Protein AF-A0A397BVA5-F1 (afdb_monomer_lite)

pLDDT: mean 73.22, std 18.36, range [30.42, 95.69]

InterPro domains:
  IPR023298 P-type ATPase, transmembrane domain superfamily [SSF81665] (2-332)

Organism: Aphanomyces astaci (NCBI:txid112090)

Sequence (441 aa):
LTISKDNVTASRTPDSWKLKSVFISSICFGLWLTLSTIVLFALTYQTNAFQGFIGAENLCVNCIKSHCNDFFTTRVQSCSLTRNSSACGELDGSIMKSSNVVELGNSRQADIDSYWEAYADKYRASRTDLFTNLQGNHINKLEVEPAAETGYQQFVYQYTVGQGGQGFGSDKTYSVSLAAGQGNGVAFVGHDYVPLTNGVGFCDYVWGYSNFNSTWSKGFKLIGPGIQKKDGILRGLIYTQVSISGQALIFVTRTAGINTWFFAEKPCNLLLIAFVIAQVAASVIGCFGFTGYPADRVAVFGCGGPYLVLAWLWSILWHFPLDLIKFAVNYILTNHTYTQTAFTSRINAGHPSMAHSKVTSVARSIRASSEWLRVPTLVYAAQSITVMAIVLTEQFVGEFKTSAPLVILGSYLPFAIVPFFFLIRASGPTMFGKPLKSKNA

Secondary structure (DSSP, 8-state):
-----S--PPPSS-S---HHHHHHHHHHHHHHHHHHHHHHHHHHHH--TTTTGGGPPP--HHHHHHHHHHHHHHHHHHHHTTS-HHHH--TTS-EETTS-HHHHHHHHHHHHHHHHHHHHHHHS--HHHHHTT------TTSSS---HHHHHHHHHHHHTTTSSS--SSS-TT--HHHHHHTTSSS----TTEE-SSSS--HHHHHHSEE-S-TTTSGGG-EEPHHHHHHHHHHHHHHHHHHHHHHHHHHHHHH--SSS--TTTSPPPHHHHHHHHHHHHHHHHHHHHBTS--SSSTT--B---HHHHHHHHHHHHHHHHHHHHHHHHHHHHHHTTTHHHHSSS-----S-TT--------HHHHHHHS---SSHHHHHHHHHHHHHHHHHHHHHHTSSS--S-HHHHHHHHHHHHHHHHHHHHHHTSTTSSPPP------

Foldseek 3Di:
DAPDPPPDDDDLAFLDDPPVLVVLLVVLLVVLLVVLLVVVLCCQACHQNCQPQVLQFRLPLVVLLVVLLVLLVVQLVVCVVPHPCLQSDDQLLKHFLPHPLQNNLVSVVVSVVVVQVVVCVPGVDHPVNLQFLQWFLPQVPPPDGDRLLLVLLCLSCLSSQNNGGDNDDPDPPDGLQVCQVVCQQEDDDDDRIRQSFVSHGPSCQASHWASRGNVSHHPRTGDHSNNLSSVLLSVLLSQLLCQLLVLCVCLLVNDDDLPDDSPNDDDDPVSVVVSVVSNVVSLV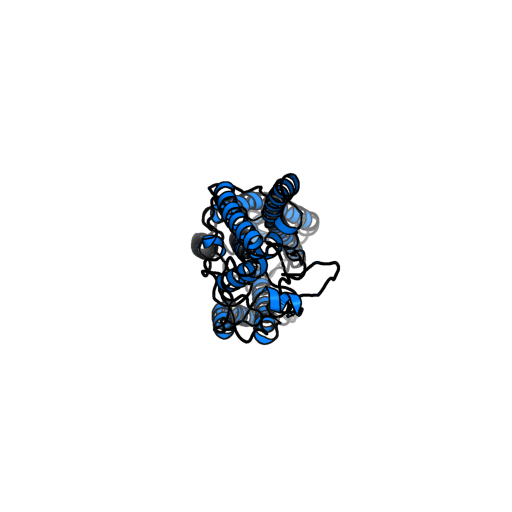CQAANPSQDNFDSNRRGRNHDSSSVVSVVSSVVSNRCSNVSNNVSNCVVCVPVVVPPPPPDPDPDDDPPDDDDPPPDPVVVVVSRRPPPQPVLLVQLVVLVVVLVVLVCCQPPNPGHTPCSVVVCVVSVCSNVVSVVSVVVVPPCSVCPPPPPPPDD

Structure (mmCIF, N/CA/C/O backbone):
data_AF-A0A397BVA5-F1
#
_entry.id   AF-A0A397BVA5-F1
#
loop_
_atom_site.group_PDB
_atom_site.id
_atom_site.type_symbol
_atom_site.label_atom_id
_atom_site.label_alt_id
_atom_site.label_comp_id
_atom_site.label_asym_id
_atom_site.label_entity_id
_atom_site.label_seq_id
_atom_site.pdbx_PDB_ins_code
_atom_site.Cartn_x
_atom_site.Cartn_y
_atom_site.Cartn_z
_atom_site.occupancy
_atom_site.B_iso_or_equiv
_atom_site.auth_seq_id
_atom_site.auth_comp_id
_atom_site.auth_asym_id
_atom_site.auth_atom_id
_atom_site.pdbx_PDB_model_num
ATOM 1 N N . LEU A 1 1 ? 24.974 4.646 -29.686 1.00 38.59 1 LEU A N 1
ATOM 2 C CA . LEU A 1 1 ? 24.042 3.745 -28.978 1.00 38.59 1 LEU A CA 1
ATOM 3 C C . LEU A 1 1 ? 23.493 2.706 -29.953 1.00 38.59 1 LEU A C 1
ATOM 5 O O . LEU A 1 1 ? 22.395 2.849 -30.458 1.00 38.59 1 LEU A O 1
ATOM 9 N N . THR A 1 2 ? 24.284 1.686 -30.272 1.00 30.42 2 THR A N 1
ATOM 10 C CA . THR A 1 2 ? 23.784 0.411 -30.802 1.00 30.42 2 THR A CA 1
ATOM 11 C C . THR A 1 2 ? 24.689 -0.640 -30.186 1.00 30.42 2 THR A C 1
ATOM 13 O O . THR A 1 2 ? 25.892 -0.615 -30.448 1.00 30.42 2 THR A O 1
ATOM 16 N N . ILE A 1 3 ? 24.142 -1.531 -29.358 1.00 36.09 3 ILE A N 1
ATOM 17 C CA . ILE A 1 3 ? 24.786 -2.829 -29.154 1.00 36.09 3 ILE A CA 1
ATOM 18 C C . ILE A 1 3 ? 24.949 -3.420 -30.560 1.00 36.09 3 ILE A C 1
ATOM 20 O O . ILE A 1 3 ? 24.026 -3.328 -31.380 1.00 36.09 3 ILE A O 1
ATOM 24 N N . SER A 1 4 ? 26.171 -3.822 -30.890 1.00 34.19 4 SER A N 1
ATOM 25 C CA . SER A 1 4 ? 26.584 -4.222 -32.231 1.00 34.19 4 SER A CA 1
ATOM 26 C C . SER A 1 4 ? 25.553 -5.154 -32.860 1.00 34.19 4 SER A C 1
ATOM 28 O O . SER A 1 4 ? 25.126 -6.122 -32.241 1.00 34.19 4 SER A O 1
ATOM 30 N N . LYS A 1 5 ? 25.174 -4.905 -34.119 1.00 36.59 5 LYS A N 1
ATOM 31 C CA . LYS A 1 5 ? 24.806 -6.031 -34.984 1.00 36.59 5 LYS A CA 1
ATOM 32 C C . LYS A 1 5 ? 26.003 -6.978 -34.913 1.00 36.59 5 LYS A C 1
ATOM 34 O O . LYS A 1 5 ? 27.100 -6.533 -35.235 1.00 36.59 5 LYS A O 1
ATOM 39 N N . ASP A 1 6 ? 25.784 -8.187 -34.405 1.00 39.44 6 ASP A N 1
ATOM 40 C CA . ASP A 1 6 ? 26.765 -9.172 -33.913 1.00 39.44 6 ASP A CA 1
ATOM 41 C C . ASP A 1 6 ? 27.776 -9.704 -34.956 1.00 39.44 6 ASP A C 1
ATOM 43 O O . ASP A 1 6 ? 28.166 -10.864 -34.931 1.00 39.44 6 ASP A O 1
ATOM 47 N N . ASN A 1 7 ? 28.241 -8.877 -35.892 1.00 39.12 7 ASN A N 1
ATOM 48 C CA . ASN A 1 7 ? 29.353 -9.209 -36.772 1.00 39.12 7 ASN A CA 1
ATOM 49 C C . ASN A 1 7 ? 30.163 -7.959 -37.153 1.00 39.12 7 ASN A C 1
ATOM 51 O O . ASN A 1 7 ? 30.319 -7.626 -38.328 1.00 39.12 7 ASN A O 1
ATOM 55 N N . VAL A 1 8 ? 30.619 -7.207 -36.147 1.00 37.44 8 VAL A N 1
ATOM 56 C CA . VAL A 1 8 ? 31.569 -6.105 -36.344 1.00 37.44 8 VAL A CA 1
ATOM 57 C C . VAL A 1 8 ? 32.751 -6.320 -35.411 1.00 37.44 8 VAL A C 1
ATOM 59 O O . VAL A 1 8 ? 32.586 -6.405 -34.196 1.00 37.44 8 VAL A O 1
ATOM 62 N N . THR A 1 9 ? 33.949 -6.403 -35.985 1.00 35.81 9 THR A N 1
ATOM 63 C CA . THR A 1 9 ? 35.217 -6.376 -35.252 1.00 35.81 9 THR A CA 1
ATOM 64 C C . THR A 1 9 ? 35.294 -5.102 -34.416 1.00 35.81 9 THR A C 1
ATOM 66 O O . THR A 1 9 ? 35.285 -4.000 -34.967 1.00 35.81 9 THR A O 1
ATOM 69 N N . ALA A 1 10 ? 35.345 -5.252 -33.091 1.00 38.53 10 ALA A N 1
ATOM 70 C CA . ALA A 1 10 ? 35.436 -4.132 -32.163 1.00 38.53 10 ALA A CA 1
ATOM 71 C C . ALA A 1 10 ? 36.706 -3.308 -32.437 1.00 38.53 10 ALA A C 1
ATOM 73 O O . ALA A 1 10 ? 37.812 -3.853 -32.498 1.00 38.53 10 ALA A O 1
ATOM 74 N N . SER A 1 11 ? 36.546 -1.994 -32.616 1.00 39.88 11 SER A N 1
ATOM 75 C CA . SER A 1 11 ? 37.681 -1.071 -32.677 1.00 39.88 11 SER A CA 1
ATOM 76 C C . SER A 1 11 ? 38.368 -1.048 -31.315 1.00 39.88 11 SER A C 1
ATOM 78 O O . SER A 1 11 ? 37.704 -0.874 -30.300 1.00 39.88 11 SER A O 1
ATOM 80 N N . ARG A 1 12 ? 39.697 -1.205 -31.284 1.00 42.16 12 ARG A N 1
ATOM 81 C CA . ARG A 1 12 ? 40.493 -1.201 -30.040 1.00 42.16 12 ARG A CA 1
ATOM 82 C C . ARG A 1 12 ? 40.578 0.179 -29.370 1.00 42.16 12 ARG A C 1
ATOM 84 O O . ARG A 1 12 ? 41.110 0.276 -28.266 1.00 42.16 12 ARG A O 1
ATOM 91 N N . THR A 1 13 ? 40.097 1.232 -30.031 1.00 39.03 13 THR A N 1
ATOM 92 C CA . THR A 1 13 ? 40.116 2.616 -29.543 1.00 39.03 13 THR A CA 1
ATOM 93 C C . THR A 1 13 ? 38.800 3.331 -29.872 1.00 39.03 13 THR A C 1
ATOM 95 O O . THR A 1 13 ? 38.302 3.191 -30.991 1.00 39.03 13 THR A O 1
ATOM 98 N N . PRO A 1 14 ? 38.228 4.118 -28.942 1.00 43.47 14 PRO A N 1
ATOM 99 C CA . PRO A 1 14 ? 37.013 4.886 -29.201 1.00 43.47 14 PRO A CA 1
ATOM 100 C C . PRO A 1 14 ? 37.313 6.113 -30.078 1.00 43.47 14 PRO A C 1
ATOM 102 O O . PRO A 1 14 ? 38.165 6.921 -29.720 1.00 43.47 14 PRO A O 1
ATOM 105 N N . ASP A 1 15 ? 36.576 6.310 -31.176 1.00 48.72 15 ASP A N 1
ATOM 106 C CA . ASP A 1 15 ? 36.793 7.473 -32.059 1.00 48.72 15 ASP A CA 1
ATOM 107 C C . ASP A 1 15 ? 36.345 8.810 -31.422 1.00 48.72 15 ASP A C 1
ATOM 109 O O . ASP A 1 15 ? 36.838 9.863 -31.811 1.00 48.72 15 ASP A O 1
ATOM 113 N N . SER A 1 16 ? 35.402 8.821 -30.461 1.00 51.22 16 SER A N 1
ATOM 114 C CA . SER A 1 16 ? 35.093 10.013 -29.635 1.00 51.22 16 SER A CA 1
ATOM 115 C C . SER A 1 16 ? 34.225 9.708 -28.401 1.00 51.22 16 SER A C 1
ATOM 117 O O . SER A 1 16 ? 33.272 8.928 -28.463 1.00 51.22 16 SER A O 1
ATOM 119 N N . TRP A 1 17 ? 34.499 10.379 -27.274 1.00 52.50 17 TRP A N 1
ATOM 120 C CA . TRP A 1 17 ? 33.699 10.292 -26.043 1.00 52.50 17 TRP A CA 1
ATOM 121 C C . TRP A 1 17 ? 32.564 11.328 -26.039 1.00 52.50 17 TRP A C 1
ATOM 123 O O . TRP A 1 17 ? 32.761 12.489 -25.684 1.00 52.50 17 TRP A O 1
ATOM 133 N N . LYS A 1 18 ? 31.338 10.918 -26.385 1.00 59.91 18 LYS A N 1
ATOM 134 C CA . LYS A 1 18 ? 30.145 11.796 -26.382 1.00 59.91 18 LYS A CA 1
ATOM 135 C C . LYS A 1 18 ? 29.446 11.862 -25.018 1.00 59.91 18 LYS A C 1
ATOM 137 O O . LYS A 1 18 ? 28.228 11.729 -24.927 1.00 59.91 18 LYS A O 1
ATOM 142 N N . LEU A 1 19 ? 30.223 12.094 -23.960 1.00 61.88 19 LEU A N 1
ATOM 143 C CA . LEU A 1 19 ? 29.785 12.011 -22.562 1.00 61.88 19 LEU A CA 1
ATOM 144 C C . LEU A 1 19 ? 28.543 12.880 -22.266 1.00 61.88 19 LEU A C 1
ATOM 146 O O . LEU A 1 19 ? 27.572 12.400 -21.688 1.00 61.88 19 LEU A O 1
ATOM 150 N N . LYS A 1 20 ? 28.538 14.134 -22.743 1.00 65.50 20 LYS A N 1
ATOM 151 C CA . LYS A 1 20 ? 27.424 15.082 -22.545 1.00 65.50 20 LYS A CA 1
ATOM 152 C C . LYS A 1 20 ? 26.102 14.570 -23.127 1.00 65.50 20 LYS A C 1
ATOM 154 O O . LYS A 1 20 ? 25.073 14.641 -22.470 1.00 65.50 20 LYS A O 1
ATOM 159 N N . SER A 1 21 ? 26.138 14.010 -24.337 1.00 66.69 21 SER A N 1
ATOM 160 C CA . SER A 1 21 ? 24.949 13.471 -25.011 1.00 66.69 21 SER A CA 1
ATOM 161 C C . SER A 1 21 ? 24.377 12.255 -24.279 1.00 66.69 21 SER A C 1
ATOM 163 O O . SER A 1 21 ? 23.156 12.121 -24.191 1.00 66.69 21 SER A O 1
ATOM 165 N N . VAL A 1 22 ? 25.247 11.406 -23.718 1.00 69.06 22 VAL A N 1
ATOM 166 C CA . VAL A 1 22 ? 24.832 10.239 -22.926 1.00 69.06 22 VAL A CA 1
ATOM 167 C C . VAL A 1 22 ? 24.104 10.687 -21.668 1.00 69.06 22 VAL A C 1
ATOM 169 O O . VAL A 1 22 ? 22.985 10.252 -21.428 1.00 69.06 22 VAL A O 1
ATOM 172 N N . PHE A 1 23 ? 24.721 11.582 -20.892 1.00 73.12 23 PHE A N 1
ATOM 173 C CA . PHE A 1 23 ? 24.154 12.043 -19.629 1.00 73.12 23 PHE A CA 1
ATOM 174 C C . PHE A 1 23 ? 22.822 12.762 -19.826 1.00 73.12 23 PHE A C 1
ATOM 176 O O . PHE A 1 23 ? 21.870 12.454 -19.118 1.00 73.12 23 PHE A O 1
ATOM 183 N N . ILE A 1 24 ? 22.726 13.650 -20.821 1.00 75.94 24 ILE A N 1
ATOM 184 C CA . ILE A 1 24 ? 21.478 14.364 -21.123 1.00 75.94 24 ILE A CA 1
ATOM 185 C C . ILE A 1 24 ? 20.363 13.371 -21.479 1.00 75.94 24 ILE A C 1
ATOM 187 O O . ILE A 1 24 ? 19.284 13.432 -20.900 1.00 75.94 24 ILE A O 1
ATOM 191 N N . SER A 1 25 ? 20.637 12.408 -22.365 1.00 75.31 25 SER A N 1
ATOM 192 C CA . SER A 1 25 ? 19.633 11.412 -22.768 1.00 75.31 25 SER A CA 1
ATOM 193 C C . SER A 1 25 ? 19.200 10.523 -21.599 1.00 75.31 25 SER A C 1
ATOM 195 O O . SER A 1 25 ? 18.006 10.313 -21.396 1.00 75.31 25 SER A O 1
ATOM 197 N N . SER A 1 26 ? 20.152 10.040 -20.794 1.00 77.62 26 SER A N 1
ATOM 198 C CA . SER A 1 26 ? 19.864 9.208 -19.621 1.00 77.62 26 SER A CA 1
ATOM 199 C C . SER A 1 26 ? 19.046 9.950 -18.562 1.00 77.62 26 SER A C 1
ATOM 201 O O . SER A 1 26 ? 18.131 9.361 -17.995 1.00 77.62 26 SER A O 1
ATOM 203 N N . ILE A 1 27 ? 19.329 11.234 -18.318 1.00 79.62 27 ILE A N 1
ATOM 204 C CA . ILE A 1 27 ? 18.553 12.062 -17.384 1.00 79.62 27 ILE A CA 1
ATOM 205 C C . ILE A 1 27 ? 17.123 12.247 -17.903 1.00 79.62 27 ILE A C 1
ATOM 207 O O . ILE A 1 27 ? 16.181 12.030 -17.148 1.00 79.62 27 ILE A O 1
ATOM 211 N N . CYS A 1 28 ? 16.937 12.578 -19.185 1.00 81.62 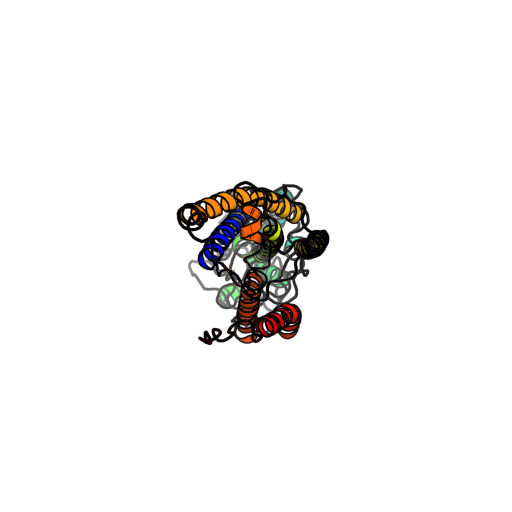28 CYS A N 1
ATOM 212 C CA . CYS A 1 28 ? 15.601 12.743 -19.765 1.00 81.62 28 CYS A CA 1
ATOM 213 C C . CYS A 1 28 ? 14.760 11.459 -19.671 1.00 81.62 28 CYS A C 1
ATOM 215 O O . CYS A 1 28 ? 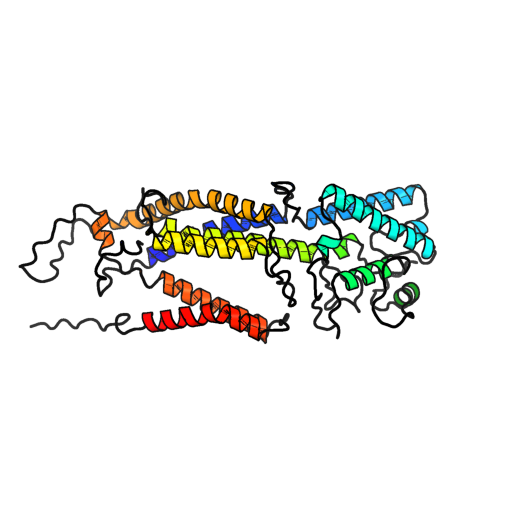13.607 11.514 -19.246 1.00 81.62 28 CYS A O 1
ATOM 217 N N . PHE A 1 29 ? 15.333 10.299 -20.012 1.00 83.00 29 PHE A N 1
ATOM 218 C CA . PHE A 1 29 ? 14.629 9.019 -19.882 1.00 83.00 29 PHE A CA 1
ATOM 219 C C . PHE A 1 29 ? 14.362 8.650 -18.420 1.00 83.00 29 PHE A C 1
ATOM 221 O O . PHE A 1 29 ? 13.266 8.193 -18.101 1.00 83.00 29 PHE A O 1
ATOM 228 N N . GLY A 1 30 ? 15.327 8.883 -17.527 1.00 80.31 30 GLY A N 1
ATOM 229 C CA . GLY A 1 30 ? 15.167 8.626 -16.098 1.00 80.31 30 GLY A CA 1
ATOM 230 C C . GLY A 1 30 ? 14.048 9.464 -15.478 1.00 80.31 30 GLY A C 1
ATOM 231 O O . GLY A 1 30 ? 13.197 8.920 -14.775 1.00 80.31 30 GLY A O 1
ATOM 232 N N . LEU A 1 31 ? 13.993 10.763 -15.791 1.00 83.25 31 LEU A N 1
ATOM 233 C CA . LEU A 1 31 ? 12.940 11.667 -15.318 1.00 83.25 31 LEU A CA 1
ATOM 234 C C . LEU A 1 31 ? 11.559 11.249 -15.836 1.00 83.25 31 LEU A C 1
ATOM 236 O O . LEU A 1 31 ? 10.603 11.237 -15.065 1.00 83.25 31 LEU A O 1
ATOM 240 N N . TRP A 1 32 ? 11.455 10.850 -17.108 1.00 89.62 32 TRP A N 1
ATOM 241 C CA . TRP A 1 32 ? 10.198 10.364 -17.685 1.00 89.62 32 TRP A CA 1
ATOM 242 C C . TRP A 1 32 ? 9.691 9.085 -17.009 1.00 89.62 32 TRP A C 1
ATOM 244 O O . TRP A 1 32 ? 8.524 8.996 -16.632 1.00 89.62 32 TRP A O 1
ATOM 254 N N . LEU A 1 33 ? 10.570 8.098 -16.820 1.00 85.44 33 LEU A N 1
ATOM 255 C CA . LEU A 1 33 ? 10.209 6.850 -16.145 1.00 85.44 33 LEU A CA 1
ATOM 256 C C . LEU A 1 33 ? 9.836 7.090 -14.678 1.00 85.44 33 LEU A C 1
ATOM 258 O O . LEU A 1 33 ? 8.861 6.520 -14.195 1.00 85.44 33 LEU A O 1
ATOM 262 N N . THR A 1 34 ? 10.548 7.991 -13.998 1.00 85.38 34 THR A N 1
ATOM 263 C CA . THR A 1 34 ? 10.219 8.397 -12.624 1.00 85.38 34 THR A CA 1
ATOM 264 C C . THR A 1 34 ? 8.841 9.050 -12.559 1.00 85.38 34 THR A C 1
ATOM 266 O O . THR A 1 34 ? 8.042 8.707 -11.691 1.00 85.38 34 THR A O 1
ATOM 269 N N . LEU A 1 35 ? 8.528 9.942 -13.504 1.00 89.75 35 LEU A N 1
ATOM 270 C CA . LEU A 1 35 ? 7.215 10.575 -13.599 1.00 89.75 35 LEU A CA 1
ATOM 271 C C . LEU A 1 35 ? 6.104 9.534 -13.790 1.00 89.75 35 LEU A C 1
ATOM 273 O O . LEU A 1 35 ? 5.110 9.580 -13.071 1.00 89.75 35 LEU A O 1
ATOM 277 N N . SER A 1 36 ? 6.295 8.563 -14.688 1.00 91.75 36 SER A N 1
ATOM 278 C CA . SER A 1 36 ? 5.359 7.445 -14.884 1.00 91.75 36 SER A CA 1
ATOM 279 C C . SER A 1 36 ? 5.060 6.709 -13.574 1.00 91.75 36 SER A C 1
ATOM 281 O O . SER A 1 36 ? 3.899 6.441 -13.261 1.00 91.75 36 SER A O 1
ATOM 283 N N . THR A 1 37 ? 6.096 6.384 -12.797 1.00 88.94 37 THR A N 1
ATOM 284 C CA . THR A 1 37 ? 5.946 5.675 -11.519 1.00 88.94 37 THR A CA 1
ATOM 285 C C . THR A 1 37 ? 5.264 6.542 -10.457 1.00 88.94 37 THR A C 1
ATOM 287 O O . THR A 1 37 ? 4.400 6.042 -9.741 1.00 88.94 37 THR A O 1
ATOM 290 N N . ILE A 1 38 ? 5.587 7.839 -10.376 1.00 88.69 38 ILE A N 1
ATOM 291 C CA . ILE A 1 38 ? 4.931 8.783 -9.453 1.00 88.69 38 ILE A CA 1
ATOM 292 C C . ILE A 1 38 ? 3.439 8.904 -9.770 1.00 88.69 38 ILE A C 1
ATOM 294 O O . ILE A 1 38 ? 2.618 8.859 -8.856 1.00 88.69 38 ILE A O 1
ATOM 298 N N . VAL A 1 39 ? 3.079 9.030 -11.051 1.00 94.00 39 VAL A N 1
ATOM 299 C CA . VAL A 1 39 ? 1.674 9.122 -11.469 1.00 94.00 39 VAL A CA 1
ATOM 300 C C . VAL A 1 39 ? 0.930 7.833 -11.125 1.00 94.00 39 VAL A C 1
ATOM 302 O O . VAL A 1 39 ? -0.160 7.905 -10.561 1.00 94.00 39 VAL A O 1
ATOM 305 N N . LEU A 1 40 ? 1.521 6.661 -11.391 1.00 91.94 40 LEU A N 1
ATOM 306 C CA . LEU A 1 40 ? 0.914 5.384 -11.008 1.00 91.94 40 LEU A CA 1
ATOM 307 C C . LEU A 1 40 ? 0.685 5.309 -9.496 1.00 91.94 40 LEU A C 1
ATOM 309 O O . LEU A 1 40 ? -0.430 5.029 -9.067 1.00 91.94 40 LEU A O 1
ATOM 313 N N . PHE A 1 41 ? 1.717 5.615 -8.703 1.00 90.44 41 PHE A N 1
ATOM 314 C CA . PHE A 1 41 ? 1.639 5.616 -7.245 1.00 90.44 41 PHE A CA 1
ATOM 315 C C . PHE A 1 41 ? 0.536 6.554 -6.740 1.00 90.44 41 PHE A C 1
ATOM 317 O O . PHE A 1 41 ? -0.301 6.138 -5.941 1.00 90.44 41 PHE A O 1
ATOM 324 N N . ALA A 1 42 ? 0.488 7.793 -7.240 1.00 89.44 42 ALA A N 1
ATOM 325 C CA . ALA A 1 42 ? -0.515 8.777 -6.847 1.00 89.44 42 ALA A CA 1
ATOM 326 C C . ALA A 1 42 ? -1.940 8.294 -7.154 1.00 89.44 42 ALA A C 1
ATOM 328 O O . ALA A 1 42 ? -2.802 8.351 -6.278 1.00 89.44 42 ALA A O 1
ATOM 329 N N . LEU A 1 43 ? -2.174 7.745 -8.352 1.00 92.69 43 LEU A N 1
ATOM 330 C CA . LEU A 1 43 ? -3.474 7.186 -8.724 1.00 92.69 43 LEU A CA 1
ATOM 331 C C . LEU A 1 43 ? -3.857 6.000 -7.832 1.00 92.69 43 LEU A C 1
ATOM 333 O O . LEU A 1 43 ? -4.990 5.940 -7.368 1.00 92.69 43 LEU A O 1
ATOM 337 N N . THR A 1 44 ? -2.929 5.088 -7.540 1.00 90.56 44 THR A N 1
ATOM 338 C CA . THR A 1 44 ? -3.211 3.906 -6.705 1.00 90.56 44 THR A CA 1
ATOM 339 C C . THR A 1 44 ? -3.397 4.220 -5.220 1.00 90.56 44 THR A C 1
ATOM 341 O O . THR A 1 44 ? -4.176 3.546 -4.554 1.00 90.56 44 THR A O 1
ATOM 344 N N . TYR A 1 45 ? -2.677 5.213 -4.686 1.00 88.62 45 TYR A N 1
ATOM 345 C CA . TYR A 1 45 ? -2.616 5.484 -3.247 1.00 88.62 45 TYR A CA 1
ATOM 346 C C . TYR A 1 45 ? -3.617 6.553 -2.797 1.00 88.62 45 TYR A C 1
ATOM 348 O O . TYR A 1 45 ? -4.146 6.479 -1.691 1.00 88.62 45 TYR A O 1
ATOM 356 N N . GLN A 1 46 ? -3.877 7.562 -3.636 1.00 89.25 46 GLN A N 1
ATOM 357 C CA . GLN A 1 46 ? -4.767 8.675 -3.286 1.00 89.25 46 GLN A CA 1
ATOM 358 C C . GLN A 1 46 ? -6.192 8.489 -3.805 1.00 89.25 46 GLN A C 1
ATOM 360 O O . GLN A 1 46 ? -7.100 9.169 -3.331 1.00 89.25 46 GLN A O 1
ATOM 365 N N . THR A 1 47 ? -6.402 7.609 -4.787 1.00 89.19 47 THR A N 1
ATOM 366 C CA . THR A 1 47 ? -7.700 7.469 -5.452 1.00 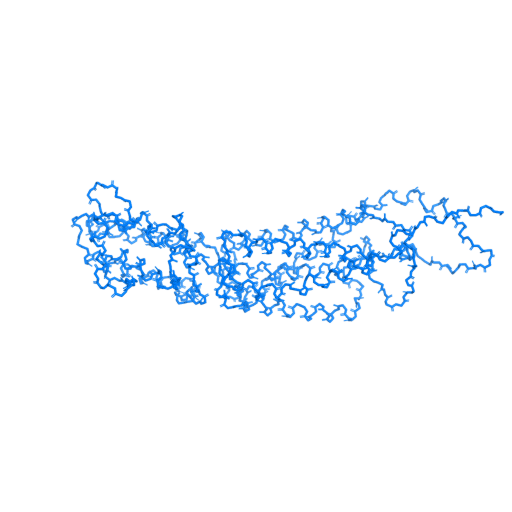89.19 47 THR A CA 1
ATOM 367 C C . THR A 1 47 ? -8.135 6.014 -5.558 1.00 89.19 47 THR A C 1
ATOM 369 O O . THR A 1 47 ? -7.325 5.093 -5.529 1.00 89.19 47 THR A O 1
ATOM 372 N N . ASN A 1 48 ? -9.436 5.813 -5.759 1.00 86.56 48 ASN A N 1
ATOM 373 C CA . ASN A 1 48 ? -10.028 4.497 -6.003 1.00 86.56 48 ASN A CA 1
ATOM 374 C C . ASN A 1 48 ? -10.046 4.137 -7.502 1.00 86.56 48 ASN A C 1
ATOM 376 O O . ASN A 1 48 ? -10.857 3.313 -7.916 1.00 86.56 48 ASN A O 1
ATOM 380 N N . ALA A 1 49 ? -9.200 4.768 -8.330 1.00 83.50 49 ALA A N 1
ATOM 381 C CA . ALA A 1 49 ? -9.297 4.733 -9.795 1.00 83.50 49 ALA A CA 1
ATOM 382 C C . ALA A 1 49 ? -9.274 3.320 -10.401 1.00 83.50 49 ALA A C 1
ATOM 384 O O . ALA A 1 49 ? -9.861 3.092 -11.455 1.00 83.50 49 ALA A O 1
ATOM 385 N N . PHE A 1 50 ? -8.610 2.374 -9.737 1.00 85.50 50 PHE A N 1
ATOM 386 C CA . PHE A 1 50 ? -8.461 1.002 -10.222 1.00 85.50 50 PHE A CA 1
ATOM 387 C C . PHE A 1 50 ? -9.357 -0.008 -9.501 1.00 85.50 50 PHE A C 1
ATOM 389 O O . PHE A 1 50 ? -9.297 -1.197 -9.807 1.00 85.50 50 PHE A O 1
ATOM 396 N N . GLN A 1 51 ? -10.209 0.439 -8.572 1.00 84.00 51 GLN A N 1
ATOM 397 C CA . GLN A 1 51 ? -11.112 -0.453 -7.853 1.00 84.00 51 GLN A CA 1
ATOM 398 C C . GLN A 1 51 ? -12.049 -1.169 -8.839 1.00 84.00 51 GLN A C 1
ATOM 400 O O . GLN A 1 51 ? -12.799 -0.537 -9.578 1.00 84.00 51 GLN A O 1
ATOM 405 N N . GLY A 1 52 ? -12.015 -2.503 -8.834 1.00 81.25 52 GLY A N 1
ATOM 406 C CA . GLY A 1 52 ? -12.868 -3.338 -9.683 1.00 81.25 52 GLY A CA 1
ATOM 407 C C . GLY A 1 52 ? -12.338 -3.591 -11.098 1.00 81.25 52 GLY A C 1
ATOM 408 O O . GLY A 1 52 ? -12.910 -4.430 -11.797 1.00 81.25 52 GLY A O 1
ATOM 409 N N . PHE A 1 53 ? -11.230 -2.967 -11.516 1.00 84.00 53 PHE A N 1
ATOM 410 C CA . PHE A 1 53 ? -10.591 -3.278 -12.798 1.00 84.00 53 PHE A CA 1
ATOM 411 C C . PHE A 1 53 ? -10.040 -4.710 -12.778 1.00 84.00 53 PHE A C 1
ATOM 413 O O . PHE A 1 53 ? -9.079 -4.998 -12.072 1.00 84.00 53 PHE A O 1
ATOM 420 N N . ILE A 1 54 ? -10.677 -5.630 -13.514 1.00 84.69 54 ILE A N 1
ATOM 421 C CA . ILE A 1 54 ? -10.341 -7.070 -13.522 1.00 84.69 54 ILE A CA 1
ATOM 422 C C . ILE A 1 54 ? -10.342 -7.659 -12.090 1.00 84.69 54 ILE A C 1
ATOM 424 O O . ILE A 1 54 ? -9.581 -8.558 -11.758 1.00 84.69 54 ILE A O 1
ATOM 428 N N . GLY A 1 55 ? -11.186 -7.133 -11.195 1.00 83.12 55 GLY A N 1
ATOM 429 C CA . GLY A 1 55 ? -11.207 -7.566 -9.793 1.00 83.12 55 GLY A CA 1
ATOM 430 C C . GLY A 1 55 ? -10.032 -7.061 -8.946 1.00 83.12 55 GLY A C 1
ATOM 431 O O . GLY A 1 55 ? -9.767 -7.629 -7.892 1.00 83.12 55 GLY A O 1
ATOM 432 N N . ALA A 1 56 ? -9.333 -6.003 -9.373 1.00 86.50 56 ALA A N 1
ATOM 433 C CA . ALA A 1 56 ? -8.340 -5.329 -8.544 1.00 86.50 56 ALA A CA 1
ATOM 434 C C . ALA A 1 56 ? -8.975 -4.788 -7.251 1.00 86.50 56 ALA A C 1
ATOM 436 O O . ALA A 1 56 ? -9.995 -4.085 -7.274 1.00 86.50 56 ALA A O 1
ATOM 437 N N . GLU A 1 57 ? -8.355 -5.125 -6.121 1.00 87.62 57 GLU A N 1
ATOM 438 C CA . GLU A 1 57 ? -8.747 -4.631 -4.802 1.00 87.62 57 GLU A CA 1
ATOM 439 C C . GLU A 1 57 ? -8.428 -3.143 -4.645 1.00 87.62 57 GLU A C 1
ATOM 441 O O . GLU A 1 57 ? -7.567 -2.607 -5.331 1.00 87.62 57 GLU A O 1
ATOM 446 N N . ASN A 1 58 ? -9.072 -2.454 -3.710 1.00 90.38 58 ASN A N 1
ATOM 447 C CA . ASN A 1 58 ? -8.746 -1.056 -3.441 1.00 90.38 58 ASN A CA 1
ATOM 448 C C . ASN A 1 58 ? -7.455 -0.937 -2.596 1.00 90.38 58 ASN A C 1
ATOM 450 O O . ASN A 1 58 ? -7.345 -1.598 -1.557 1.00 90.38 58 ASN A O 1
ATOM 454 N N . LEU A 1 59 ? -6.504 -0.102 -3.043 1.00 90.44 59 LEU A N 1
ATOM 455 C CA . LEU A 1 59 ? -5.234 0.206 -2.363 1.00 90.44 59 LEU A CA 1
ATOM 456 C C . LEU A 1 59 ? -5.211 1.584 -1.670 1.00 90.44 59 LEU A C 1
ATOM 458 O O . LEU A 1 59 ? -4.272 1.869 -0.931 1.00 90.44 59 LEU A O 1
ATOM 462 N N . CYS A 1 60 ? -6.236 2.425 -1.847 1.00 91.81 60 CYS A N 1
ATOM 463 C CA . CYS A 1 60 ? -6.331 3.726 -1.186 1.00 91.81 60 CYS A CA 1
ATOM 464 C C . CYS A 1 60 ? -6.690 3.560 0.300 1.00 91.81 60 CYS A C 1
ATOM 466 O O . CYS A 1 60 ? -7.863 3.535 0.687 1.00 91.81 60 CYS A O 1
ATOM 468 N N . VAL A 1 61 ? -5.669 3.492 1.156 1.00 91.38 61 VAL A N 1
ATOM 469 C CA . VAL A 1 61 ? -5.827 3.335 2.613 1.00 91.38 61 VAL A CA 1
ATOM 470 C C . VAL A 1 61 ? -6.660 4.470 3.213 1.00 91.38 61 VAL A C 1
ATOM 472 O O . VAL A 1 61 ? -7.562 4.214 4.007 1.00 91.38 61 VAL A O 1
ATOM 475 N N . ASN A 1 62 ? -6.435 5.715 2.782 1.00 92.06 62 ASN A N 1
ATOM 476 C CA . ASN A 1 62 ? -7.197 6.870 3.268 1.00 92.06 62 ASN A CA 1
ATOM 477 C C . ASN A 1 62 ? -8.685 6.794 2.892 1.00 92.06 62 ASN A C 1
ATOM 479 O O . ASN A 1 62 ? -9.541 7.159 3.694 1.00 92.06 62 ASN A O 1
ATOM 483 N N . CYS A 1 63 ? -9.005 6.281 1.703 1.00 92.81 63 CYS A N 1
ATOM 484 C CA . CYS A 1 63 ? -10.381 6.113 1.245 1.00 92.81 63 CYS A CA 1
ATOM 485 C C . CYS A 1 63 ? -11.110 5.046 2.076 1.00 92.81 63 CYS A C 1
ATOM 487 O O . CYS A 1 63 ? -12.248 5.247 2.500 1.00 92.81 63 CYS A O 1
ATOM 489 N N . ILE A 1 64 ? -10.431 3.927 2.355 1.00 93.25 64 ILE A N 1
ATOM 490 C CA . ILE A 1 64 ? -10.966 2.854 3.200 1.00 93.25 64 ILE A CA 1
ATOM 491 C C . ILE A 1 64 ? -11.131 3.341 4.645 1.00 93.25 64 ILE A C 1
ATOM 493 O O . ILE A 1 64 ? -12.154 3.066 5.273 1.00 93.25 64 ILE A O 1
ATOM 497 N N . LYS A 1 65 ? -10.163 4.113 5.151 1.00 93.81 65 LYS A N 1
ATOM 498 C CA . LYS A 1 65 ? -10.218 4.729 6.477 1.00 93.81 65 LYS A CA 1
ATOM 499 C C . LYS A 1 65 ? -11.396 5.692 6.611 1.00 93.81 65 LYS A C 1
ATOM 501 O O . LYS A 1 65 ? -12.123 5.598 7.591 1.00 93.81 65 LYS A O 1
ATOM 506 N N . SER A 1 66 ? -11.617 6.567 5.626 1.00 94.75 66 SER A N 1
ATOM 507 C CA . SER A 1 66 ? -12.774 7.475 5.614 1.00 94.75 66 SER A CA 1
ATOM 508 C C . SER A 1 66 ? -14.079 6.692 5.680 1.00 94.75 66 SER A C 1
ATOM 510 O O . SER A 1 66 ? -14.903 6.961 6.540 1.00 94.75 66 SER A O 1
ATOM 512 N N . HIS A 1 67 ? -14.222 5.652 4.854 1.00 94.38 67 HIS A N 1
ATOM 513 C CA . HIS A 1 67 ? -15.409 4.798 4.877 1.00 94.38 67 HIS A CA 1
ATOM 514 C C . HIS A 1 67 ? -15.623 4.101 6.228 1.00 94.38 67 HIS A C 1
ATOM 516 O O . HIS A 1 67 ? -16.755 3.947 6.675 1.00 94.38 67 HIS A O 1
ATOM 522 N N . CYS A 1 68 ? -14.539 3.667 6.874 1.00 95.25 68 CYS A N 1
ATOM 523 C CA . CYS A 1 68 ? -14.597 3.109 8.219 1.00 95.25 68 CYS A CA 1
ATOM 524 C C . CYS A 1 68 ? -15.085 4.155 9.229 1.00 95.25 68 CYS A C 1
ATOM 526 O O . CYS A 1 68 ? -16.011 3.883 9.988 1.00 95.25 68 CYS A O 1
ATOM 528 N N . ASN A 1 69 ? -14.509 5.358 9.204 1.00 95.06 69 ASN A N 1
ATOM 529 C CA . ASN A 1 69 ? -14.922 6.443 10.087 1.00 95.06 69 ASN A CA 1
ATOM 530 C C . ASN A 1 69 ? -16.402 6.786 9.881 1.00 95.06 69 ASN A C 1
ATOM 532 O O . ASN A 1 69 ? -17.141 6.822 10.856 1.00 95.06 69 ASN A O 1
ATOM 536 N N . ASP A 1 70 ? -16.857 6.926 8.634 1.00 95.69 70 ASP A N 1
ATOM 537 C CA . ASP A 1 70 ? -18.259 7.215 8.309 1.00 95.69 70 ASP A CA 1
ATOM 538 C C . ASP A 1 70 ? -19.210 6.133 8.850 1.00 95.69 70 ASP A C 1
ATOM 540 O O . ASP A 1 70 ? -20.274 6.448 9.393 1.00 95.69 70 ASP A O 1
ATOM 544 N N . PHE A 1 71 ? -18.817 4.856 8.759 1.00 95.38 71 PHE A N 1
ATOM 545 C CA . PHE A 1 71 ? -19.583 3.730 9.298 1.00 95.38 71 PHE A CA 1
ATOM 546 C C . PHE A 1 71 ? -19.745 3.832 10.822 1.00 95.38 71 PHE A C 1
ATOM 548 O O . PHE A 1 71 ? -20.869 3.828 11.330 1.00 95.38 71 PHE A O 1
ATOM 555 N N . PHE A 1 72 ? -18.638 3.981 11.556 1.00 93.44 72 PHE A N 1
ATOM 556 C CA . PHE A 1 72 ? -18.676 4.079 13.018 1.00 93.44 72 PHE A CA 1
ATOM 557 C C . PHE A 1 72 ? -19.342 5.376 13.493 1.00 93.44 72 PHE A C 1
ATOM 559 O O . PHE A 1 72 ? -20.116 5.351 14.447 1.00 93.44 72 PHE A O 1
ATOM 566 N N . THR A 1 73 ? -19.132 6.498 12.801 1.00 93.25 73 THR A N 1
ATOM 567 C CA . THR A 1 73 ? -19.824 7.762 13.083 1.00 93.25 73 THR A CA 1
ATOM 568 C C . THR A 1 73 ? -21.332 7.621 12.917 1.00 93.25 73 THR A C 1
ATOM 570 O O . THR A 1 73 ? -22.070 8.021 13.814 1.00 93.25 73 THR A O 1
ATOM 573 N N . THR A 1 74 ? -21.806 6.991 11.840 1.00 93.19 74 THR A N 1
ATOM 574 C CA . THR A 1 74 ? -23.245 6.744 11.628 1.00 93.19 74 THR A CA 1
ATOM 575 C C . THR A 1 74 ? -23.830 5.871 12.739 1.00 93.19 74 THR A C 1
ATOM 577 O O . THR A 1 74 ? -24.954 6.096 13.202 1.00 93.19 74 THR A O 1
ATOM 580 N N . ARG A 1 75 ? -23.062 4.881 13.203 1.00 90.62 75 ARG A N 1
ATOM 581 C CA . ARG A 1 75 ? -23.493 3.963 14.256 1.00 90.62 75 ARG A CA 1
ATOM 582 C C . ARG A 1 75 ? -23.613 4.650 15.613 1.00 90.62 75 ARG A C 1
ATOM 584 O O . ARG A 1 75 ? -24.653 4.528 16.260 1.00 90.62 75 ARG A O 1
ATOM 591 N N . VAL A 1 76 ? -22.608 5.443 15.983 1.00 88.31 76 VAL A N 1
ATOM 592 C CA . VAL A 1 76 ? -22.637 6.264 17.200 1.00 88.31 76 VAL A CA 1
ATOM 593 C C . VAL A 1 76 ? -23.759 7.299 17.123 1.00 88.31 76 VAL A C 1
ATOM 595 O O . VAL A 1 76 ? -24.539 7.398 18.061 1.00 88.31 76 VAL A O 1
ATOM 598 N N . GLN A 1 77 ? -23.936 7.996 15.993 1.00 89.50 77 GLN A N 1
ATOM 599 C CA . GLN A 1 77 ? -25.046 8.941 15.797 1.00 89.50 77 GLN A CA 1
ATOM 600 C C . GLN A 1 77 ? -26.415 8.277 15.988 1.00 89.50 77 GLN A C 1
ATOM 602 O O . GLN A 1 77 ? -27.266 8.815 16.691 1.00 89.50 77 GLN A O 1
ATOM 607 N N . SER A 1 78 ? -26.618 7.091 15.411 1.00 89.06 78 SER A N 1
ATOM 608 C CA . SER A 1 78 ? -27.875 6.341 15.543 1.00 89.06 78 SER A CA 1
ATOM 609 C C . SER A 1 78 ? -28.128 5.894 16.985 1.00 89.06 78 SER A C 1
ATOM 611 O O . SER A 1 78 ? -29.260 5.946 17.469 1.00 89.06 78 SER A O 1
ATOM 613 N N . CYS A 1 79 ? -27.074 5.485 17.693 1.00 87.50 79 CYS A N 1
ATOM 614 C CA . CYS A 1 79 ? -27.164 5.148 19.107 1.00 87.50 79 CYS A CA 1
ATOM 615 C C . CYS A 1 79 ? -27.526 6.381 19.948 1.00 87.50 79 CYS A C 1
ATOM 617 O O . CYS A 1 79 ? -28.459 6.311 20.747 1.00 87.50 79 CYS A O 1
ATOM 619 N N . SER A 1 80 ? -26.887 7.528 19.705 1.00 86.12 80 SER A N 1
ATOM 620 C CA . SER A 1 80 ? -27.123 8.775 20.446 1.00 86.12 80 SER A CA 1
ATOM 621 C C . SER A 1 80 ? -28.541 9.338 20.289 1.00 86.12 80 SER A C 1
ATOM 623 O O . SER A 1 80 ? -28.975 10.131 21.118 1.00 86.12 80 SER A O 1
ATOM 625 N N . LEU A 1 81 ? -29.286 8.934 19.253 1.00 87.06 81 LEU A N 1
ATOM 626 C CA . LEU A 1 81 ? -30.702 9.295 19.096 1.00 87.06 81 LEU A CA 1
ATOM 627 C C . LEU A 1 81 ? -31.637 8.500 20.017 1.00 87.06 81 LEU A C 1
ATOM 629 O O . LEU A 1 81 ? -32.753 8.939 20.283 1.00 87.06 81 LEU A O 1
ATOM 633 N N . THR A 1 82 ? -31.217 7.315 20.464 1.00 84.19 82 THR A N 1
ATOM 634 C CA . THR A 1 82 ? -32.081 6.357 21.179 1.00 84.19 82 THR A CA 1
ATOM 635 C C . THR A 1 82 ? -31.595 6.029 22.586 1.00 84.19 82 THR A C 1
ATOM 637 O O . THR A 1 82 ? -32.381 5.565 23.412 1.00 84.19 82 THR A O 1
ATOM 640 N N . ARG A 1 83 ? -30.311 6.254 22.875 1.00 81.75 83 ARG A N 1
ATOM 641 C CA . ARG A 1 83 ? -29.646 5.894 24.127 1.00 81.75 83 ARG A CA 1
ATOM 642 C C . ARG A 1 83 ? -28.747 7.033 24.617 1.00 81.75 83 ARG A C 1
ATOM 644 O O . ARG A 1 83 ? -28.386 7.934 23.868 1.00 81.75 83 ARG A O 1
ATOM 651 N N . ASN A 1 84 ? -28.375 6.967 25.895 1.00 76.75 84 ASN A N 1
ATOM 652 C CA . ASN A 1 84 ? -27.470 7.930 26.528 1.00 76.75 84 ASN A CA 1
ATOM 653 C C . ASN A 1 84 ? -26.009 7.701 26.098 1.00 76.75 84 ASN A C 1
ATOM 655 O O . ASN A 1 84 ? -25.629 6.591 25.720 1.00 76.75 84 ASN A O 1
ATOM 659 N N . SER A 1 85 ? -25.162 8.721 26.258 1.00 69.44 85 SER A N 1
ATOM 660 C CA . SER A 1 85 ? -23.718 8.675 25.959 1.00 69.44 85 SER A CA 1
ATOM 661 C C . SER A 1 85 ? -22.976 7.525 26.658 1.00 69.44 85 SER A C 1
ATOM 663 O O . SER A 1 85 ? -22.056 6.935 26.095 1.00 69.44 85 SER A O 1
ATOM 665 N N . SER A 1 86 ? -23.436 7.121 27.845 1.00 77.38 86 SER A N 1
ATOM 666 C CA . SER A 1 86 ? -22.894 5.991 28.610 1.00 77.38 86 SER A CA 1
ATOM 667 C C . SER A 1 86 ? -23.168 4.608 27.993 1.00 77.38 86 SER A C 1
ATOM 669 O O . SER A 1 86 ? -22.537 3.628 28.380 1.00 77.38 86 SER A O 1
ATOM 671 N N . ALA A 1 87 ? -24.102 4.500 27.046 1.00 79.25 87 ALA A N 1
ATOM 672 C CA . ALA A 1 87 ? -24.424 3.252 26.350 1.00 79.25 87 ALA A CA 1
ATOM 673 C C . ALA A 1 87 ? -23.841 3.192 24.930 1.00 79.25 87 ALA A C 1
ATOM 675 O O . ALA A 1 87 ? -23.660 2.100 24.401 1.00 79.25 87 ALA A O 1
ATOM 676 N N . CYS A 1 88 ? -23.551 4.346 24.323 1.00 77.19 88 CYS A N 1
ATOM 677 C CA . CYS A 1 88 ? -23.024 4.438 22.959 1.00 77.19 88 CYS A CA 1
ATOM 678 C C . CYS A 1 88 ? -21.492 4.483 22.918 1.00 77.19 88 CYS A C 1
ATOM 680 O O . CYS A 1 88 ? -20.885 3.987 21.969 1.00 77.19 88 CYS A O 1
ATOM 682 N N . GLY A 1 89 ? -20.867 5.027 23.970 1.00 78.44 89 GLY A N 1
ATOM 683 C CA . GLY A 1 89 ? -19.427 5.266 24.015 1.00 78.44 89 GLY A CA 1
ATOM 684 C C . GLY A 1 89 ? -18.968 6.307 22.990 1.00 78.44 89 GLY A C 1
ATOM 685 O O . GLY A 1 89 ? -19.745 6.789 22.168 1.00 78.44 89 GLY A O 1
ATOM 686 N N . GLU A 1 90 ? -17.681 6.643 23.040 1.00 82.56 90 GLU A N 1
ATOM 687 C CA . GLU A 1 90 ? -17.097 7.669 22.172 1.00 82.56 90 GLU A CA 1
ATOM 688 C C . GLU A 1 90 ? -16.332 7.062 20.985 1.00 82.56 90 GLU A C 1
ATOM 690 O O . GLU A 1 90 ? -15.845 5.923 21.039 1.00 82.56 90 GLU A O 1
ATOM 695 N N . LEU A 1 91 ? -16.207 7.841 19.902 1.00 82.25 91 LEU A N 1
ATOM 696 C CA . LEU A 1 91 ? -15.513 7.438 18.666 1.00 82.25 91 LEU A CA 1
ATOM 697 C C . LEU A 1 91 ? -14.010 7.195 18.872 1.00 82.25 91 LEU A C 1
ATOM 699 O O . LEU A 1 91 ? -13.410 6.387 18.164 1.00 82.25 91 LEU A O 1
ATOM 703 N N . ASP A 1 92 ? -13.414 7.860 19.860 1.00 79.88 92 ASP A N 1
ATOM 704 C CA . ASP A 1 92 ? -12.003 7.728 20.234 1.00 79.88 92 ASP A CA 1
ATOM 705 C C . ASP A 1 92 ? -11.710 6.454 21.053 1.00 79.88 92 ASP A C 1
ATOM 707 O O . ASP A 1 92 ? -10.560 6.175 21.392 1.00 79.88 92 ASP A O 1
ATOM 711 N N . GLY A 1 93 ? -12.747 5.662 21.353 1.00 81.06 93 GLY A N 1
ATOM 712 C CA . GLY A 1 93 ? -12.666 4.433 22.134 1.00 81.06 93 GLY A CA 1
ATOM 713 C C . GLY A 1 93 ? -12.780 4.635 23.642 1.00 81.06 93 GLY A C 1
ATOM 714 O O . GLY A 1 93 ? -12.915 3.640 24.360 1.00 81.06 93 GLY A O 1
ATOM 715 N N . SER A 1 94 ? -12.806 5.874 24.136 1.00 85.44 94 SER A N 1
ATOM 716 C CA . SER A 1 94 ? -13.047 6.163 25.548 1.00 85.44 94 SER A CA 1
ATOM 717 C C . SER A 1 94 ? -14.488 5.825 25.955 1.00 85.44 94 SER A C 1
ATOM 719 O O . SER A 1 94 ? -15.379 5.634 25.117 1.00 85.44 94 SER A O 1
ATOM 721 N N . ILE A 1 95 ? -14.698 5.645 27.260 1.00 87.88 95 ILE A N 1
ATOM 722 C CA . ILE A 1 95 ? -16.005 5.312 27.841 1.00 87.88 95 ILE A CA 1
ATOM 723 C C . ILE A 1 95 ? -16.255 6.166 29.080 1.00 87.88 95 ILE A C 1
ATOM 725 O O . ILE A 1 95 ? -15.312 6.508 29.789 1.00 87.88 95 ILE A O 1
ATOM 729 N N . MET A 1 96 ? -17.511 6.483 29.391 1.00 85.69 96 MET A N 1
ATOM 730 C CA . MET A 1 96 ? -17.835 7.151 30.657 1.00 85.69 96 MET A CA 1
ATOM 731 C C . MET A 1 96 ? -17.697 6.167 31.828 1.00 85.69 96 MET A C 1
ATOM 733 O O . MET A 1 96 ? -18.029 4.990 31.687 1.00 85.69 96 MET A O 1
ATOM 737 N N . LYS A 1 97 ? -17.295 6.635 33.013 1.00 82.56 97 LYS A N 1
ATOM 738 C CA . LYS A 1 97 ? -17.191 5.819 34.240 1.00 82.56 97 LYS A CA 1
ATOM 739 C C . LYS A 1 97 ? -18.518 5.179 34.658 1.00 82.56 97 LYS A C 1
ATOM 741 O O . LYS A 1 97 ? -18.512 4.112 35.259 1.00 82.56 97 LYS A O 1
ATOM 746 N N . SER A 1 98 ? -19.639 5.827 34.345 1.00 83.94 98 SER A N 1
ATOM 747 C CA . SER A 1 98 ? -20.999 5.348 34.626 1.00 83.94 98 SER A CA 1
ATOM 748 C C . SER A 1 98 ? -21.550 4.384 33.565 1.00 83.94 98 SER A C 1
ATOM 750 O O . SER A 1 98 ? -22.701 3.960 33.666 1.00 83.94 98 SER A O 1
ATOM 752 N N . SER A 1 99 ? -20.764 4.051 32.536 1.00 85.25 99 SER A N 1
ATOM 753 C CA . SER A 1 99 ? -21.186 3.171 31.441 1.00 85.25 99 SER A CA 1
ATOM 754 C C . SER A 1 99 ? -21.361 1.730 31.902 1.00 85.25 99 SER A C 1
ATOM 756 O O . SER A 1 99 ? -20.546 1.199 32.659 1.00 85.25 99 SER A O 1
ATOM 758 N N . ASN A 1 100 ? -22.378 1.054 31.367 1.00 88.06 100 ASN A N 1
ATOM 759 C CA . ASN A 1 100 ? -22.483 -0.395 31.476 1.00 88.06 100 ASN A CA 1
ATOM 760 C C . ASN A 1 100 ? -21.446 -1.041 30.544 1.00 88.06 100 ASN A C 1
ATOM 762 O O . ASN A 1 100 ? -21.688 -1.214 29.351 1.00 88.06 100 ASN A O 1
ATOM 766 N N . VAL A 1 101 ? -20.278 -1.378 31.096 1.00 86.44 101 VAL A N 1
ATOM 767 C CA . VAL A 1 101 ? -19.125 -1.890 30.336 1.00 86.44 101 VAL A CA 1
ATOM 768 C C . VAL A 1 101 ? -19.420 -3.170 29.554 1.00 86.44 101 VAL A C 1
ATOM 770 O O . VAL A 1 101 ? -18.861 -3.359 28.477 1.00 86.44 101 VAL A O 1
ATOM 773 N N . VAL A 1 102 ? -20.310 -4.029 30.060 1.00 88.38 102 VAL A N 1
ATOM 774 C CA . VAL A 1 102 ? -20.666 -5.297 29.405 1.00 88.38 102 VAL A CA 1
ATOM 775 C C . VAL A 1 102 ? -21.545 -5.031 28.188 1.00 88.38 102 VAL A C 1
ATOM 777 O O . VAL A 1 102 ? -21.267 -5.516 27.095 1.00 88.38 102 VAL A O 1
ATOM 780 N N . GLU A 1 103 ? -22.589 -4.221 28.357 1.00 88.19 103 GLU A N 1
ATOM 781 C CA . GLU A 1 103 ? -23.502 -3.877 27.266 1.00 88.19 103 GLU A CA 1
ATOM 782 C C . GLU A 1 103 ? -22.795 -3.072 26.169 1.00 88.19 103 GLU A C 1
ATOM 784 O O . GLU A 1 103 ? -22.925 -3.389 24.986 1.00 88.19 103 GLU A O 1
ATOM 789 N N . LEU A 1 104 ? -21.985 -2.087 26.561 1.00 89.12 104 LEU A N 1
ATOM 790 C CA . LEU A 1 104 ? -21.196 -1.280 25.636 1.00 89.12 104 LEU A CA 1
ATOM 791 C C . LEU A 1 104 ? -20.149 -2.124 24.894 1.00 89.12 104 LEU A C 1
ATOM 793 O O . LEU A 1 104 ? -19.983 -1.974 23.684 1.00 89.12 104 LEU A O 1
ATOM 797 N N . GLY A 1 105 ? -19.464 -3.030 25.598 1.00 90.00 105 GLY A N 1
ATOM 798 C CA . GLY A 1 105 ? -18.495 -3.947 25.001 1.00 90.00 105 GLY A CA 1
ATOM 799 C C . GLY A 1 105 ? -19.125 -4.873 23.960 1.00 90.00 105 GLY A C 1
ATOM 800 O O . GLY A 1 105 ? -18.600 -4.993 22.853 1.00 90.00 105 GLY A O 1
ATOM 801 N N . ASN A 1 106 ? -20.292 -5.447 24.273 1.00 91.12 106 ASN A N 1
ATOM 802 C CA . ASN A 1 106 ? -21.063 -6.272 23.339 1.00 91.12 106 ASN A CA 1
ATOM 803 C C . ASN A 1 106 ? -21.552 -5.470 22.125 1.00 91.12 106 ASN A C 1
ATOM 805 O O . ASN A 1 106 ? -21.475 -5.960 21.000 1.00 91.12 106 ASN A O 1
ATOM 809 N N . SER A 1 107 ? -22.008 -4.228 22.330 1.00 90.06 107 SER A N 1
ATOM 810 C CA . SER A 1 107 ? -22.405 -3.343 21.227 1.00 90.06 107 SER A CA 1
ATOM 811 C C . SER A 1 107 ? -21.228 -3.048 20.298 1.00 90.06 107 SER A C 1
ATOM 813 O O . SER A 1 107 ? -21.354 -3.194 19.087 1.00 90.06 107 SER A O 1
ATOM 815 N N . ARG A 1 108 ? -20.057 -2.702 20.851 1.00 91.12 108 ARG A N 1
ATOM 816 C CA . ARG A 1 108 ? -18.841 -2.450 20.061 1.00 91.12 108 ARG A CA 1
ATOM 817 C C . ARG A 1 108 ? -18.391 -3.683 19.287 1.00 91.12 108 ARG A C 1
ATOM 819 O O . ARG A 1 108 ? -17.973 -3.548 18.142 1.00 91.12 108 ARG A O 1
ATOM 826 N N . GLN A 1 109 ? -18.484 -4.871 19.884 1.00 93.00 109 GLN A N 1
ATOM 827 C CA . GLN A 1 109 ? -18.177 -6.119 19.189 1.00 93.00 109 GLN A CA 1
ATOM 828 C C . GLN A 1 109 ? -19.131 -6.343 18.005 1.00 93.00 109 GLN A C 1
ATOM 830 O O . GLN A 1 109 ? -18.668 -6.599 16.897 1.00 93.00 109 GLN A O 1
ATOM 835 N N . ALA A 1 110 ? -20.439 -6.151 18.205 1.00 92.56 110 ALA A N 1
ATOM 836 C CA . ALA A 1 110 ? -21.426 -6.256 17.130 1.00 92.56 110 ALA A CA 1
ATOM 837 C C . ALA A 1 110 ? -21.191 -5.228 16.007 1.00 92.56 110 ALA A C 1
ATOM 839 O O . ALA A 1 110 ? -21.354 -5.547 14.829 1.00 92.56 110 ALA A O 1
ATOM 840 N N . ASP A 1 111 ? -20.774 -4.007 16.351 1.00 92.56 111 ASP A N 1
ATOM 841 C CA . ASP A 1 111 ? -20.445 -2.964 15.377 1.00 92.56 111 ASP A CA 1
ATOM 842 C C . ASP A 1 111 ? -19.176 -3.302 14.577 1.00 92.56 111 ASP A C 1
ATOM 844 O O . ASP A 1 111 ? -19.132 -3.067 13.369 1.00 92.56 111 ASP A O 1
ATOM 848 N N . ILE A 1 112 ? -18.164 -3.899 15.219 1.00 94.12 112 ILE A N 1
ATOM 849 C CA . ILE A 1 112 ? -16.959 -4.410 14.547 1.00 94.12 112 ILE A CA 1
ATOM 850 C C . ILE A 1 112 ? -17.323 -5.526 13.564 1.00 94.12 112 ILE A C 1
ATOM 852 O O . ILE A 1 112 ? -16.860 -5.507 12.424 1.00 94.12 112 ILE A O 1
ATOM 856 N N . ASP A 1 113 ? -18.152 -6.481 13.980 1.00 94.06 113 ASP A N 1
ATOM 857 C CA . ASP A 1 113 ? -18.567 -7.594 13.123 1.00 94.06 113 ASP A CA 1
ATOM 858 C C . ASP A 1 113 ? -19.393 -7.087 11.927 1.00 94.06 113 ASP A C 1
ATOM 860 O O . ASP A 1 113 ? -19.088 -7.416 10.780 1.00 94.06 113 ASP A O 1
ATOM 864 N N . SER A 1 114 ? -20.326 -6.159 12.171 1.00 94.81 114 SER A N 1
ATOM 865 C CA . SER A 1 114 ? -21.112 -5.491 11.121 1.00 94.81 114 SER A CA 1
ATOM 866 C C . SER A 1 114 ? -20.235 -4.681 10.157 1.00 94.81 114 SER A C 1
ATOM 868 O O . SER A 1 114 ? -20.492 -4.636 8.953 1.00 94.81 114 SER A O 1
ATOM 870 N N . TYR A 1 115 ? -19.176 -4.033 10.659 1.00 94.88 115 TYR A N 1
ATOM 871 C CA . TYR A 1 115 ? -18.212 -3.335 9.810 1.00 94.88 115 TYR A CA 1
ATOM 872 C C . TYR A 1 115 ? -17.488 -4.307 8.878 1.00 94.88 115 TYR A C 1
ATOM 874 O O . TYR A 1 115 ? -17.291 -3.994 7.704 1.00 94.88 115 TYR A O 1
ATOM 882 N N . TRP A 1 116 ? -17.085 -5.479 9.375 1.00 94.69 116 TRP A N 1
ATOM 883 C CA . TRP A 1 116 ? -16.398 -6.473 8.554 1.00 94.69 116 TRP A CA 1
ATOM 884 C C . TRP A 1 116 ? -17.300 -7.072 7.474 1.00 94.69 116 TRP A C 1
ATOM 886 O O . TRP A 1 116 ? -16.814 -7.310 6.368 1.00 94.69 116 TRP A O 1
ATOM 896 N N . GLU A 1 117 ? -18.595 -7.239 7.742 1.00 94.38 117 GLU A N 1
ATOM 897 C CA . GLU A 1 117 ? -19.589 -7.599 6.722 1.00 94.38 117 GLU A CA 1
ATOM 898 C C . GLU A 1 117 ? -19.704 -6.501 5.653 1.00 94.38 117 GLU A C 1
ATOM 900 O O . GLU A 1 117 ? -19.503 -6.760 4.465 1.00 94.38 117 GLU A O 1
ATOM 905 N N . ALA A 1 118 ? -19.890 -5.242 6.067 1.00 93.62 118 ALA A N 1
ATOM 906 C CA . ALA A 1 118 ? -19.951 -4.104 5.147 1.00 93.62 118 ALA A CA 1
ATOM 907 C C . ALA A 1 118 ? -18.648 -3.916 4.340 1.00 93.62 118 ALA A C 1
ATOM 909 O O . ALA A 1 118 ? -18.663 -3.487 3.180 1.00 93.62 118 ALA A O 1
ATOM 910 N N . TYR A 1 119 ? -17.499 -4.232 4.944 1.00 93.06 119 TYR A N 1
ATOM 911 C CA . TYR A 1 119 ? -16.198 -4.240 4.285 1.00 93.06 119 TYR A CA 1
ATOM 912 C C . TYR A 1 119 ? -16.121 -5.338 3.220 1.00 93.06 119 TYR A C 1
ATOM 914 O O . TYR A 1 119 ? -15.712 -5.056 2.088 1.00 93.06 119 TYR A O 1
ATOM 922 N N . ALA A 1 120 ? -16.532 -6.561 3.565 1.00 92.50 120 ALA A N 1
ATOM 923 C CA . ALA A 1 120 ? -16.525 -7.700 2.658 1.00 92.50 120 ALA A CA 1
ATOM 924 C C . ALA A 1 120 ? -17.416 -7.451 1.438 1.00 92.50 120 ALA A C 1
ATOM 926 O O . ALA A 1 120 ? -16.973 -7.672 0.309 1.00 92.50 120 ALA A O 1
ATOM 927 N N . ASP A 1 121 ? -18.602 -6.880 1.640 1.00 91.56 121 ASP A N 1
ATOM 928 C CA . ASP A 1 121 ? -19.528 -6.549 0.557 1.00 91.56 121 ASP A CA 1
ATOM 929 C C . ASP A 1 121 ? -18.967 -5.471 -0.381 1.00 91.56 121 ASP A C 1
ATOM 931 O O . ASP A 1 121 ? -19.016 -5.601 -1.609 1.00 91.56 121 ASP A O 1
ATOM 935 N N . LYS A 1 122 ? -18.384 -4.402 0.177 1.00 90.00 122 LYS A N 1
ATOM 936 C CA . LYS A 1 122 ? -17.898 -3.262 -0.616 1.00 90.00 122 LYS A CA 1
ATOM 937 C C . LYS A 1 122 ? -16.595 -3.546 -1.357 1.00 90.00 122 LYS A C 1
ATOM 939 O O . LYS A 1 122 ? -16.419 -3.093 -2.492 1.00 90.00 122 LYS A O 1
ATOM 944 N N . TYR A 1 123 ? -15.659 -4.238 -0.711 1.00 87.81 123 TYR A N 1
ATOM 945 C CA . TYR A 1 123 ? -14.312 -4.457 -1.243 1.00 87.81 123 TYR A CA 1
ATOM 946 C C . TYR A 1 123 ? -14.089 -5.871 -1.781 1.00 87.81 123 TYR A C 1
ATOM 948 O O . TYR A 1 123 ? -13.026 -6.117 -2.349 1.00 87.81 123 TYR A O 1
ATOM 956 N N . ARG A 1 124 ? -15.080 -6.768 -1.661 1.00 83.69 124 ARG A N 1
ATOM 957 C CA . ARG A 1 124 ? -14.995 -8.183 -2.066 1.00 83.69 124 ARG A CA 1
ATOM 958 C C . ARG A 1 124 ? -13.764 -8.882 -1.482 1.00 83.69 124 ARG A C 1
ATOM 960 O O . ARG A 1 124 ? -13.115 -9.671 -2.163 1.00 83.69 124 ARG A O 1
ATOM 967 N N . ALA A 1 125 ? -13.425 -8.543 -0.241 1.00 83.31 125 ALA A N 1
ATOM 968 C CA . ALA A 1 125 ? -12.241 -9.027 0.459 1.00 83.31 125 ALA A CA 1
ATOM 969 C C . ALA A 1 125 ? -12.612 -9.419 1.889 1.00 83.31 125 ALA A C 1
ATOM 971 O O . ALA A 1 125 ? -13.324 -8.681 2.570 1.00 83.31 125 ALA A O 1
ATOM 972 N N . SER A 1 126 ? -12.118 -10.565 2.357 1.00 85.69 126 SER A N 1
ATOM 973 C CA . SER A 1 126 ? -12.363 -11.005 3.729 1.00 85.69 126 SER A CA 1
ATOM 974 C C . SER A 1 126 ? -11.431 -10.289 4.705 1.00 85.69 126 SER A C 1
ATOM 976 O O . SER A 1 126 ? -10.291 -9.952 4.371 1.00 85.69 126 SER A O 1
ATOM 978 N N . ARG A 1 127 ? -11.867 -10.147 5.964 1.00 87.50 127 ARG A N 1
ATOM 979 C CA . ARG A 1 127 ? -10.981 -9.764 7.073 1.00 87.50 127 ARG A CA 1
ATOM 980 C C . ARG A 1 127 ? -9.744 -10.658 7.102 1.00 87.50 127 ARG A C 1
ATOM 982 O O . ARG A 1 127 ? -8.637 -10.153 7.231 1.00 87.50 127 ARG A O 1
ATOM 989 N N . THR A 1 128 ? -9.917 -11.972 6.947 1.00 83.25 128 THR A N 1
ATOM 990 C CA . THR A 1 128 ? -8.809 -12.942 6.995 1.00 83.25 128 THR A CA 1
ATOM 991 C C . THR A 1 128 ? -7.718 -12.618 5.985 1.00 83.25 128 THR A C 1
ATOM 993 O O . THR A 1 128 ? -6.541 -12.735 6.311 1.00 83.25 128 THR A O 1
ATOM 996 N N . ASP A 1 129 ? -8.086 -12.135 4.798 1.00 82.75 129 ASP A N 1
ATOM 997 C CA . ASP A 1 129 ? -7.140 -11.822 3.726 1.00 82.75 129 ASP A CA 1
ATOM 998 C C . ASP A 1 129 ? -6.209 -10.668 4.112 1.00 82.75 129 ASP A C 1
ATOM 1000 O O . ASP A 1 129 ? -5.036 -10.676 3.730 1.00 82.75 129 ASP A O 1
ATOM 1004 N N . LEU A 1 130 ? -6.684 -9.725 4.935 1.00 82.31 130 LEU A N 1
ATOM 1005 C CA . LEU A 1 130 ? -5.852 -8.650 5.477 1.00 82.31 130 LEU A CA 1
ATOM 1006 C C . LEU A 1 130 ? -4.763 -9.190 6.404 1.00 82.31 130 LEU A C 1
ATOM 1008 O O . LEU A 1 130 ? -3.640 -8.703 6.348 1.00 82.31 130 LEU A O 1
ATOM 1012 N N . PHE A 1 131 ? -5.074 -10.213 7.200 1.00 80.44 131 PHE A N 1
ATOM 1013 C CA . PHE A 1 131 ? -4.152 -10.804 8.173 1.00 80.44 131 PHE A CA 1
ATOM 1014 C C . PHE A 1 131 ? -3.275 -11.922 7.592 1.00 80.44 131 PHE A C 1
ATOM 1016 O O . PHE A 1 131 ? -2.248 -12.269 8.179 1.00 80.44 131 PHE A O 1
ATOM 1023 N N . THR A 1 132 ? -3.623 -12.472 6.421 1.00 76.62 132 THR A N 1
ATOM 1024 C CA . THR A 1 132 ? -2.790 -13.488 5.757 1.00 76.62 132 THR A CA 1
ATOM 1025 C C . THR A 1 132 ? -1.382 -12.968 5.480 1.00 76.62 132 THR A C 1
ATOM 1027 O O . THR A 1 132 ? -1.194 -11.883 4.914 1.00 76.62 132 THR A O 1
ATOM 1030 N N . ASN A 1 133 ? -0.383 -13.790 5.810 1.00 70.44 133 ASN A N 1
ATOM 1031 C CA . ASN A 1 133 ? 1.039 -13.506 5.598 1.00 70.44 133 ASN A CA 1
ATOM 1032 C C . ASN A 1 133 ? 1.553 -12.256 6.342 1.00 70.44 133 ASN A C 1
ATOM 1034 O O . ASN A 1 133 ? 2.615 -11.739 6.004 1.00 70.44 133 ASN A O 1
ATOM 1038 N N . LEU A 1 134 ? 0.816 -11.765 7.349 1.00 73.06 134 LEU A N 1
ATOM 1039 C CA . LEU A 1 134 ? 1.298 -10.752 8.285 1.00 73.06 134 LEU A CA 1
ATOM 1040 C C . LEU A 1 134 ? 1.890 -11.445 9.521 1.00 73.06 134 LEU A C 1
ATOM 1042 O O . LEU A 1 134 ? 1.180 -11.755 10.480 1.00 73.06 134 LEU A O 1
ATOM 1046 N N . GLN A 1 135 ? 3.196 -11.701 9.500 1.00 60.31 135 GLN A N 1
ATOM 1047 C CA . GLN A 1 135 ? 3.939 -12.134 10.686 1.00 60.31 135 GLN A CA 1
ATOM 1048 C C . GLN A 1 135 ? 4.797 -10.990 11.220 1.00 60.31 135 GLN A C 1
ATOM 1050 O O . GLN A 1 135 ? 5.302 -10.191 10.438 1.00 60.31 135 GLN A O 1
ATOM 1055 N N . GLY A 1 136 ? 4.932 -10.923 12.548 1.00 59.12 136 GLY A N 1
ATOM 1056 C CA . GLY A 1 136 ? 5.812 -9.974 13.223 1.00 59.12 136 GLY A CA 1
ATOM 1057 C C . GLY A 1 136 ? 5.411 -8.515 13.008 1.00 59.12 136 GLY A C 1
ATOM 1058 O O . GLY A 1 136 ? 5.887 -7.838 12.095 1.00 59.12 136 GLY A O 1
ATOM 1059 N N . ASN A 1 137 ? 4.610 -7.962 13.921 1.00 55.47 137 ASN A N 1
ATOM 1060 C CA . ASN A 1 137 ? 4.675 -6.520 14.142 1.00 55.47 137 ASN A CA 1
ATOM 1061 C C . ASN A 1 137 ? 6.042 -6.272 14.794 1.00 55.47 137 ASN A C 1
ATOM 1063 O O . ASN A 1 137 ? 6.123 -6.318 16.015 1.00 55.47 137 ASN A O 1
ATOM 1067 N N . HIS A 1 138 ? 7.116 -6.120 14.004 1.00 50.62 138 HIS A N 1
ATOM 1068 C CA . HIS A 1 138 ? 8.499 -5.929 14.473 1.00 50.62 138 HIS A CA 1
ATOM 1069 C C . HIS A 1 138 ? 8.625 -4.647 15.301 1.00 50.62 138 HIS A C 1
ATOM 1071 O O . HIS A 1 138 ? 9.035 -3.570 14.858 1.00 50.62 138 HIS A O 1
ATOM 1077 N N . ILE A 1 139 ? 8.187 -4.754 16.544 1.00 54.41 139 ILE A N 1
ATOM 1078 C CA . ILE A 1 139 ? 8.310 -3.763 17.581 1.00 54.41 139 ILE A CA 1
ATOM 1079 C C . ILE A 1 139 ? 9.545 -4.216 18.346 1.00 54.41 139 ILE A C 1
ATOM 1081 O O . ILE A 1 139 ? 9.429 -4.933 19.330 1.00 54.41 139 ILE A O 1
ATOM 1085 N N . ASN A 1 140 ? 10.724 -3.803 17.863 1.00 47.91 140 ASN A N 1
ATOM 1086 C CA . ASN A 1 140 ? 12.080 -4.182 18.316 1.00 47.91 140 ASN A CA 1
ATOM 1087 C C . ASN A 1 140 ? 12.402 -3.837 19.801 1.00 47.91 140 ASN A C 1
ATOM 1089 O O . ASN A 1 140 ? 13.509 -3.397 20.099 1.00 47.91 140 ASN A O 1
ATOM 1093 N N . LYS A 1 141 ? 11.424 -3.830 20.709 1.00 52.25 141 LYS A N 1
ATOM 1094 C CA . LYS A 1 141 ? 11.538 -3.622 22.165 1.00 52.25 141 LYS A CA 1
ATOM 1095 C C . LYS A 1 141 ? 10.498 -4.411 22.970 1.00 52.25 141 LYS A C 1
ATOM 1097 O O . LYS A 1 141 ? 10.664 -4.489 24.179 1.00 52.25 141 LYS A O 1
ATOM 1102 N N . LEU A 1 142 ? 9.448 -4.963 22.352 1.00 56.88 142 LEU A N 1
ATOM 1103 C CA . LEU A 1 142 ? 8.733 -6.063 22.993 1.00 56.88 142 LEU A CA 1
ATOM 1104 C C . LEU A 1 142 ? 9.682 -7.263 22.927 1.00 56.88 142 LEU A C 1
ATOM 1106 O O . LEU A 1 142 ? 10.214 -7.562 21.863 1.00 56.88 142 LEU A O 1
ATOM 1110 N N . GLU A 1 143 ? 9.918 -7.936 24.050 1.00 58.34 143 GLU A N 1
ATOM 1111 C CA . GLU A 1 143 ? 10.742 -9.158 24.113 1.00 58.34 143 GLU A CA 1
ATOM 1112 C C . GLU A 1 143 ? 10.107 -10.338 23.337 1.00 58.34 143 GLU A C 1
ATOM 1114 O O . GLU A 1 143 ? 10.634 -11.447 23.335 1.00 58.34 143 GLU A O 1
ATOM 1119 N N . VAL A 1 144 ? 8.969 -10.094 22.672 1.00 63.62 144 VAL A N 1
ATOM 1120 C CA . VAL A 1 144 ? 8.170 -11.035 21.888 1.00 63.62 144 VAL A CA 1
ATOM 1121 C C . VAL A 1 144 ? 7.650 -10.339 20.622 1.00 63.62 144 VAL A C 1
ATOM 1123 O O . VAL A 1 144 ? 7.254 -9.175 20.669 1.00 63.62 144 VAL A O 1
ATOM 1126 N N . GLU A 1 145 ? 7.593 -11.062 19.500 1.00 68.00 145 GLU A N 1
ATOM 1127 C CA . GLU A 1 145 ? 7.026 -10.592 18.226 1.00 68.00 145 GLU A CA 1
ATOM 1128 C C . GLU A 1 145 ? 5.651 -11.244 17.975 1.00 68.00 145 GLU A C 1
ATOM 1130 O O . GLU A 1 145 ? 5.567 -12.287 17.321 1.00 68.00 145 GLU A O 1
ATOM 1135 N N . PRO A 1 146 ? 4.546 -10.687 18.514 1.00 72.62 146 PRO A N 1
ATOM 1136 C CA . PRO A 1 146 ? 3.222 -11.248 18.282 1.00 72.62 146 PRO A CA 1
ATOM 1137 C C . PRO A 1 146 ? 2.810 -11.101 16.809 1.00 72.62 146 PRO A C 1
ATOM 1139 O O . PRO A 1 146 ? 3.148 -10.123 16.132 1.00 72.62 146 PRO A O 1
ATOM 1142 N N . ALA A 1 147 ? 2.032 -12.068 16.317 1.00 77.88 147 ALA A N 1
ATOM 1143 C CA . ALA A 1 147 ? 1.417 -11.986 14.997 1.00 77.88 147 ALA A CA 1
ATOM 1144 C C . ALA A 1 147 ? 0.451 -10.789 14.915 1.00 77.88 147 ALA A C 1
ATOM 1146 O O . ALA A 1 147 ? -0.131 -10.377 15.923 1.00 77.88 147 ALA A O 1
ATOM 1147 N N . ALA A 1 148 ? 0.235 -10.252 13.711 1.00 79.25 148 ALA A N 1
ATOM 1148 C CA . ALA A 1 148 ? -0.661 -9.109 13.517 1.00 79.25 148 ALA A CA 1
ATOM 1149 C C . ALA A 1 148 ? -2.100 -9.411 13.977 1.00 79.25 148 ALA A C 1
ATOM 1151 O O . ALA A 1 148 ? -2.744 -8.553 14.577 1.00 79.25 148 ALA A O 1
ATOM 1152 N N . GLU A 1 149 ? -2.569 -10.648 13.773 1.00 83.69 149 GLU A N 1
ATOM 1153 C CA . GLU A 1 149 ? -3.861 -11.123 14.288 1.00 83.69 149 GLU A CA 1
ATOM 1154 C C . GLU A 1 149 ? -3.903 -11.046 15.816 1.00 83.69 149 GLU A C 1
ATOM 1156 O O . GLU A 1 149 ? -4.848 -10.526 16.391 1.00 83.69 149 GLU A O 1
ATOM 1161 N N . THR A 1 150 ? -2.848 -11.488 16.494 1.00 83.81 150 THR A N 1
ATOM 1162 C CA . THR A 1 150 ? -2.759 -11.439 17.953 1.00 83.81 150 THR A CA 1
ATOM 1163 C C . THR A 1 150 ? -2.776 -10.005 18.484 1.00 83.81 150 THR A C 1
ATOM 1165 O O . THR A 1 150 ? -3.458 -9.715 19.465 1.00 83.81 150 THR A O 1
ATOM 1168 N N . GLY A 1 151 ? -2.077 -9.087 17.809 1.00 84.25 151 GLY A N 1
ATOM 1169 C CA . GLY A 1 151 ? -2.145 -7.659 18.121 1.00 84.25 151 GLY A CA 1
ATOM 1170 C C . GLY A 1 151 ? -3.550 -7.080 17.923 1.00 84.25 151 GLY A C 1
ATOM 1171 O O . GLY A 1 151 ? -3.997 -6.276 18.741 1.00 84.25 151 GLY A O 1
ATOM 1172 N N . TYR A 1 152 ? -4.257 -7.509 16.874 1.00 88.44 152 TYR A N 1
ATOM 1173 C CA . TYR A 1 152 ? -5.645 -7.120 16.620 1.00 88.44 152 TYR A CA 1
ATOM 1174 C C . TYR A 1 152 ? -6.588 -7.666 17.694 1.00 88.44 152 TYR A C 1
ATOM 1176 O O . TYR A 1 152 ? -7.390 -6.909 18.230 1.00 88.44 152 TYR A O 1
ATOM 1184 N N . GLN A 1 153 ? -6.450 -8.936 18.078 1.00 89.62 153 GLN A N 1
ATOM 1185 C CA . GLN A 1 153 ? -7.239 -9.550 19.148 1.00 89.62 153 GLN A CA 1
ATOM 1186 C C . GLN A 1 153 ? -7.041 -8.823 20.486 1.00 89.62 153 GLN A C 1
ATOM 1188 O O . GLN A 1 153 ? -8.028 -8.548 21.167 1.00 89.62 153 GLN A O 1
ATOM 1193 N N . GLN A 1 154 ? -5.804 -8.428 20.817 1.00 87.69 154 GLN A N 1
ATOM 1194 C CA . GLN A 1 154 ? -5.502 -7.612 21.999 1.00 87.69 154 GLN A CA 1
ATOM 1195 C C . GLN A 1 154 ? -6.154 -6.224 21.917 1.00 87.69 154 GLN A C 1
ATOM 1197 O O . GLN A 1 154 ? -6.710 -5.741 22.905 1.00 87.69 154 GLN A O 1
ATOM 1202 N N . PHE A 1 155 ? -6.097 -5.571 20.752 1.00 90.06 155 PHE A N 1
ATOM 1203 C CA . PHE A 1 155 ? -6.749 -4.278 20.548 1.00 90.06 155 PHE A CA 1
ATOM 1204 C C . PHE A 1 155 ? -8.269 -4.382 20.709 1.00 90.06 155 PHE A C 1
ATOM 1206 O O . PHE A 1 155 ? -8.848 -3.595 21.452 1.00 90.06 155 PHE A O 1
ATOM 1213 N N . VAL A 1 156 ? -8.910 -5.366 20.069 1.00 92.19 156 VAL A N 1
ATOM 1214 C CA . VAL A 1 156 ? -10.356 -5.605 20.191 1.00 92.19 156 VAL A CA 1
ATOM 1215 C C . VAL A 1 156 ? -10.722 -5.906 21.642 1.00 92.19 156 VAL A C 1
ATOM 1217 O O . VAL A 1 156 ? -11.688 -5.337 22.145 1.00 92.19 156 VAL A O 1
ATOM 1220 N N . TYR A 1 157 ? -9.915 -6.703 22.347 1.00 90.94 157 TYR A N 1
ATOM 1221 C CA . TYR A 1 157 ? -10.099 -6.981 23.772 1.00 90.94 157 TYR A CA 1
ATOM 1222 C C . TYR A 1 157 ? -10.088 -5.710 24.618 1.00 90.94 157 TYR A C 1
ATOM 1224 O O . TYR A 1 157 ? -10.991 -5.486 25.420 1.00 90.94 157 TYR A O 1
ATOM 1232 N N . GLN A 1 158 ? -9.128 -4.817 24.388 1.00 89.94 158 GLN A N 1
ATOM 1233 C CA . GLN A 1 158 ? -9.051 -3.540 25.094 1.00 89.94 158 GLN A CA 1
ATOM 1234 C C . GLN A 1 158 ? -10.188 -2.574 24.692 1.00 89.94 158 GLN A C 1
ATOM 1236 O O . GLN A 1 158 ? -10.801 -1.944 25.552 1.00 89.94 158 GLN A O 1
ATOM 1241 N N . TYR A 1 159 ? -10.531 -2.494 23.405 1.00 91.12 159 TYR A N 1
ATOM 1242 C CA . TYR A 1 159 ? -11.564 -1.599 22.867 1.00 91.12 159 TYR A CA 1
ATOM 1243 C C . TYR A 1 159 ? -12.995 -1.995 23.281 1.00 91.12 159 TYR A C 1
ATOM 1245 O O . TYR A 1 159 ? -13.851 -1.128 23.478 1.00 91.12 159 TYR A O 1
ATOM 1253 N N . THR A 1 160 ? -13.251 -3.296 23.454 1.00 91.19 160 THR A N 1
ATOM 1254 C CA . THR A 1 160 ? -14.551 -3.871 23.859 1.00 91.19 160 THR A CA 1
ATOM 1255 C C . THR A 1 160 ? -14.638 -4.176 25.359 1.00 91.19 160 THR A C 1
ATOM 1257 O O . THR A 1 160 ? -15.575 -4.838 25.797 1.00 91.19 160 THR A O 1
ATOM 1260 N N . VAL A 1 161 ? -13.679 -3.713 26.172 1.00 89.12 161 VAL A N 1
ATOM 1261 C CA . VAL A 1 161 ? -13.634 -3.964 27.630 1.00 89.12 161 VAL A CA 1
ATOM 1262 C C . VAL A 1 161 ? -13.712 -5.462 27.974 1.00 89.12 161 VAL A C 1
ATOM 1264 O O . VAL A 1 161 ? -14.382 -5.885 28.916 1.00 89.12 161 VAL A O 1
ATOM 1267 N N . GLY A 1 162 ? -13.032 -6.286 27.181 1.00 87.69 162 GLY A N 1
ATOM 1268 C CA . GLY A 1 162 ? -12.915 -7.727 27.378 1.00 87.69 162 GLY A CA 1
ATOM 1269 C C . GLY A 1 162 ? -14.123 -8.565 26.955 1.00 87.69 162 GLY A C 1
ATOM 1270 O O . GLY A 1 162 ? -14.132 -9.759 27.239 1.00 87.69 162 GLY A O 1
ATOM 1271 N N . GLN A 1 163 ? -15.131 -7.975 26.299 1.00 90.00 163 GLN A N 1
ATOM 1272 C CA . GLN A 1 163 ? -16.281 -8.725 25.768 1.00 90.00 163 GLN A CA 1
ATOM 1273 C C . GLN A 1 163 ? -15.988 -9.391 24.417 1.00 90.00 163 GLN A C 1
ATOM 1275 O O . GLN A 1 163 ? -16.527 -10.452 24.112 1.00 90.00 163 GLN A O 1
ATOM 1280 N N . GLY A 1 164 ? -15.129 -8.773 23.610 1.00 86.88 164 GLY A N 1
ATOM 1281 C CA . GLY A 1 164 ? -14.642 -9.298 22.342 1.00 86.88 164 GLY A CA 1
ATOM 1282 C C . GLY A 1 164 ? -13.130 -9.475 22.362 1.00 86.88 164 GLY A C 1
ATOM 1283 O O . GLY A 1 164 ? -12.449 -9.024 23.277 1.00 86.88 164 GLY A O 1
ATOM 1284 N N . GLY A 1 165 ? -12.582 -10.109 21.333 1.00 86.88 165 GLY A N 1
ATOM 1285 C CA . GLY A 1 165 ? -11.138 -10.303 21.217 1.00 86.88 165 GLY A CA 1
ATOM 1286 C C . GLY A 1 165 ? -10.541 -11.245 22.269 1.00 86.88 165 GLY A C 1
ATOM 1287 O O . GLY A 1 165 ? -11.248 -11.943 22.997 1.00 86.88 165 GLY A O 1
ATOM 1288 N N . GLN A 1 166 ? -9.211 -11.274 22.344 1.00 86.62 166 GLN A N 1
ATOM 1289 C CA . GLN A 1 166 ? -8.474 -12.049 23.342 1.00 86.62 166 GLN A CA 1
ATOM 1290 C C . GLN A 1 166 ? -7.264 -11.264 23.838 1.00 86.62 166 GLN A C 1
ATOM 1292 O O . GLN A 1 166 ? -6.483 -10.743 23.041 1.00 86.62 166 GLN A O 1
ATOM 1297 N N . GLY A 1 167 ? -7.108 -11.210 25.161 1.00 78.50 167 GLY A N 1
ATOM 1298 C CA . GLY A 1 167 ? -5.908 -10.674 25.789 1.00 78.50 167 GLY A CA 1
ATOM 1299 C C . GLY A 1 167 ? -4.684 -11.540 25.475 1.00 78.50 167 GLY A C 1
ATOM 1300 O O . GLY A 1 167 ? -4.770 -12.768 25.490 1.00 78.50 167 GLY A O 1
ATOM 1301 N N . PHE A 1 168 ? -3.540 -10.922 25.199 1.00 74.38 168 PHE A N 1
ATOM 1302 C CA . PHE A 1 168 ? -2.279 -11.631 25.002 1.00 74.38 168 PHE A CA 1
ATOM 1303 C C . PHE A 1 168 ? -1.536 -11.849 26.320 1.00 74.38 168 PHE A C 1
ATOM 1305 O O . PHE A 1 168 ? -1.389 -10.929 27.124 1.00 74.38 168 PHE A O 1
ATOM 1312 N N . GLY A 1 169 ? -0.984 -13.053 26.483 1.00 65.94 169 GLY A N 1
ATOM 1313 C CA . GLY A 1 169 ? -0.255 -13.483 27.677 1.00 65.94 169 GLY A CA 1
ATOM 1314 C C . GLY A 1 169 ? -1.016 -14.559 28.455 1.00 65.94 169 GLY A C 1
ATOM 1315 O O . GLY A 1 169 ? -2.239 -14.642 28.404 1.00 65.94 169 GLY A O 1
ATOM 1316 N N . SER A 1 170 ? -0.283 -15.422 29.160 1.00 46.75 170 SER A N 1
ATOM 1317 C CA . SER A 1 170 ? -0.820 -16.570 29.912 1.00 46.75 170 SER A CA 1
ATOM 1318 C C . SER A 1 170 ? -1.587 -16.197 31.186 1.00 46.75 170 SER A C 1
ATOM 1320 O O . SER A 1 170 ? -2.205 -17.061 31.807 1.00 46.75 170 SER A O 1
ATOM 1322 N N . ASP A 1 171 ? -1.569 -14.925 31.573 1.00 47.12 171 ASP A N 1
ATOM 1323 C CA . ASP A 1 171 ? -2.183 -14.438 32.798 1.00 47.12 171 ASP A CA 1
ATOM 1324 C C . ASP A 1 171 ? -3.601 -13.930 32.525 1.00 47.12 171 ASP A C 1
ATOM 1326 O O . ASP A 1 171 ? -3.835 -12.812 32.069 1.00 47.12 171 ASP A O 1
ATOM 1330 N N . LYS A 1 172 ? -4.585 -14.761 32.881 1.00 51.25 172 LYS A N 1
ATOM 1331 C CA . LYS A 1 172 ? -6.027 -14.447 32.903 1.00 51.25 172 LYS A CA 1
ATOM 1332 C C . LYS A 1 172 ? -6.404 -13.316 33.890 1.00 51.25 172 LYS A C 1
ATOM 1334 O O . LYS A 1 172 ? -7.568 -13.182 34.253 1.00 51.25 172 LYS A O 1
ATOM 1339 N N . THR A 1 173 ? -5.436 -12.530 34.362 1.00 57.44 173 THR A N 1
ATOM 1340 C CA . THR A 1 173 ? -5.575 -11.446 35.346 1.00 57.44 173 THR A CA 1
ATOM 1341 C C . THR A 1 173 ? -5.588 -10.049 34.717 1.00 57.44 173 THR A C 1
ATOM 1343 O O . THR A 1 173 ? -5.866 -9.081 35.427 1.00 57.44 173 THR A O 1
ATOM 1346 N N . TYR A 1 174 ? -5.349 -9.904 33.404 1.00 67.31 174 TYR A N 1
ATOM 1347 C CA . TYR A 1 174 ? -5.479 -8.606 32.730 1.00 67.31 174 TYR A CA 1
ATOM 1348 C C . TYR A 1 174 ? -6.957 -8.203 32.573 1.00 67.31 174 TYR A C 1
ATOM 1350 O O . TYR A 1 174 ? -7.642 -8.556 31.608 1.00 67.31 174 TYR A O 1
ATOM 1358 N N . SER A 1 175 ? -7.446 -7.440 33.553 1.00 77.19 175 SER A N 1
ATOM 1359 C CA . SER A 1 175 ? -8.730 -6.742 33.488 1.00 77.19 175 SER A CA 1
ATOM 1360 C C . SER A 1 175 ? -8.549 -5.381 32.818 1.00 77.19 175 SER A C 1
ATOM 1362 O O . SER A 1 175 ? -7.844 -4.511 33.337 1.00 77.19 175 SER A O 1
ATOM 1364 N N . VAL A 1 176 ? -9.210 -5.187 31.674 1.00 82.94 176 VAL A N 1
ATOM 1365 C CA . VAL A 1 176 ? -9.138 -3.948 30.883 1.00 82.94 176 VAL A CA 1
ATOM 1366 C C . VAL A 1 176 ? -9.577 -2.737 31.705 1.00 82.94 176 VAL A C 1
ATOM 1368 O O . VAL A 1 176 ? -8.923 -1.698 31.673 1.00 82.94 176 VAL A O 1
ATOM 1371 N N . SER A 1 177 ? -10.657 -2.872 32.476 1.00 78.88 177 SER A N 1
ATOM 1372 C CA . SER A 1 177 ? -11.202 -1.782 33.289 1.00 78.88 177 SER A CA 1
ATOM 1373 C C . SER A 1 177 ? -10.258 -1.375 34.422 1.00 78.88 177 SER A C 1
ATOM 1375 O O . SER A 1 177 ? -10.095 -0.183 34.681 1.00 78.88 177 SER A O 1
ATOM 1377 N N . LEU A 1 178 ? -9.584 -2.343 35.053 1.00 82.19 178 LEU A N 1
ATOM 1378 C CA . LEU A 1 178 ? -8.586 -2.071 36.088 1.00 82.19 178 LEU A CA 1
ATOM 1379 C C . LEU A 1 178 ? -7.341 -1.403 35.493 1.00 82.19 178 LEU A C 1
ATOM 1381 O O . LEU A 1 178 ? -6.888 -0.385 36.010 1.00 82.19 178 LEU A O 1
ATOM 1385 N N . ALA A 1 179 ? -6.822 -1.936 34.383 1.00 81.88 179 ALA A N 1
ATOM 1386 C CA . ALA A 1 179 ? -5.640 -1.396 33.719 1.00 81.88 179 ALA A CA 1
ATOM 1387 C C . ALA A 1 179 ? -5.868 0.032 33.198 1.00 81.88 179 ALA A C 1
ATOM 1389 O O . ALA A 1 179 ? -5.017 0.900 33.394 1.00 81.88 179 ALA A O 1
ATOM 1390 N N . ALA A 1 180 ? -7.032 0.294 32.597 1.00 81.44 180 ALA A N 1
ATOM 1391 C CA . ALA A 1 180 ? -7.406 1.622 32.121 1.00 81.44 180 ALA A CA 1
ATOM 1392 C C . ALA A 1 180 ? -7.629 2.609 33.279 1.00 81.44 180 ALA A C 1
ATOM 1394 O O . ALA A 1 180 ? -7.180 3.752 33.215 1.00 81.44 180 ALA A O 1
ATOM 1395 N N . GLY A 1 181 ? -8.251 2.158 34.376 1.00 78.69 181 GLY A N 1
ATOM 1396 C CA . GLY A 1 181 ? -8.430 2.963 35.588 1.00 78.69 181 GLY A CA 1
ATOM 1397 C C . GLY A 1 181 ? -7.115 3.326 36.288 1.00 78.69 181 GLY A C 1
ATOM 1398 O O . GLY A 1 181 ? -7.011 4.399 36.874 1.00 78.69 181 GLY A O 1
ATOM 1399 N N . GLN A 1 182 ? -6.100 2.463 36.193 1.00 82.12 182 GLN A N 1
ATOM 1400 C CA . GLN A 1 182 ? -4.754 2.697 36.730 1.00 82.12 182 GLN A CA 1
ATOM 1401 C C . GLN A 1 182 ? -3.835 3.471 35.768 1.00 82.12 182 GLN A C 1
ATOM 1403 O O . GLN A 1 182 ? -2.705 3.786 36.136 1.00 82.12 182 GLN A O 1
ATOM 1408 N N . GLY A 1 183 ? -4.284 3.766 34.542 1.00 76.75 183 GLY A N 1
ATOM 1409 C CA . GLY A 1 183 ? -3.457 4.424 33.526 1.00 76.75 183 GLY A CA 1
ATOM 1410 C C . GLY A 1 183 ? -2.307 3.550 33.011 1.00 76.75 183 GLY A C 1
ATOM 1411 O O . GLY A 1 183 ? -1.287 4.066 32.555 1.00 76.75 183 GLY A O 1
ATOM 1412 N N . ASN A 1 184 ? -2.429 2.221 33.094 1.00 82.31 184 ASN A N 1
ATOM 1413 C CA . ASN A 1 184 ? -1.375 1.319 32.644 1.00 82.31 184 ASN A CA 1
ATOM 1414 C C . ASN A 1 184 ? -1.333 1.270 31.110 1.00 82.31 184 ASN A C 1
ATOM 1416 O O . ASN A 1 184 ? -2.101 0.559 30.459 1.00 82.31 184 ASN A O 1
ATOM 1420 N N . GLY A 1 185 ? -0.432 2.067 30.540 1.00 77.75 185 GLY A N 1
ATOM 1421 C CA . GLY A 1 185 ? -0.221 2.151 29.101 1.00 77.75 185 GLY A CA 1
ATOM 1422 C C . GLY A 1 185 ? -1.201 3.063 28.351 1.00 77.75 185 GLY A C 1
ATOM 1423 O O . GLY A 1 185 ? -1.113 3.196 27.126 1.00 77.75 185 GLY A O 1
ATOM 1424 N N . VAL A 1 186 ? -2.103 3.723 29.082 1.00 84.44 186 VAL A N 1
ATOM 1425 C CA . VAL A 1 186 ? -3.061 4.705 28.562 1.00 84.44 186 VAL A CA 1
ATOM 1426 C C . VAL A 1 186 ? -2.961 6.023 29.332 1.00 84.44 186 VAL A C 1
ATOM 1428 O O . VAL A 1 186 ? -2.828 6.030 30.554 1.00 84.44 186 VAL A O 1
ATOM 1431 N N . ALA A 1 187 ? -3.005 7.150 28.625 1.00 80.38 187 ALA A N 1
ATOM 1432 C CA . ALA A 1 187 ? -2.943 8.481 29.210 1.00 80.38 187 ALA A CA 1
ATOM 1433 C C . ALA A 1 187 ? -4.290 8.841 29.847 1.00 80.38 187 ALA A C 1
ATOM 1435 O O . ALA A 1 187 ? -5.322 8.848 29.179 1.00 80.38 187 ALA A O 1
ATOM 1436 N N . PHE A 1 188 ? -4.278 9.157 31.143 1.00 76.38 188 PHE A N 1
ATOM 1437 C CA . PHE A 1 188 ? -5.486 9.523 31.873 1.00 76.38 188 PHE A CA 1
ATOM 1438 C C . PHE A 1 188 ? -5.927 10.950 31.519 1.00 76.38 188 PHE A C 1
ATOM 1440 O O . PHE A 1 188 ? -5.200 11.905 31.782 1.00 76.38 188 PHE A O 1
ATOM 1447 N N . VAL A 1 189 ? -7.115 11.095 30.927 1.00 69.06 189 VAL A N 1
ATOM 1448 C CA . VAL A 1 189 ? -7.639 12.391 30.452 1.00 69.06 189 VAL A CA 1
ATOM 1449 C C . VAL A 1 189 ? -8.396 13.155 31.553 1.00 69.06 189 VAL A C 1
ATOM 1451 O O . VAL A 1 189 ? -8.387 14.381 31.568 1.00 69.06 189 VAL A O 1
ATOM 1454 N N . GLY A 1 190 ? -9.017 12.455 32.513 1.00 69.19 190 GLY A N 1
ATOM 1455 C CA . GLY A 1 190 ? -9.958 13.067 33.465 1.00 69.19 190 GLY A CA 1
ATOM 1456 C C . GLY A 1 190 ? -11.341 13.328 32.842 1.00 69.19 190 GLY A C 1
ATOM 1457 O O . GLY A 1 190 ? -11.596 12.897 31.725 1.00 69.19 190 GLY A O 1
ATOM 1458 N N . HIS A 1 191 ? -12.247 14.005 33.562 1.00 71.94 191 HIS A N 1
ATOM 1459 C CA . HIS A 1 191 ? -13.620 14.352 33.116 1.00 71.94 191 HIS A CA 1
ATOM 1460 C C . HIS A 1 191 ? -14.641 13.197 33.046 1.00 71.94 191 HIS A C 1
ATOM 1462 O O . HIS A 1 191 ? -15.391 13.091 32.088 1.00 71.94 191 HIS A O 1
ATOM 1468 N N . ASP A 1 192 ? -14.688 12.326 34.059 1.00 79.69 192 ASP A N 1
ATOM 1469 C CA . ASP A 1 192 ? -15.616 11.176 34.123 1.00 79.69 192 ASP A CA 1
ATOM 1470 C C . ASP A 1 192 ? -15.504 10.145 32.991 1.00 79.69 192 ASP A C 1
ATOM 1472 O O . ASP A 1 192 ? -16.320 9.227 32.914 1.00 79.69 192 ASP A O 1
ATOM 1476 N N . TYR A 1 193 ? -14.434 10.206 32.198 1.00 82.31 193 TYR A N 1
ATOM 1477 C CA . TYR A 1 193 ? -14.072 9.176 31.231 1.00 82.31 193 TYR A CA 1
ATOM 1478 C C . TYR A 1 193 ? -13.000 8.228 31.776 1.00 82.31 193 TYR A C 1
ATOM 1480 O O . TYR A 1 193 ? -12.179 8.580 32.629 1.00 82.31 193 TYR A O 1
ATOM 1488 N N . VAL A 1 194 ? -13.020 7.004 31.258 1.00 84.00 194 VAL A N 1
ATOM 1489 C CA . VAL A 1 194 ? -11.962 6.006 31.375 1.00 84.00 194 VAL A CA 1
ATOM 1490 C C . VAL A 1 194 ? -11.388 5.799 29.969 1.00 84.00 194 VAL A C 1
ATOM 1492 O O . VAL A 1 194 ? -12.112 5.337 29.079 1.00 84.00 194 VAL A O 1
ATOM 1495 N N . PRO A 1 195 ? -10.116 6.158 29.728 1.00 86.19 195 PRO A N 1
ATOM 1496 C CA . PRO A 1 195 ? -9.494 5.983 28.425 1.00 86.19 195 PRO A CA 1
ATOM 1497 C C . PRO A 1 195 ? -9.138 4.511 28.240 1.00 86.19 195 PRO A C 1
ATOM 1499 O O . PRO A 1 195 ? -8.186 4.010 28.833 1.00 86.19 195 PRO A O 1
ATOM 1502 N N . LEU A 1 196 ? -9.914 3.795 27.427 1.00 87.31 196 LEU A N 1
ATOM 1503 C CA . LEU A 1 196 ? -9.582 2.412 27.085 1.00 87.31 196 LEU A CA 1
ATOM 1504 C C . LEU A 1 196 ? -8.393 2.344 26.137 1.00 87.31 196 LEU A C 1
ATOM 1506 O O . LEU A 1 196 ? -7.641 1.387 26.191 1.00 87.31 196 LEU A O 1
ATOM 1510 N N . THR A 1 197 ? -8.204 3.346 25.289 1.00 87.56 197 THR A N 1
ATOM 1511 C CA . THR A 1 197 ? -7.056 3.500 24.390 1.00 87.56 197 THR A CA 1
ATOM 1512 C C . THR A 1 197 ? -6.527 4.933 24.524 1.00 87.56 197 THR A C 1
ATOM 1514 O O . THR A 1 197 ? -7.205 5.784 25.104 1.00 87.56 197 THR A O 1
ATOM 1517 N N . ASN A 1 198 ? -5.337 5.251 23.995 1.00 87.06 198 ASN A N 1
ATOM 1518 C CA . ASN A 1 198 ? -4.859 6.649 23.939 1.00 87.06 198 ASN A CA 1
ATOM 1519 C C . ASN A 1 198 ? -5.587 7.476 22.855 1.00 87.06 198 ASN A C 1
ATOM 1521 O O . ASN A 1 198 ? -4.940 8.029 21.965 1.00 87.06 198 ASN A O 1
ATOM 1525 N N . GLY A 1 199 ? -6.922 7.517 22.892 1.00 85.94 199 GLY A N 1
ATOM 1526 C CA . GLY A 1 199 ? -7.752 8.219 21.907 1.00 85.94 199 GLY A CA 1
ATOM 1527 C C . GLY A 1 199 ? -7.709 7.585 20.515 1.00 85.94 199 GLY A C 1
ATOM 1528 O O . GLY A 1 199 ? -7.764 8.285 19.507 1.00 85.94 199 GLY A O 1
ATOM 1529 N N . VAL A 1 200 ? -7.533 6.263 20.453 1.00 88.75 200 VAL A N 1
ATOM 1530 C CA . VAL A 1 200 ? -7.460 5.505 19.200 1.00 88.75 200 VAL A CA 1
ATOM 1531 C C . VAL A 1 200 ? -8.747 4.709 19.028 1.00 88.75 200 VAL A C 1
ATOM 1533 O O . VAL A 1 200 ? -8.979 3.736 19.754 1.00 88.75 200 VAL A O 1
ATOM 1536 N N . GLY A 1 201 ? -9.538 5.090 18.026 1.00 90.88 201 GLY A N 1
ATOM 1537 C CA . GLY A 1 201 ? -10.699 4.330 17.577 1.00 90.88 201 GLY A CA 1
ATOM 1538 C C . GLY A 1 201 ? -10.324 3.113 16.722 1.00 90.88 201 GLY A C 1
ATOM 1539 O O . GLY A 1 201 ? -9.183 2.946 16.282 1.00 90.88 201 GLY A O 1
ATOM 1540 N N . PHE A 1 202 ? -11.311 2.263 16.435 1.00 92.75 202 PHE A N 1
ATOM 1541 C CA . PHE A 1 202 ? -11.126 1.046 15.636 1.00 92.75 202 PHE A CA 1
ATOM 1542 C C . PHE A 1 202 ? -10.510 1.320 14.252 1.00 92.75 202 PHE A C 1
ATOM 1544 O O . PHE A 1 202 ? -9.544 0.673 13.843 1.00 92.75 202 PHE A O 1
ATOM 1551 N N . CYS A 1 203 ? -11.018 2.325 13.542 1.00 93.62 203 CYS A N 1
ATOM 1552 C CA . CYS A 1 203 ? -10.564 2.660 12.194 1.00 93.62 203 CYS A CA 1
ATOM 1553 C C . CYS A 1 203 ? -9.131 3.206 12.152 1.00 93.62 203 CYS A C 1
ATOM 1555 O O . CYS A 1 203 ? -8.382 2.896 11.222 1.00 93.62 203 CYS A O 1
ATOM 1557 N N . ASP A 1 204 ? -8.732 3.986 13.162 1.00 92.00 204 ASP A N 1
ATOM 1558 C CA . ASP A 1 204 ? -7.363 4.490 13.303 1.00 92.00 204 ASP A CA 1
ATOM 1559 C C . ASP A 1 204 ? -6.368 3.371 13.597 1.00 92.00 204 ASP A C 1
ATOM 1561 O O . ASP A 1 204 ? -5.235 3.412 13.112 1.00 92.00 204 ASP A O 1
ATOM 1565 N N . TYR A 1 205 ? -6.799 2.357 14.350 1.00 91.38 205 TYR A N 1
ATOM 1566 C CA . TYR A 1 205 ? -5.997 1.170 14.595 1.00 91.38 205 TYR A CA 1
ATOM 1567 C C . TYR A 1 205 ? -5.785 0.347 13.319 1.00 91.38 205 TYR A C 1
ATOM 1569 O O . TYR A 1 205 ? -4.646 0.027 12.991 1.00 91.38 205 TYR A O 1
ATOM 1577 N N . VAL A 1 206 ? -6.851 0.014 12.581 1.00 91.56 206 VAL A N 1
ATOM 1578 C CA . VAL A 1 206 ? -6.764 -0.897 11.421 1.00 91.56 206 VAL A CA 1
ATOM 1579 C C . VAL A 1 206 ? -6.086 -0.241 10.213 1.00 91.56 206 VAL A C 1
ATOM 1581 O O . VAL A 1 206 ? -5.231 -0.858 9.570 1.00 91.56 206 VAL A O 1
ATOM 1584 N N . TRP A 1 207 ? -6.460 1.002 9.897 1.00 92.50 207 TRP A N 1
ATOM 1585 C CA . TRP A 1 207 ? -6.083 1.696 8.656 1.00 92.50 207 TRP A CA 1
ATOM 1586 C C . TRP A 1 207 ? -5.097 2.846 8.875 1.00 92.50 207 TRP A C 1
ATOM 1588 O O . TRP A 1 207 ? -4.941 3.708 8.010 1.00 92.50 207 TRP A O 1
ATOM 1598 N N . GLY A 1 208 ? -4.445 2.901 10.034 1.00 88.19 208 GLY A N 1
ATOM 1599 C CA . GLY A 1 208 ? -3.563 3.999 10.395 1.00 88.19 208 GLY A CA 1
ATOM 1600 C C . GLY A 1 208 ? -2.332 3.570 11.174 1.00 88.19 208 GLY A C 1
ATOM 1601 O O . GLY A 1 208 ? -2.030 2.389 11.351 1.00 88.19 208 GLY A O 1
ATOM 1602 N N . TYR A 1 209 ? -1.604 4.585 11.628 1.00 86.12 209 TYR A N 1
ATOM 1603 C CA . TYR A 1 209 ? -0.587 4.427 12.652 1.00 86.12 209 TYR A CA 1
ATOM 1604 C C . TYR A 1 209 ? -1.197 4.842 13.980 1.00 86.12 209 TYR A C 1
ATOM 1606 O O . TYR A 1 209 ? -1.731 5.947 14.079 1.00 86.12 209 TYR A O 1
ATOM 1614 N N . SER A 1 210 ? -1.112 3.983 14.988 1.00 84.38 210 SER A N 1
ATOM 1615 C CA . SER A 1 210 ? -1.785 4.217 16.260 1.00 84.38 210 SER A CA 1
ATOM 1616 C C . SER A 1 210 ? -0.902 3.918 17.466 1.00 84.38 210 SER A C 1
ATOM 1618 O O . SER A 1 210 ? 0.016 3.105 17.416 1.00 84.38 210 SER A O 1
ATOM 1620 N N . ASN A 1 211 ? -1.197 4.586 18.576 1.00 86.69 211 ASN A N 1
ATOM 1621 C CA . ASN A 1 211 ? -0.669 4.268 19.898 1.00 86.69 211 ASN A CA 1
ATOM 1622 C C . ASN A 1 211 ? -1.837 3.844 20.785 1.00 86.69 211 ASN A C 1
ATOM 1624 O O . ASN A 1 211 ? -2.204 4.560 21.707 1.00 86.69 211 ASN A O 1
ATOM 1628 N N . PHE A 1 212 ? -2.493 2.722 20.496 1.00 85.69 212 PHE A N 1
ATOM 1629 C CA . PHE A 1 212 ? -3.656 2.353 21.310 1.00 85.69 212 PHE A CA 1
ATOM 1630 C C . PHE A 1 212 ? -3.264 2.089 22.776 1.00 85.69 212 PHE A C 1
ATOM 1632 O O . PHE A 1 212 ? -4.033 2.408 23.677 1.00 85.69 212 PHE A O 1
ATOM 1639 N N . ASN A 1 213 ? -2.049 1.577 23.007 1.00 84.81 213 ASN A N 1
ATOM 1640 C CA . ASN A 1 213 ? -1.476 1.330 24.322 1.00 84.81 213 ASN A CA 1
ATOM 1641 C C . ASN A 1 213 ? 0.064 1.447 24.252 1.00 84.81 213 ASN A C 1
ATOM 1643 O O . ASN A 1 213 ? 0.696 0.859 23.369 1.00 84.81 213 ASN A O 1
ATOM 1647 N N . SER A 1 214 ? 0.687 2.198 25.163 1.00 80.62 214 SER A N 1
ATOM 1648 C CA . SER A 1 214 ? 2.138 2.441 25.157 1.00 80.62 214 SER A CA 1
ATOM 1649 C C . SER A 1 214 ? 2.962 1.241 25.628 1.00 80.62 214 SER A C 1
ATOM 1651 O O . SER A 1 214 ? 4.136 1.142 25.286 1.00 80.62 214 SER A O 1
ATOM 1653 N N . THR A 1 215 ? 2.353 0.288 26.341 1.00 76.94 215 THR A N 1
ATOM 1654 C CA . THR A 1 215 ? 2.995 -1.004 26.653 1.00 76.94 215 THR A CA 1
ATOM 1655 C C . THR A 1 215 ? 3.102 -1.902 25.417 1.00 76.94 215 THR A C 1
ATOM 1657 O O . THR A 1 215 ? 4.039 -2.684 25.294 1.00 76.94 215 THR A O 1
ATOM 1660 N N . TRP A 1 216 ? 2.185 -1.729 24.459 1.00 71.50 216 TRP A N 1
ATOM 1661 C CA . TRP A 1 216 ? 2.082 -2.524 23.231 1.00 71.50 216 TRP A CA 1
ATOM 1662 C C . TRP A 1 216 ? 2.648 -1.834 21.990 1.00 71.50 216 TRP A C 1
ATOM 1664 O O . TRP A 1 216 ? 2.731 -2.449 20.928 1.00 71.50 216 TRP A O 1
ATOM 1674 N N . SER A 1 217 ? 3.024 -0.558 22.087 1.00 68.56 217 SER A N 1
ATOM 1675 C CA . SER A 1 217 ? 3.547 0.215 20.962 1.00 68.56 217 SER A CA 1
ATOM 1676 C C . SER A 1 217 ? 4.895 0.858 21.304 1.00 68.56 217 SER A C 1
ATOM 1678 O O . SER A 1 217 ? 5.042 1.607 22.265 1.00 68.56 217 SER A O 1
ATOM 1680 N N . LYS A 1 218 ? 5.922 0.588 20.488 1.00 64.75 218 LYS A N 1
ATOM 1681 C CA . LYS A 1 218 ? 7.242 1.230 20.621 1.00 64.75 218 LYS A CA 1
ATOM 1682 C C . LYS A 1 218 ? 7.222 2.601 19.961 1.00 64.75 218 LYS A C 1
ATOM 1684 O O . LYS A 1 218 ? 6.748 2.741 18.836 1.00 64.75 218 LYS A O 1
ATOM 1689 N N . GLY A 1 219 ? 7.772 3.603 20.649 1.00 66.06 219 GLY A N 1
ATOM 1690 C CA . GLY A 1 219 ? 7.852 4.971 20.128 1.00 66.06 219 GLY A CA 1
ATOM 1691 C C . GLY A 1 219 ? 6.481 5.581 19.835 1.00 66.06 219 GLY A C 1
ATOM 1692 O O . GLY A 1 219 ? 6.385 6.453 18.976 1.00 66.06 219 GLY A O 1
ATOM 1693 N N . PHE A 1 220 ? 5.431 5.085 20.505 1.00 70.94 220 PHE A N 1
ATOM 1694 C CA . PHE A 1 220 ? 4.049 5.531 20.330 1.00 70.94 220 PHE A CA 1
ATOM 1695 C C . PHE A 1 220 ? 3.545 5.399 18.880 1.00 70.94 220 PHE A C 1
ATOM 1697 O O . PHE A 1 220 ? 2.764 6.226 18.410 1.00 70.94 220 PHE A O 1
ATOM 1704 N N . LYS A 1 221 ? 4.016 4.383 18.136 1.00 73.44 221 LYS A N 1
ATOM 1705 C CA . LYS A 1 221 ? 3.626 4.179 16.734 1.00 73.44 221 LYS A CA 1
ATOM 1706 C C . LYS A 1 221 ? 3.597 2.698 16.338 1.00 73.44 221 LYS A C 1
ATOM 1708 O O . LYS A 1 221 ? 4.610 2.119 15.947 1.00 73.44 221 LYS A O 1
ATOM 1713 N N . LEU A 1 222 ? 2.412 2.099 16.401 1.00 79.38 222 LEU A N 1
ATOM 1714 C CA . LEU A 1 222 ? 2.082 0.797 15.824 1.00 79.38 222 LEU A CA 1
ATOM 1715 C C . LEU A 1 222 ? 1.513 0.980 14.413 1.00 79.38 222 LEU A C 1
ATOM 1717 O O . LEU A 1 222 ? 0.768 1.926 14.171 1.00 79.38 222 LEU A O 1
ATOM 1721 N N . ILE A 1 223 ? 1.856 0.084 13.490 1.00 81.19 223 ILE A N 1
ATOM 1722 C CA . ILE A 1 223 ? 1.249 0.032 12.156 1.00 81.19 223 ILE A CA 1
ATOM 1723 C C . ILE A 1 223 ? 0.007 -0.865 12.192 1.00 81.19 223 ILE A C 1
ATOM 1725 O O . ILE A 1 223 ? 0.065 -1.974 12.719 1.00 81.19 223 ILE A O 1
ATOM 1729 N N . GLY A 1 224 ? -1.112 -0.382 11.656 1.00 85.38 224 GLY A N 1
ATOM 1730 C CA . GLY A 1 224 ? -2.325 -1.179 11.526 1.00 85.38 224 GLY A CA 1
ATOM 1731 C C . GLY A 1 224 ? -2.173 -2.333 10.525 1.00 85.38 224 GLY A C 1
ATOM 1732 O O . GLY A 1 224 ? -1.473 -2.185 9.518 1.00 85.38 224 GLY A O 1
ATOM 1733 N N . PRO A 1 225 ? -2.854 -3.472 10.737 1.00 86.00 225 PRO A N 1
ATOM 1734 C CA . PRO A 1 225 ? -2.778 -4.618 9.827 1.00 86.00 225 PRO A CA 1
ATOM 1735 C C . PRO A 1 225 ? -3.272 -4.281 8.409 1.00 86.00 225 PRO A C 1
ATOM 1737 O O . PRO A 1 225 ? -2.697 -4.734 7.419 1.00 86.00 225 PRO A O 1
ATOM 1740 N N . GLY A 1 226 ? -4.300 -3.432 8.291 1.00 88.19 226 GLY A N 1
ATOM 1741 C CA . GLY A 1 226 ? -4.864 -3.030 7.004 1.00 88.19 226 GLY A CA 1
ATOM 1742 C C . GLY A 1 226 ? -3.881 -2.209 6.169 1.00 88.19 226 GLY A C 1
ATOM 1743 O O . GLY A 1 226 ? -3.637 -2.535 5.008 1.00 88.19 226 GLY A O 1
ATOM 1744 N N . ILE A 1 227 ? -3.265 -1.182 6.764 1.00 86.31 227 ILE A N 1
ATOM 1745 C CA . ILE A 1 227 ? -2.246 -0.370 6.078 1.00 86.31 227 ILE A CA 1
ATOM 1746 C C . ILE A 1 227 ? -1.004 -1.204 5.732 1.00 86.31 227 ILE A C 1
ATOM 1748 O O . ILE A 1 227 ? -0.515 -1.115 4.610 1.00 86.31 227 ILE A O 1
ATOM 1752 N N . GLN A 1 228 ? -0.548 -2.082 6.633 1.00 83.81 228 GLN A N 1
ATOM 1753 C CA . GLN A 1 228 ? 0.619 -2.936 6.392 1.00 83.81 228 GLN A CA 1
ATOM 1754 C C . GLN A 1 228 ? 0.436 -3.828 5.157 1.00 83.81 228 GLN A C 1
ATOM 1756 O O . GLN A 1 228 ? 1.331 -3.907 4.312 1.00 83.81 228 GLN A O 1
ATOM 1761 N N . LYS A 1 229 ? -0.732 -4.468 5.021 1.00 84.88 229 LYS A N 1
ATOM 1762 C CA . LYS A 1 229 ? -1.051 -5.303 3.859 1.00 84.88 229 LYS A CA 1
ATOM 1763 C C . LYS A 1 229 ? -1.099 -4.482 2.569 1.00 84.88 229 LYS A C 1
ATOM 1765 O O . LYS A 1 229 ? -0.453 -4.849 1.588 1.00 84.88 229 LYS A O 1
ATOM 1770 N N . LYS A 1 230 ? -1.839 -3.367 2.563 1.00 87.81 230 LYS A N 1
ATOM 1771 C CA . LYS A 1 230 ? -2.051 -2.541 1.360 1.00 87.81 230 LYS A CA 1
ATOM 1772 C C . LYS A 1 230 ? -0.762 -1.872 0.880 1.00 87.81 230 LYS A C 1
ATOM 1774 O O . LYS A 1 230 ? -0.464 -1.929 -0.312 1.00 87.81 230 LYS A O 1
ATOM 1779 N N . ASP A 1 231 ? 0.048 -1.340 1.793 1.00 85.25 231 ASP A N 1
ATOM 1780 C CA . ASP A 1 231 ? 1.365 -0.776 1.470 1.00 85.25 231 ASP A CA 1
ATOM 1781 C C . ASP A 1 231 ? 2.306 -1.844 0.901 1.00 85.25 231 ASP A C 1
ATOM 1783 O O . ASP A 1 231 ? 3.079 -1.590 -0.025 1.00 85.25 231 ASP A O 1
ATOM 1787 N N . GLY A 1 232 ? 2.227 -3.062 1.435 1.00 82.19 232 GLY A N 1
ATOM 1788 C CA . GLY A 1 232 ? 2.974 -4.212 0.954 1.00 82.19 232 GLY A CA 1
ATOM 1789 C C . GLY A 1 232 ? 2.660 -4.587 -0.499 1.00 82.19 232 GLY A C 1
ATOM 1790 O O . GLY A 1 232 ? 3.568 -4.789 -1.307 1.00 82.19 232 GLY A O 1
ATOM 1791 N N . ILE A 1 233 ? 1.375 -4.631 -0.847 1.00 86.69 233 ILE A N 1
ATOM 1792 C CA . ILE A 1 233 ? 0.886 -4.937 -2.202 1.00 86.69 233 ILE A CA 1
ATOM 1793 C C . ILE A 1 233 ? 1.242 -3.803 -3.170 1.00 86.69 233 ILE A C 1
ATOM 1795 O O . ILE A 1 233 ? 1.700 -4.053 -4.289 1.00 86.69 233 ILE A O 1
ATOM 1799 N N . LEU A 1 234 ? 1.134 -2.549 -2.717 1.00 88.19 234 LEU A N 1
ATOM 1800 C CA . LEU A 1 234 ? 1.551 -1.372 -3.477 1.00 88.19 234 LEU A CA 1
ATOM 1801 C C . LEU A 1 234 ? 3.047 -1.406 -3.819 1.00 88.19 234 LEU A C 1
ATOM 1803 O O . LEU A 1 234 ? 3.424 -1.133 -4.958 1.00 88.19 234 LEU A O 1
ATOM 1807 N N . ARG A 1 235 ? 3.912 -1.805 -2.879 1.00 85.50 235 ARG A N 1
ATOM 1808 C CA . ARG A 1 235 ? 5.348 -2.002 -3.154 1.00 85.50 235 ARG A CA 1
ATOM 1809 C C . ARG A 1 235 ? 5.578 -3.059 -4.235 1.00 85.50 235 ARG A C 1
ATOM 1811 O O . ARG A 1 235 ? 6.395 -2.830 -5.126 1.00 85.50 235 ARG A O 1
ATOM 1818 N N . GLY A 1 236 ? 4.845 -4.174 -4.194 1.00 85.50 236 GLY A N 1
ATOM 1819 C CA . GLY A 1 236 ? 4.889 -5.212 -5.231 1.00 85.50 236 GLY A CA 1
ATOM 1820 C C . GLY A 1 236 ? 4.477 -4.693 -6.614 1.00 85.50 236 GLY A C 1
ATOM 1821 O O . GLY A 1 236 ? 5.125 -5.003 -7.619 1.00 85.50 236 GLY A O 1
ATOM 1822 N N . LEU A 1 237 ? 3.451 -3.837 -6.675 1.00 90.50 237 LEU A N 1
ATOM 1823 C CA . LEU A 1 237 ? 2.994 -3.206 -7.915 1.00 90.50 237 LEU A CA 1
ATOM 1824 C C . LEU A 1 237 ? 4.065 -2.272 -8.496 1.00 90.50 237 LEU A C 1
ATOM 1826 O O . LEU A 1 237 ? 4.408 -2.381 -9.675 1.00 90.50 237 LEU A O 1
ATOM 1830 N N . ILE A 1 238 ? 4.629 -1.391 -7.665 1.00 89.88 238 ILE A N 1
ATOM 1831 C CA . ILE A 1 238 ? 5.687 -0.464 -8.087 1.00 89.88 238 ILE A CA 1
ATOM 1832 C C . ILE A 1 238 ? 6.935 -1.230 -8.537 1.00 89.88 238 ILE A C 1
ATOM 1834 O O . ILE A 1 238 ? 7.484 -0.920 -9.592 1.00 89.88 238 ILE A O 1
ATOM 1838 N N . TYR A 1 239 ? 7.344 -2.274 -7.809 1.00 88.88 239 TYR A N 1
ATOM 1839 C CA . TYR A 1 239 ? 8.434 -3.162 -8.227 1.00 88.88 239 TYR A CA 1
ATOM 1840 C C . TYR A 1 239 ? 8.194 -3.732 -9.630 1.00 88.88 239 TYR A C 1
ATOM 1842 O O . TYR A 1 239 ? 9.065 -3.647 -10.499 1.00 88.88 239 TYR A O 1
ATOM 1850 N N . THR A 1 240 ? 6.997 -4.272 -9.865 1.00 90.50 240 THR A N 1
ATOM 1851 C CA . THR A 1 240 ? 6.632 -4.902 -11.138 1.00 90.50 240 THR A CA 1
ATOM 1852 C C . THR A 1 240 ? 6.690 -3.890 -12.282 1.00 90.50 240 THR A C 1
ATOM 1854 O O . THR A 1 240 ? 7.333 -4.140 -13.301 1.00 90.50 240 THR A O 1
ATOM 1857 N N . GLN A 1 241 ? 6.099 -2.706 -12.097 1.00 93.31 241 GLN A N 1
ATOM 1858 C CA . GLN A 1 241 ? 6.102 -1.650 -13.110 1.00 93.31 241 GLN A CA 1
ATOM 1859 C C . GLN A 1 241 ? 7.512 -1.118 -13.406 1.00 93.31 241 GLN A C 1
ATOM 1861 O O . GLN A 1 241 ? 7.873 -0.939 -14.574 1.00 93.31 241 GLN A O 1
ATOM 1866 N N . VAL A 1 242 ? 8.328 -0.875 -12.378 1.00 89.88 242 VAL A N 1
ATOM 1867 C CA . VAL A 1 242 ? 9.709 -0.398 -12.550 1.00 89.88 242 VAL A CA 1
ATOM 1868 C C . VAL A 1 242 ? 10.559 -1.457 -13.258 1.00 89.88 242 VAL A C 1
ATOM 1870 O O . VAL A 1 242 ? 11.355 -1.116 -14.132 1.00 89.88 242 VAL A O 1
ATOM 1873 N N . SER A 1 243 ? 10.352 -2.742 -12.956 1.00 90.06 243 SER A N 1
ATOM 1874 C CA . SER A 1 243 ? 11.054 -3.848 -13.619 1.00 90.06 243 SER A CA 1
ATOM 1875 C C . SER A 1 243 ? 10.711 -3.956 -15.112 1.00 90.06 243 SER A C 1
ATOM 1877 O O . SER A 1 243 ? 11.617 -4.052 -15.946 1.00 90.06 243 SER A O 1
ATOM 1879 N N . ILE A 1 244 ? 9.422 -3.871 -15.471 1.00 90.19 244 ILE A N 1
ATOM 1880 C CA . ILE A 1 244 ? 8.966 -3.916 -16.872 1.00 90.19 244 ILE A CA 1
ATOM 1881 C C . ILE A 1 244 ? 9.494 -2.704 -17.642 1.00 90.19 244 ILE A C 1
ATOM 1883 O O . ILE A 1 244 ? 10.166 -2.849 -18.666 1.00 90.19 244 ILE A O 1
ATOM 1887 N N . SER A 1 245 ? 9.229 -1.495 -17.142 1.00 88.00 245 SER A N 1
ATOM 1888 C CA . SER A 1 245 ? 9.589 -0.254 -17.835 1.00 88.00 245 SER A CA 1
ATOM 1889 C C . SER A 1 245 ? 11.105 -0.031 -17.926 1.00 88.00 245 SER A C 1
ATOM 1891 O O . SER A 1 245 ? 11.606 0.378 -18.977 1.00 88.00 245 SER A O 1
ATOM 1893 N N . GLY A 1 246 ? 11.852 -0.365 -16.868 1.00 84.75 246 GLY A N 1
ATOM 1894 C CA . GLY A 1 246 ? 13.306 -0.232 -16.819 1.00 84.75 246 GLY A CA 1
ATOM 1895 C C . GLY A 1 246 ? 14.026 -1.163 -17.794 1.00 84.75 246 GLY A C 1
ATOM 1896 O O . GLY A 1 246 ? 14.949 -0.731 -18.484 1.00 84.75 246 GLY A O 1
ATOM 1897 N N . GLN A 1 247 ? 13.584 -2.418 -17.922 1.00 85.12 247 GLN A N 1
ATOM 1898 C CA . GLN A 1 247 ? 14.161 -3.336 -18.911 1.00 85.12 247 GLN A CA 1
ATOM 1899 C C . GLN A 1 247 ? 13.697 -3.021 -20.338 1.00 85.12 247 GLN A C 1
ATOM 1901 O O . GLN A 1 247 ? 14.491 -3.124 -21.275 1.00 85.12 247 GLN A O 1
ATOM 1906 N N . ALA A 1 248 ? 12.446 -2.584 -20.522 1.00 87.88 248 ALA A N 1
ATOM 1907 C CA . ALA A 1 248 ? 11.929 -2.204 -21.836 1.00 87.88 248 ALA A CA 1
ATOM 1908 C C . ALA A 1 248 ? 12.693 -1.012 -22.444 1.00 87.88 248 ALA A C 1
ATOM 1910 O O . ALA A 1 248 ? 12.827 -0.923 -23.666 1.00 87.88 248 ALA A O 1
ATOM 1911 N N . LEU A 1 249 ? 13.271 -0.130 -21.615 1.00 85.31 249 LEU A N 1
ATOM 1912 C CA . LEU A 1 249 ? 14.100 1.000 -22.060 1.00 85.31 249 LEU A CA 1
ATOM 1913 C C . LEU A 1 249 ? 15.265 0.578 -22.981 1.00 85.31 249 LEU A C 1
ATOM 1915 O O . LEU A 1 249 ? 15.718 1.367 -23.818 1.00 85.31 249 LEU A O 1
ATOM 1919 N N . ILE A 1 250 ? 15.734 -0.671 -22.885 1.00 81.31 250 ILE A N 1
ATOM 1920 C CA . ILE A 1 250 ? 16.777 -1.217 -23.763 1.00 81.31 250 ILE A CA 1
ATOM 1921 C C . ILE A 1 250 ? 16.351 -1.150 -25.241 1.00 81.31 250 ILE A C 1
ATOM 1923 O O . ILE A 1 250 ? 17.179 -0.855 -26.103 1.00 81.31 250 ILE A O 1
ATOM 1927 N N . PHE A 1 251 ? 15.069 -1.351 -25.562 1.00 82.62 251 PHE A N 1
ATOM 1928 C CA . PHE A 1 251 ? 14.587 -1.302 -26.947 1.00 82.62 251 PHE A CA 1
ATOM 1929 C C . PHE A 1 251 ? 14.622 0.115 -27.532 1.00 82.62 251 PHE A C 1
ATOM 1931 O O . PHE A 1 251 ? 15.066 0.301 -28.669 1.00 82.62 251 PHE A O 1
ATOM 1938 N N . VAL A 1 252 ? 14.254 1.121 -26.735 1.00 79.75 252 VAL A N 1
ATOM 1939 C CA . VAL A 1 252 ? 14.326 2.539 -27.129 1.00 79.75 252 VAL A CA 1
ATOM 1940 C C . VAL A 1 252 ? 15.779 2.964 -27.306 1.00 79.75 252 VAL A C 1
ATOM 1942 O O . VAL A 1 252 ? 16.151 3.496 -28.351 1.00 79.75 252 VAL A O 1
ATOM 1945 N N . THR A 1 253 ? 16.631 2.668 -26.323 1.00 76.81 253 THR A N 1
ATOM 1946 C CA . THR A 1 253 ? 18.039 3.099 -26.324 1.00 76.81 253 THR A CA 1
ATOM 1947 C C . THR A 1 253 ? 18.897 2.381 -27.367 1.00 76.81 253 THR A C 1
ATOM 1949 O O . THR A 1 253 ? 19.931 2.912 -27.766 1.00 76.81 253 THR A O 1
ATOM 1952 N N . ARG A 1 254 ? 18.479 1.206 -27.859 1.00 74.00 254 ARG A N 1
ATOM 1953 C CA . ARG A 1 254 ? 19.156 0.495 -28.956 1.00 74.00 254 ARG A CA 1
ATOM 1954 C C . ARG A 1 254 ? 18.972 1.177 -30.311 1.00 74.00 254 ARG A C 1
ATOM 1956 O O . ARG A 1 254 ? 19.852 1.065 -31.160 1.00 74.00 254 ARG A O 1
ATOM 1963 N N . THR A 1 255 ? 17.832 1.826 -30.542 1.00 68.19 255 THR A N 1
ATOM 1964 C CA . THR A 1 255 ? 17.536 2.468 -31.830 1.00 68.19 255 THR A CA 1
ATOM 1965 C C . THR A 1 255 ? 18.093 3.890 -31.840 1.00 68.19 255 THR A C 1
ATOM 1967 O O . THR A 1 255 ? 17.683 4.748 -31.066 1.00 68.19 255 THR A O 1
ATOM 1970 N N . ALA A 1 256 ? 19.073 4.147 -32.708 1.00 58.56 256 ALA A N 1
ATOM 1971 C CA . ALA A 1 256 ? 19.687 5.465 -32.845 1.00 58.56 256 ALA A CA 1
ATOM 1972 C C . ALA A 1 256 ? 19.091 6.215 -34.044 1.00 58.56 256 ALA A C 1
ATOM 1974 O O . ALA A 1 256 ? 19.026 5.666 -35.146 1.00 58.56 256 ALA A O 1
ATOM 1975 N N . GLY A 1 257 ? 18.702 7.476 -33.845 1.00 57.84 257 GLY A N 1
ATOM 1976 C CA . GLY A 1 257 ? 18.204 8.341 -34.916 1.00 57.84 257 GLY A CA 1
ATOM 1977 C C . GLY A 1 257 ? 17.111 9.310 -34.470 1.00 57.84 257 GLY A C 1
ATOM 1978 O O . GLY A 1 257 ? 16.618 9.245 -33.346 1.00 57.84 257 GLY A O 1
ATOM 1979 N N . ILE A 1 258 ? 16.762 10.223 -35.377 1.00 61.22 258 ILE A N 1
ATOM 1980 C CA . ILE A 1 258 ? 15.715 11.244 -35.190 1.00 61.22 258 ILE A CA 1
ATOM 1981 C C . ILE A 1 258 ? 14.345 10.720 -35.673 1.00 61.22 258 ILE A C 1
ATOM 1983 O O . ILE A 1 258 ? 13.325 11.226 -35.237 1.00 61.22 258 ILE A O 1
ATOM 1987 N N . ASN A 1 259 ? 14.314 9.666 -36.507 1.00 66.06 259 ASN A N 1
ATOM 1988 C CA . ASN A 1 259 ? 13.087 9.156 -37.149 1.00 66.06 259 ASN A CA 1
ATOM 1989 C C . ASN A 1 259 ? 12.887 7.631 -37.006 1.00 66.06 259 ASN A C 1
ATOM 1991 O O . ASN A 1 259 ? 12.038 7.048 -37.678 1.00 66.06 259 ASN A O 1
ATOM 1995 N N . THR A 1 260 ? 13.694 6.945 -36.194 1.00 74.69 260 THR A N 1
ATOM 1996 C CA . THR A 1 260 ? 13.618 5.485 -36.031 1.00 74.69 260 THR A CA 1
ATOM 1997 C C . THR A 1 260 ? 12.869 5.130 -34.754 1.00 74.69 260 THR A C 1
ATOM 1999 O O . THR A 1 260 ? 13.388 5.311 -33.656 1.00 74.69 260 THR A O 1
ATOM 2002 N N . TRP A 1 261 ? 11.644 4.625 -34.887 1.00 79.19 261 TRP A N 1
ATOM 2003 C CA . TRP A 1 261 ? 10.869 4.105 -33.756 1.00 79.19 261 TRP A CA 1
ATOM 2004 C C . TRP A 1 261 ? 11.499 2.822 -33.195 1.00 79.19 261 TRP A C 1
ATOM 2006 O O . TRP A 1 261 ? 12.174 2.091 -33.926 1.00 79.19 261 TRP A O 1
ATOM 2016 N N . PHE A 1 262 ? 11.267 2.518 -31.916 1.00 73.06 262 PHE A N 1
ATOM 2017 C CA . PHE A 1 262 ? 11.851 1.365 -31.222 1.00 73.06 262 PHE A CA 1
ATOM 2018 C C . PHE A 1 262 ? 11.505 0.026 -31.900 1.00 73.06 262 PHE A C 1
ATOM 2020 O O . PHE A 1 262 ? 12.306 -0.907 -31.869 1.00 73.06 262 PHE A O 1
ATOM 2027 N N . PHE A 1 263 ? 10.345 -0.054 -32.563 1.00 77.00 263 PHE A N 1
ATOM 2028 C CA . PHE A 1 263 ? 9.868 -1.231 -33.299 1.00 77.00 263 PHE A CA 1
ATOM 2029 C C . PHE A 1 263 ? 10.315 -1.285 -34.770 1.00 77.00 263 PHE A C 1
ATOM 2031 O O . PHE A 1 263 ? 10.118 -2.305 -35.427 1.00 77.00 263 PHE A O 1
ATOM 2038 N N . ALA A 1 264 ? 10.928 -0.224 -35.308 1.00 74.69 264 ALA A N 1
ATOM 2039 C CA . ALA A 1 264 ? 11.307 -0.164 -36.723 1.00 74.69 264 ALA A CA 1
ATOM 2040 C C . ALA A 1 264 ? 12.507 -1.065 -37.066 1.00 74.69 264 ALA A C 1
ATOM 2042 O O . ALA A 1 264 ? 12.654 -1.512 -38.202 1.00 74.69 264 ALA A O 1
ATOM 2043 N N . GLU A 1 265 ? 13.371 -1.358 -36.092 1.00 69.12 265 GLU A N 1
ATOM 2044 C CA . GLU A 1 265 ? 14.494 -2.275 -36.272 1.00 69.12 265 GLU A CA 1
ATOM 2045 C C . GLU A 1 265 ? 14.329 -3.507 -35.381 1.00 69.12 265 GLU A C 1
ATOM 2047 O O . GLU A 1 265 ? 14.285 -3.395 -34.154 1.00 69.12 265 GLU A O 1
ATOM 2052 N N . LYS A 1 266 ? 14.349 -4.704 -35.984 1.00 76.50 266 LYS A N 1
ATOM 2053 C CA . LYS A 1 266 ? 14.290 -5.970 -35.241 1.00 76.50 266 LYS A CA 1
ATOM 2054 C C . LYS A 1 266 ? 15.486 -6.096 -34.271 1.00 76.50 266 LYS A C 1
ATOM 2056 O O . LYS A 1 266 ? 16.637 -5.971 -34.718 1.00 76.50 266 LYS A O 1
ATOM 2061 N N . PRO A 1 267 ? 15.258 -6.310 -32.961 1.00 75.50 267 PRO A N 1
ATOM 2062 C CA . PRO A 1 267 ? 16.321 -6.621 -32.005 1.00 75.50 267 PRO A CA 1
ATOM 2063 C C . PRO A 1 267 ? 16.896 -8.026 -32.226 1.00 75.50 267 PRO A C 1
ATOM 2065 O O . PRO A 1 267 ? 16.255 -8.886 -32.828 1.00 75.50 267 PRO A O 1
ATOM 2068 N N . CYS A 1 268 ? 18.127 -8.259 -31.758 1.00 77.25 268 CYS A N 1
ATOM 2069 C CA . CYS A 1 268 ? 18.738 -9.590 -31.803 1.00 77.25 268 CYS A CA 1
ATOM 2070 C C . CYS A 1 268 ? 17.862 -10.589 -31.030 1.00 77.25 268 CYS A C 1
ATOM 2072 O O . CYS A 1 268 ? 17.344 -10.259 -29.960 1.00 77.25 268 CYS A O 1
ATOM 2074 N N . ASN A 1 269 ? 17.715 -11.810 -31.558 1.00 80.69 269 ASN A N 1
ATOM 2075 C CA . ASN A 1 269 ? 16.890 -12.850 -30.936 1.00 80.69 269 ASN A CA 1
ATOM 2076 C C . ASN A 1 269 ? 17.352 -13.154 -29.497 1.00 80.69 269 ASN A C 1
ATOM 2078 O O . ASN A 1 269 ? 16.514 -13.402 -28.638 1.00 80.69 269 ASN A O 1
ATOM 2082 N N . LEU A 1 270 ? 18.659 -13.060 -29.214 1.00 79.94 270 LEU A N 1
ATOM 2083 C CA . LEU A 1 270 ? 19.208 -13.259 -27.869 1.00 79.94 270 LEU A CA 1
ATOM 2084 C C . LEU A 1 270 ? 18.666 -12.229 -26.864 1.00 79.94 270 LEU A C 1
ATOM 2086 O O . LEU A 1 270 ? 18.288 -12.589 -25.754 1.00 79.94 270 LEU A O 1
ATOM 2090 N N . LEU A 1 271 ? 18.583 -10.958 -27.270 1.00 79.00 271 LEU A N 1
ATOM 2091 C CA . LEU A 1 271 ? 18.075 -9.875 -26.424 1.00 79.00 271 LEU A CA 1
ATOM 2092 C C . LEU A 1 271 ? 16.575 -10.040 -26.159 1.00 79.00 271 LEU A C 1
ATOM 2094 O O . LEU A 1 271 ? 16.129 -9.826 -25.036 1.00 79.00 271 LEU A O 1
ATOM 2098 N N . LEU A 1 272 ? 15.809 -10.467 -27.169 1.00 82.62 272 LEU A N 1
ATOM 2099 C CA . LEU A 1 272 ? 14.385 -10.771 -27.007 1.00 82.62 272 LEU A CA 1
ATOM 2100 C C . LEU A 1 272 ? 14.155 -11.922 -26.026 1.00 82.62 272 LEU A C 1
ATOM 2102 O O . LEU A 1 272 ? 13.332 -11.791 -25.127 1.00 82.62 272 LEU A O 1
ATOM 2106 N N . ILE A 1 273 ? 14.896 -13.024 -26.169 1.00 83.62 273 ILE A N 1
ATOM 2107 C CA . ILE A 1 273 ? 14.777 -14.181 -25.272 1.00 83.62 273 ILE A CA 1
ATOM 2108 C C . ILE A 1 273 ? 15.157 -13.786 -23.841 1.00 83.62 273 ILE A C 1
ATOM 2110 O O . ILE A 1 273 ? 14.422 -14.101 -22.908 1.00 83.62 273 ILE A O 1
ATOM 2114 N N . ALA A 1 274 ? 16.256 -13.046 -23.665 1.00 84.81 274 ALA A N 1
ATOM 2115 C CA . ALA A 1 274 ? 16.680 -12.561 -22.354 1.00 84.81 274 ALA A CA 1
ATOM 2116 C C . ALA A 1 274 ? 15.619 -11.661 -21.699 1.00 84.81 274 ALA A C 1
ATOM 2118 O O . ALA A 1 274 ? 15.318 -11.835 -20.519 1.00 84.81 274 ALA A O 1
ATOM 2119 N N . PHE A 1 275 ? 15.014 -10.749 -22.467 1.00 87.06 275 PHE A N 1
ATOM 2120 C CA . PHE A 1 275 ? 13.916 -9.909 -21.991 1.00 87.06 275 PHE A CA 1
ATOM 2121 C C . PHE A 1 275 ? 12.715 -10.756 -21.562 1.00 87.06 275 PHE A C 1
ATOM 2123 O O . PHE A 1 275 ? 12.229 -10.590 -20.451 1.00 87.06 275 PHE A O 1
ATOM 2130 N N . VAL A 1 276 ? 12.269 -11.709 -22.386 1.00 91.50 276 VAL A N 1
ATOM 2131 C CA . VAL A 1 276 ? 11.122 -12.568 -22.047 1.00 91.50 276 VAL A CA 1
ATOM 2132 C C . VAL A 1 276 ? 11.376 -13.355 -20.760 1.00 91.50 276 VAL A C 1
ATOM 2134 O O . VAL A 1 276 ? 10.529 -13.338 -19.873 1.00 91.50 276 VAL A O 1
ATOM 2137 N N . ILE A 1 277 ? 12.546 -13.983 -20.606 1.00 88.44 277 ILE A N 1
ATOM 2138 C CA . ILE A 1 277 ? 12.887 -14.739 -19.388 1.00 88.44 277 ILE A CA 1
ATOM 2139 C C . ILE A 1 277 ? 12.879 -13.823 -18.158 1.00 88.44 277 ILE A C 1
ATOM 2141 O O . ILE A 1 277 ? 12.267 -14.151 -17.141 1.00 88.44 277 ILE A O 1
ATOM 2145 N N . ALA A 1 278 ? 13.524 -12.659 -18.255 1.00 88.06 278 ALA A N 1
ATOM 2146 C CA . ALA A 1 278 ? 13.598 -11.710 -17.152 1.00 88.06 278 ALA A CA 1
ATOM 2147 C C . ALA A 1 278 ? 12.216 -11.152 -16.772 1.00 88.06 278 ALA A C 1
ATOM 2149 O O . ALA A 1 278 ? 11.916 -11.014 -15.587 1.00 88.06 278 ALA A O 1
ATOM 2150 N N . GLN A 1 279 ? 11.353 -10.886 -17.755 1.00 91.88 279 GLN A N 1
ATOM 2151 C CA . GLN A 1 279 ? 9.998 -10.388 -17.527 1.00 91.88 279 GLN A CA 1
ATOM 2152 C C . GLN A 1 279 ? 9.042 -11.457 -16.999 1.00 91.88 279 GLN A C 1
ATOM 2154 O O . GLN A 1 279 ? 8.175 -11.136 -16.187 1.00 91.88 279 GLN A O 1
ATOM 2159 N N . VAL A 1 280 ? 9.211 -12.724 -17.387 1.00 91.88 280 VAL A N 1
ATOM 2160 C CA . VAL A 1 280 ? 8.483 -13.844 -16.776 1.00 91.88 280 VAL A CA 1
ATOM 2161 C C . VAL A 1 280 ? 8.869 -13.965 -15.304 1.00 91.88 280 VAL A C 1
ATOM 2163 O O . VAL A 1 280 ? 7.986 -13.981 -14.451 1.00 91.88 280 VAL A O 1
ATOM 2166 N N . ALA A 1 281 ? 10.167 -13.955 -14.983 1.00 88.25 281 ALA A N 1
ATOM 2167 C CA . ALA A 1 281 ? 10.630 -13.994 -13.596 1.00 88.25 281 ALA A CA 1
ATOM 2168 C C . ALA A 1 281 ? 10.108 -12.796 -12.783 1.00 88.25 281 ALA A C 1
ATOM 2170 O O . ALA A 1 281 ? 9.558 -12.980 -11.700 1.00 88.25 281 ALA A O 1
ATOM 2171 N N . ALA A 1 282 ? 10.203 -11.579 -13.327 1.00 87.19 282 ALA A N 1
ATOM 2172 C CA . ALA A 1 282 ? 9.686 -10.374 -12.682 1.00 87.19 282 ALA A CA 1
ATOM 2173 C C . ALA A 1 282 ? 8.163 -10.415 -12.487 1.00 87.19 282 ALA A C 1
ATOM 2175 O O . ALA A 1 282 ? 7.682 -9.997 -11.440 1.00 87.19 282 ALA A O 1
ATOM 2176 N N . SER A 1 283 ? 7.408 -10.946 -13.453 1.00 90.94 283 SER A N 1
ATOM 2177 C CA . SER A 1 283 ? 5.950 -11.085 -13.352 1.00 90.94 283 SER A CA 1
ATOM 2178 C C . SER A 1 283 ? 5.551 -12.126 -12.306 1.00 90.94 283 SER A C 1
ATOM 2180 O O . SER A 1 283 ? 4.599 -11.903 -11.566 1.00 90.94 283 SER A O 1
ATOM 2182 N N . VAL A 1 284 ? 6.292 -13.234 -12.191 1.00 88.62 284 VAL A N 1
ATOM 2183 C CA . VAL A 1 284 ? 6.073 -14.251 -11.148 1.00 88.62 284 VAL A CA 1
ATOM 2184 C C . VAL A 1 284 ? 6.365 -13.668 -9.764 1.00 88.62 284 VAL A C 1
ATOM 2186 O O . VAL A 1 284 ? 5.517 -13.754 -8.877 1.00 88.62 284 VAL A O 1
ATOM 2189 N N . ILE A 1 285 ? 7.518 -13.011 -9.593 1.00 85.88 285 ILE A N 1
ATOM 2190 C CA . ILE A 1 285 ? 7.888 -12.350 -8.332 1.00 85.88 285 ILE A CA 1
ATOM 2191 C C . ILE A 1 285 ? 6.884 -11.244 -7.995 1.00 85.88 285 ILE A C 1
ATOM 2193 O O . ILE A 1 285 ? 6.444 -11.137 -6.858 1.00 85.88 285 ILE A O 1
ATOM 2197 N N . GLY A 1 286 ? 6.479 -10.444 -8.978 1.00 85.75 286 GLY A N 1
ATOM 2198 C CA . GLY A 1 286 ? 5.509 -9.370 -8.808 1.00 85.75 286 GLY A CA 1
ATOM 2199 C C . GLY A 1 286 ? 4.110 -9.864 -8.452 1.00 85.75 286 GLY A C 1
ATOM 2200 O O . GLY A 1 286 ? 3.445 -9.258 -7.617 1.00 85.75 286 GLY A O 1
ATOM 2201 N N . CYS A 1 287 ? 3.658 -10.969 -9.047 1.00 87.81 287 CYS A N 1
ATOM 2202 C CA . CYS A 1 287 ? 2.316 -11.511 -8.837 1.00 87.81 287 CYS A CA 1
ATOM 2203 C C . CYS A 1 287 ? 2.174 -12.241 -7.501 1.00 87.81 287 CYS A C 1
ATOM 2205 O O . CYS A 1 287 ? 1.178 -12.038 -6.810 1.00 87.81 287 CYS A O 1
ATOM 2207 N N . PHE A 1 288 ? 3.146 -13.084 -7.144 1.00 83.62 288 PHE A N 1
ATOM 2208 C CA . PHE A 1 288 ? 3.074 -13.938 -5.953 1.00 83.62 288 PHE A CA 1
ATOM 2209 C C . PHE A 1 288 ? 3.835 -13.360 -4.752 1.00 83.62 288 PHE A C 1
ATOM 2211 O O . PHE A 1 288 ? 3.457 -13.596 -3.603 1.00 83.62 288 PHE A O 1
ATOM 2218 N N . GLY A 1 289 ? 4.870 -12.553 -4.997 1.00 78.62 289 GLY A N 1
ATOM 2219 C CA . GLY A 1 289 ? 5.760 -12.045 -3.956 1.00 78.62 289 GLY A CA 1
ATOM 2220 C C . GLY A 1 289 ? 6.500 -13.165 -3.227 1.00 78.62 289 GLY A C 1
ATOM 2221 O O . GLY A 1 289 ? 6.531 -14.314 -3.663 1.00 78.62 289 GLY A O 1
ATOM 2222 N N . PHE A 1 290 ? 7.073 -12.828 -2.075 1.00 73.25 290 PHE A N 1
ATOM 2223 C CA . PHE A 1 290 ? 7.717 -13.797 -1.182 1.00 73.25 290 PHE A CA 1
ATOM 2224 C C . PHE A 1 290 ? 6.830 -14.131 0.018 1.00 73.25 290 PHE A C 1
ATOM 2226 O O . PHE A 1 290 ? 7.338 -14.310 1.121 1.00 73.25 290 PHE A O 1
ATOM 2233 N N . THR A 1 291 ? 5.503 -14.140 -0.190 1.00 64.12 291 THR A N 1
ATOM 2234 C CA . THR A 1 291 ? 4.489 -14.492 0.825 1.00 64.12 291 THR A CA 1
ATOM 2235 C C . THR A 1 291 ? 4.747 -13.859 2.199 1.00 64.12 291 THR A C 1
ATOM 2237 O O . THR A 1 291 ? 4.534 -14.499 3.220 1.00 64.12 291 THR A O 1
ATOM 2240 N N . GLY A 1 292 ? 5.232 -12.612 2.220 1.00 57.09 292 GLY A N 1
ATOM 2241 C CA . GLY A 1 292 ? 5.599 -11.913 3.450 1.00 57.09 292 GLY A CA 1
ATOM 2242 C C . GLY A 1 292 ? 6.747 -12.571 4.222 1.00 57.09 292 GLY A C 1
ATOM 2243 O O . GLY A 1 292 ? 6.550 -12.946 5.373 1.00 57.09 292 GLY A O 1
ATOM 2244 N N . TYR A 1 293 ? 7.928 -12.718 3.596 1.00 51.28 293 TYR A N 1
ATOM 2245 C CA . TYR A 1 293 ? 9.154 -13.193 4.263 1.00 51.28 293 TYR A CA 1
ATOM 2246 C C . TYR A 1 293 ? 9.270 -12.569 5.672 1.00 51.28 293 TYR A C 1
ATOM 2248 O O . TYR A 1 293 ? 9.082 -11.354 5.776 1.00 51.28 293 TYR A O 1
ATOM 2256 N N . PRO A 1 294 ? 9.539 -13.361 6.732 1.00 45.88 294 PRO A N 1
ATOM 2257 C CA . PRO A 1 294 ? 9.223 -13.026 8.130 1.00 45.88 294 PRO A CA 1
ATOM 2258 C C . PRO A 1 294 ? 10.195 -12.021 8.773 1.00 45.88 294 PRO A C 1
ATOM 2260 O O . PRO A 1 294 ? 10.594 -12.165 9.924 1.00 45.88 294 PRO A O 1
ATOM 2263 N N . ALA A 1 295 ? 10.624 -11.016 8.019 1.00 44.41 295 ALA A N 1
ATOM 2264 C CA . ALA A 1 295 ? 11.453 -9.943 8.520 1.00 44.41 295 ALA A CA 1
ATOM 2265 C C . ALA A 1 295 ? 11.015 -8.611 7.901 1.00 44.41 295 ALA A C 1
ATOM 2267 O O . ALA A 1 295 ? 11.266 -8.321 6.732 1.00 44.41 295 ALA A O 1
ATOM 2268 N N . ASP A 1 296 ? 10.404 -7.799 8.752 1.00 47.09 296 ASP A N 1
ATOM 2269 C CA . ASP A 1 296 ? 10.224 -6.359 8.649 1.00 47.09 296 ASP A CA 1
ATOM 2270 C C . ASP A 1 296 ? 9.130 -5.817 7.723 1.00 47.09 296 ASP A C 1
ATOM 2272 O O . ASP A 1 296 ? 8.641 -6.442 6.784 1.00 47.09 296 ASP A O 1
ATOM 2276 N N . ARG A 1 297 ? 8.777 -4.551 7.997 1.00 45.94 297 ARG A N 1
ATOM 2277 C CA . ARG A 1 297 ? 7.855 -3.642 7.274 1.00 45.94 297 ARG A CA 1
ATOM 2278 C C . ARG A 1 297 ? 8.076 -3.544 5.746 1.00 45.94 297 ARG A C 1
ATOM 2280 O O . ARG A 1 297 ? 7.431 -2.735 5.082 1.00 45.94 297 ARG A O 1
ATOM 2287 N N . VAL A 1 298 ? 9.012 -4.318 5.197 1.00 52.00 298 VAL A N 1
ATOM 2288 C CA . VAL A 1 298 ? 9.440 -4.397 3.794 1.00 52.00 298 VAL A CA 1
ATOM 2289 C C . VAL A 1 298 ? 9.056 -5.749 3.167 1.00 52.00 298 VAL A C 1
ATOM 2291 O O . VAL A 1 298 ? 9.538 -6.094 2.091 1.00 52.00 298 VAL A O 1
ATOM 2294 N N . ALA A 1 299 ? 8.171 -6.515 3.809 1.00 57.28 299 ALA A N 1
ATOM 2295 C CA . ALA A 1 299 ? 7.566 -7.709 3.234 1.00 57.28 299 ALA A CA 1
ATOM 2296 C C . ALA A 1 299 ? 7.062 -7.437 1.801 1.00 57.28 299 ALA A C 1
ATOM 2298 O O . ALA A 1 299 ? 6.189 -6.598 1.564 1.00 57.28 299 ALA A O 1
ATOM 2299 N N . VAL A 1 300 ? 7.651 -8.135 0.826 1.00 64.00 300 VAL A N 1
ATOM 2300 C CA . VAL A 1 300 ? 7.247 -8.057 -0.582 1.00 64.00 300 VAL A CA 1
ATOM 2301 C C . VAL A 1 300 ? 6.022 -8.942 -0.758 1.00 64.00 300 VAL A C 1
ATOM 2303 O O . VAL A 1 300 ? 6.133 -10.166 -0.893 1.00 64.00 300 VAL A O 1
ATOM 2306 N N . PHE A 1 301 ? 4.847 -8.319 -0.737 1.00 75.50 301 PHE A N 1
ATOM 2307 C CA . PHE A 1 301 ? 3.606 -8.986 -1.105 1.00 75.50 301 PHE A CA 1
ATOM 2308 C C . PHE A 1 301 ? 3.450 -8.966 -2.619 1.00 75.50 301 PHE A C 1
ATOM 2310 O O . PHE A 1 301 ? 3.802 -7.991 -3.287 1.00 75.50 301 PHE A O 1
ATOM 2317 N N . GLY A 1 302 ? 2.919 -10.059 -3.159 1.00 81.00 302 GLY A N 1
ATOM 2318 C CA . GLY A 1 302 ? 2.498 -10.082 -4.547 1.00 81.00 302 GLY A CA 1
ATOM 2319 C C . GLY A 1 302 ? 1.409 -9.039 -4.772 1.00 81.00 302 GLY A C 1
ATOM 2320 O O . GLY A 1 302 ? 0.475 -8.941 -3.978 1.00 81.00 302 GLY A O 1
ATOM 2321 N N . CYS A 1 303 ? 1.519 -8.266 -5.850 1.00 85.44 303 CYS A N 1
ATOM 2322 C CA . CYS A 1 303 ? 0.481 -7.315 -6.237 1.00 85.44 303 CYS A CA 1
ATOM 2323 C C . CYS A 1 303 ? -0.811 -8.010 -6.703 1.00 85.44 303 CYS A C 1
ATOM 2325 O O . CYS A 1 303 ? -1.862 -7.382 -6.767 1.00 85.44 303 CYS A O 1
ATOM 2327 N N . GLY A 1 304 ? -0.751 -9.313 -6.995 1.00 87.56 304 GLY A N 1
ATOM 2328 C CA . GLY A 1 304 ? -1.862 -10.092 -7.529 1.00 87.56 304 GLY A CA 1
ATOM 2329 C C . GLY A 1 304 ? -2.004 -9.972 -9.049 1.00 87.56 304 GLY A C 1
ATOM 2330 O O . GLY A 1 304 ? -1.445 -9.087 -9.698 1.00 87.56 304 GLY A O 1
ATOM 2331 N N . GLY A 1 305 ? -2.775 -10.890 -9.634 1.00 89.81 305 GLY A N 1
ATOM 2332 C CA . GLY A 1 305 ? -2.982 -10.970 -11.085 1.00 89.81 305 GLY A CA 1
ATOM 2333 C C . GLY A 1 305 ? -3.570 -9.700 -11.725 1.00 89.81 305 GLY A C 1
ATOM 2334 O O . GLY A 1 305 ? -3.029 -9.244 -12.734 1.00 89.81 305 GLY A O 1
ATOM 2335 N N . PRO A 1 306 ? -4.627 -9.079 -11.160 1.00 91.75 306 PRO A N 1
ATOM 2336 C CA . PRO A 1 306 ? -5.229 -7.876 -11.743 1.00 91.75 306 PRO A CA 1
ATOM 2337 C C . PRO A 1 306 ? -4.250 -6.698 -11.824 1.00 91.75 306 PRO A C 1
ATOM 2339 O O . PRO A 1 306 ? -4.142 -6.033 -12.857 1.00 91.75 306 PRO A O 1
ATOM 2342 N N . TYR A 1 307 ? -3.473 -6.482 -10.761 1.00 92.50 307 TYR A N 1
ATOM 2343 C CA . TYR A 1 307 ? -2.460 -5.431 -10.710 1.00 92.50 307 TYR A CA 1
ATOM 2344 C C . TYR A 1 307 ? -1.238 -5.729 -11.581 1.00 92.50 307 TYR A C 1
ATOM 2346 O O . TYR A 1 307 ? -0.670 -4.797 -12.146 1.00 92.50 307 TYR A O 1
ATOM 2354 N N . LEU A 1 308 ? -0.871 -7.001 -11.775 1.00 93.62 308 LEU A N 1
ATOM 2355 C CA . LEU A 1 308 ? 0.148 -7.387 -12.754 1.00 93.62 308 LEU A CA 1
ATOM 2356 C C . LEU A 1 308 ? -0.258 -6.963 -14.174 1.00 93.62 308 LEU A C 1
ATOM 2358 O O . LEU A 1 308 ? 0.538 -6.355 -14.892 1.00 93.62 308 LEU A O 1
ATOM 2362 N N . VAL A 1 309 ? -1.497 -7.258 -14.582 1.00 94.50 309 VAL A N 1
ATOM 2363 C CA . VAL A 1 309 ? -2.013 -6.857 -15.903 1.00 94.50 309 VAL A CA 1
ATOM 2364 C C . VAL A 1 309 ? -2.011 -5.337 -16.034 1.00 94.50 309 VAL A C 1
ATOM 2366 O O . VAL A 1 309 ? -1.564 -4.798 -17.047 1.00 94.50 309 VAL A O 1
ATOM 2369 N N . LEU A 1 310 ? -2.444 -4.637 -14.987 1.00 94.19 310 LEU A N 1
ATOM 2370 C CA . LEU A 1 310 ? -2.414 -3.182 -14.944 1.00 94.19 310 LEU A CA 1
ATOM 2371 C C . LEU A 1 310 ? -0.991 -2.623 -15.086 1.00 94.19 310 LEU A C 1
ATOM 2373 O O . LEU A 1 310 ? -0.783 -1.696 -15.865 1.00 94.19 310 LEU A O 1
ATOM 2377 N N . ALA A 1 311 ? -0.001 -3.208 -14.405 1.00 93.88 311 ALA A N 1
ATOM 2378 C CA . ALA A 1 311 ? 1.401 -2.809 -14.512 1.00 93.88 311 ALA A CA 1
ATOM 2379 C C . ALA A 1 311 ? 1.939 -2.961 -15.943 1.00 93.88 311 ALA A C 1
ATOM 2381 O O . ALA A 1 311 ? 2.664 -2.086 -16.423 1.00 93.88 311 ALA A O 1
ATOM 2382 N N . TRP A 1 312 ? 1.559 -4.033 -16.645 1.00 95.50 312 TRP A N 1
ATOM 2383 C CA . TRP A 1 312 ? 1.900 -4.241 -18.054 1.00 95.50 312 TRP A CA 1
ATOM 2384 C C . TRP A 1 312 ? 1.266 -3.191 -18.964 1.00 95.50 312 TRP A C 1
ATOM 2386 O O . TRP A 1 312 ? 1.978 -2.544 -19.734 1.00 95.50 312 TRP A O 1
ATOM 2396 N N . LEU A 1 313 ? -0.049 -2.982 -18.852 1.00 95.31 313 LEU A N 1
ATOM 2397 C CA . LEU A 1 313 ? -0.772 -1.994 -19.660 1.00 95.31 313 LEU A CA 1
ATOM 2398 C C . LEU A 1 313 ? -0.226 -0.581 -19.433 1.00 95.31 313 LEU A C 1
ATOM 2400 O O . LEU A 1 313 ? 0.040 0.145 -20.392 1.00 95.31 313 LEU A O 1
ATOM 2404 N N . TRP A 1 314 ? 0.011 -0.223 -18.170 1.00 95.25 314 TRP A N 1
ATOM 2405 C CA . TRP A 1 314 ? 0.617 1.047 -17.791 1.00 95.25 314 TRP A CA 1
ATOM 2406 C C . TRP A 1 314 ? 2.015 1.206 -18.391 1.00 95.25 314 TRP A C 1
ATOM 2408 O O . TRP A 1 314 ? 2.319 2.231 -19.002 1.00 95.25 314 TRP A O 1
ATOM 2418 N N . SER A 1 315 ? 2.857 0.175 -18.274 1.00 93.62 315 SER A N 1
ATOM 2419 C CA . SER A 1 315 ? 4.223 0.210 -18.802 1.00 93.62 315 SER A CA 1
ATOM 2420 C C . SER A 1 315 ? 4.247 0.361 -20.319 1.00 93.62 315 SER A C 1
ATOM 2422 O O . SER A 1 315 ? 5.057 1.129 -20.825 1.00 93.62 315 SER A O 1
ATOM 2424 N N . ILE A 1 316 ? 3.351 -0.315 -21.045 1.00 93.38 316 ILE A N 1
ATOM 2425 C CA . ILE A 1 316 ? 3.236 -0.196 -22.505 1.00 93.38 316 ILE A CA 1
ATOM 2426 C C . ILE A 1 316 ? 2.801 1.219 -22.898 1.00 93.38 316 ILE A C 1
ATOM 2428 O O . ILE A 1 316 ? 3.422 1.830 -23.768 1.00 93.38 316 ILE A O 1
ATOM 2432 N N . LEU A 1 317 ? 1.775 1.765 -22.239 1.00 94.69 317 LEU A N 1
ATOM 2433 C CA . LEU A 1 317 ? 1.255 3.103 -22.527 1.00 94.69 317 LEU A CA 1
ATOM 2434 C C . LEU A 1 317 ? 2.338 4.176 -22.353 1.00 94.69 317 LEU A C 1
ATOM 2436 O O . LEU A 1 317 ? 2.550 4.995 -23.246 1.00 94.69 317 LEU A O 1
ATOM 2440 N N . TRP A 1 318 ? 3.069 4.136 -21.238 1.00 93.38 318 TRP A N 1
ATOM 2441 C CA . TRP A 1 318 ? 4.140 5.093 -20.943 1.00 93.38 318 TRP A CA 1
ATOM 2442 C C . TRP A 1 318 ? 5.432 4.848 -21.731 1.00 93.38 318 TRP A C 1
ATOM 2444 O O . TRP A 1 318 ? 6.328 5.700 -21.723 1.00 93.38 318 TRP A O 1
ATOM 2454 N N . HIS A 1 319 ? 5.532 3.723 -22.446 1.00 90.50 319 HIS A N 1
ATOM 2455 C CA . HIS A 1 319 ? 6.677 3.415 -23.294 1.00 90.50 319 HIS A CA 1
ATOM 2456 C C . HIS A 1 319 ? 6.658 4.192 -24.614 1.00 90.50 319 HIS A C 1
ATOM 2458 O O . HIS A 1 319 ? 7.706 4.644 -25.065 1.00 90.50 319 HIS A O 1
ATOM 2464 N N . PHE A 1 320 ? 5.488 4.398 -25.229 1.00 90.38 320 PHE A N 1
ATOM 2465 C CA . PHE A 1 320 ? 5.397 5.063 -26.536 1.00 90.38 320 PHE A CA 1
ATOM 2466 C C . PHE A 1 320 ? 5.995 6.483 -26.559 1.00 90.38 320 PHE A C 1
ATOM 2468 O O . PHE A 1 320 ? 6.766 6.781 -27.476 1.00 90.38 320 PHE A O 1
ATOM 2475 N N . PRO A 1 321 ? 5.739 7.361 -25.568 1.00 92.31 321 PRO A N 1
ATOM 2476 C CA . PRO A 1 321 ? 6.311 8.708 -25.576 1.00 92.31 321 PRO A CA 1
ATOM 2477 C C . PRO A 1 321 ? 7.839 8.759 -25.412 1.00 92.31 321 PRO A C 1
ATOM 2479 O O . PRO A 1 321 ? 8.443 9.774 -25.759 1.00 92.31 321 PRO A O 1
ATOM 2482 N N . LEU A 1 322 ? 8.495 7.687 -24.943 1.00 86.88 322 LEU A N 1
ATOM 2483 C CA . LEU A 1 322 ? 9.961 7.653 -24.828 1.00 86.88 322 LEU A CA 1
ATOM 2484 C C . LEU A 1 322 ? 10.654 7.843 -26.181 1.00 86.88 322 LEU A C 1
ATOM 2486 O O . LEU A 1 322 ? 11.720 8.457 -26.239 1.00 86.88 322 LEU A O 1
ATOM 2490 N N . ASP A 1 323 ? 10.050 7.366 -27.271 1.00 86.44 323 ASP A N 1
ATOM 2491 C CA . ASP A 1 323 ? 10.581 7.584 -28.617 1.00 86.44 323 ASP A CA 1
ATOM 2492 C C . ASP A 1 323 ? 10.488 9.051 -29.044 1.00 86.44 323 ASP A C 1
ATOM 2494 O O . ASP A 1 323 ? 11.427 9.575 -29.642 1.00 86.44 323 ASP A O 1
ATOM 2498 N N . LEU A 1 324 ? 9.410 9.747 -28.676 1.00 89.38 324 LEU A N 1
ATOM 2499 C CA . LEU A 1 324 ? 9.271 11.181 -28.941 1.00 89.38 324 LEU A CA 1
ATOM 2500 C C . LEU A 1 324 ? 10.328 11.984 -28.172 1.00 89.38 324 LEU A C 1
ATOM 2502 O O . LEU A 1 324 ? 10.978 12.864 -28.739 1.00 89.38 324 LEU A O 1
ATOM 2506 N N . ILE A 1 325 ? 10.566 11.630 -26.905 1.00 86.75 325 ILE A N 1
ATOM 2507 C CA . ILE A 1 325 ? 11.626 12.231 -26.081 1.00 86.75 325 ILE A CA 1
ATOM 2508 C C . ILE A 1 325 ? 12.997 11.958 -26.700 1.00 86.75 325 ILE A C 1
ATOM 2510 O O . ILE A 1 325 ? 13.817 12.868 -26.816 1.00 86.75 325 ILE A O 1
ATOM 2514 N N . LYS A 1 326 ? 13.244 10.725 -27.154 1.00 83.25 326 LYS A N 1
ATOM 2515 C CA . LYS A 1 326 ? 14.474 10.353 -27.861 1.00 83.25 326 LYS A CA 1
ATOM 2516 C C . LYS A 1 326 ? 14.695 11.235 -29.091 1.00 83.25 326 LYS A C 1
ATOM 2518 O O . LYS A 1 326 ? 15.808 11.727 -29.281 1.00 83.25 326 LYS A O 1
ATOM 2523 N N . PHE A 1 327 ? 13.670 11.449 -29.916 1.00 85.81 327 PHE A N 1
ATOM 2524 C CA . PHE A 1 327 ? 13.770 12.298 -31.107 1.00 85.81 327 PHE A CA 1
ATOM 2525 C C . PHE A 1 327 ? 14.077 13.751 -30.743 1.00 85.81 327 PHE A C 1
ATOM 2527 O O . PHE A 1 327 ? 14.995 14.336 -31.321 1.00 85.81 327 PHE A O 1
ATOM 2534 N N . ALA A 1 328 ? 13.390 14.300 -29.738 1.00 85.88 328 ALA A N 1
ATOM 2535 C CA . ALA A 1 328 ? 13.613 15.660 -29.257 1.00 85.88 328 ALA A CA 1
ATOM 2536 C C . ALA A 1 328 ? 15.039 15.861 -28.717 1.00 85.88 328 ALA A C 1
ATOM 2538 O O . ALA A 1 328 ? 15.738 16.794 -29.115 1.00 85.88 328 ALA A O 1
ATOM 2539 N N . VAL A 1 329 ? 15.511 14.951 -27.861 1.00 82.25 329 VAL A N 1
ATOM 2540 C CA . VAL A 1 329 ? 16.863 15.008 -27.292 1.00 82.25 329 VAL A CA 1
ATOM 2541 C C . VAL A 1 329 ? 17.919 14.874 -28.389 1.00 82.25 329 VAL A C 1
ATOM 2543 O O . VAL A 1 329 ? 18.865 15.660 -28.434 1.00 82.25 329 VAL A O 1
ATOM 2546 N N . ASN A 1 330 ? 17.748 13.928 -29.316 1.00 77.31 330 ASN A N 1
ATOM 2547 C CA . ASN A 1 330 ? 18.679 13.757 -30.427 1.00 77.31 330 ASN A CA 1
ATOM 2548 C C . ASN A 1 330 ? 18.726 14.999 -31.318 1.00 77.31 330 ASN A C 1
ATOM 2550 O O . ASN A 1 330 ? 19.824 15.420 -31.676 1.00 77.31 330 ASN A O 1
ATOM 2554 N N . TYR A 1 331 ? 17.580 15.606 -31.630 1.00 80.50 331 TYR A N 1
ATOM 2555 C CA . TYR A 1 331 ? 17.497 16.839 -32.414 1.00 80.50 331 TYR A CA 1
ATOM 2556 C C . TYR A 1 331 ? 18.280 17.987 -31.757 1.00 80.50 331 TYR A C 1
ATOM 2558 O O . TYR A 1 331 ? 19.164 18.570 -32.385 1.00 80.50 331 TYR A O 1
ATOM 2566 N N . ILE A 1 332 ? 18.054 18.237 -30.462 1.00 81.38 332 ILE A N 1
ATOM 2567 C CA . ILE A 1 332 ? 18.768 19.279 -29.702 1.00 81.38 332 ILE A CA 1
ATOM 2568 C C . ILE A 1 332 ? 20.281 19.019 -29.700 1.00 81.38 332 ILE A C 1
ATOM 2570 O O . ILE A 1 332 ? 21.078 19.928 -29.930 1.00 81.38 332 ILE A O 1
ATOM 2574 N N . LEU A 1 333 ? 20.692 17.768 -29.481 1.00 72.19 333 LEU A N 1
ATOM 2575 C CA . LEU A 1 333 ? 22.106 17.400 -29.400 1.00 72.19 333 LEU A CA 1
ATOM 2576 C C . LEU A 1 333 ? 22.820 17.420 -30.760 1.00 72.19 333 LEU A C 1
ATOM 2578 O O . LEU A 1 333 ? 24.036 17.608 -30.803 1.00 72.19 333 LEU A O 1
ATOM 2582 N N . THR A 1 334 ? 22.102 17.228 -31.872 1.00 67.19 334 THR A N 1
ATOM 2583 C CA . THR A 1 334 ? 22.703 17.227 -33.218 1.00 67.19 334 THR A CA 1
ATOM 2584 C C . THR A 1 334 ? 22.642 18.562 -33.954 1.00 67.19 334 THR A C 1
ATOM 2586 O O . THR A 1 334 ? 23.450 18.745 -34.868 1.00 67.19 334 THR A O 1
ATOM 2589 N N . ASN A 1 335 ? 21.810 19.518 -33.523 1.00 58.75 335 ASN A N 1
ATOM 2590 C CA . ASN A 1 335 ? 21.651 20.827 -34.175 1.00 58.75 335 ASN A CA 1
ATOM 2591 C C . ASN A 1 335 ? 22.962 21.613 -34.388 1.00 58.75 335 ASN A C 1
ATOM 2593 O O . ASN A 1 335 ? 23.078 22.346 -35.364 1.00 58.75 335 ASN A O 1
ATOM 2597 N N . HIS A 1 336 ? 23.983 21.426 -33.543 1.00 47.16 336 HIS A N 1
ATOM 2598 C CA . HIS A 1 336 ? 25.277 22.121 -33.673 1.00 47.16 336 HIS A CA 1
ATOM 2599 C C . HIS A 1 336 ? 26.435 21.247 -34.182 1.00 47.16 336 HIS A C 1
ATOM 2601 O O . HIS A 1 336 ? 27.544 21.740 -34.366 1.00 47.16 336 HIS A O 1
ATOM 2607 N N . THR A 1 337 ? 26.223 19.945 -34.402 1.00 48.53 337 THR A N 1
ATOM 2608 C CA . THR A 1 337 ? 27.324 19.032 -34.777 1.00 48.53 337 THR A CA 1
ATOM 2609 C C . THR A 1 337 ? 27.571 19.020 -36.292 1.00 48.53 337 THR A C 1
ATOM 2611 O O . THR A 1 337 ? 28.711 18.871 -36.740 1.00 48.53 337 THR A O 1
ATOM 2614 N N . TYR A 1 338 ? 26.522 19.221 -37.097 1.00 41.34 338 TYR A N 1
ATOM 2615 C CA . TYR A 1 338 ? 26.598 19.140 -38.561 1.00 41.34 338 TYR A CA 1
ATOM 2616 C C . TYR A 1 338 ? 27.087 20.419 -39.250 1.00 41.34 338 TYR A C 1
ATOM 2618 O O . TYR A 1 338 ? 27.528 20.350 -40.394 1.00 41.34 338 TYR A O 1
ATOM 2626 N N . THR A 1 339 ? 27.081 21.563 -38.567 1.00 39.34 339 THR A N 1
ATOM 2627 C CA . THR A 1 339 ? 27.553 22.841 -39.123 1.00 39.34 339 THR A CA 1
ATOM 2628 C C . THR A 1 339 ? 29.078 22.974 -39.161 1.00 39.34 339 THR A C 1
ATOM 2630 O O . THR A 1 339 ? 29.569 23.862 -39.845 1.00 39.34 339 THR A O 1
ATOM 2633 N N . GLN A 1 340 ? 29.841 22.108 -38.476 1.00 41.34 340 GLN A N 1
ATOM 2634 C CA . GLN A 1 340 ? 31.301 22.283 -38.335 1.00 41.34 340 GLN A CA 1
ATOM 2635 C C . GLN A 1 340 ? 32.170 21.060 -38.689 1.00 41.34 340 GLN A C 1
ATOM 2637 O O . GLN A 1 340 ? 33.377 21.217 -38.820 1.00 41.34 340 GLN A O 1
ATOM 2642 N N . THR A 1 341 ? 31.622 19.847 -38.862 1.00 44.19 341 THR A N 1
ATOM 2643 C CA . THR A 1 341 ? 32.469 18.633 -39.014 1.00 44.19 341 THR A CA 1
ATOM 2644 C C . THR A 1 341 ? 32.285 17.834 -40.303 1.00 44.19 341 THR A C 1
ATOM 2646 O O . THR A 1 341 ? 33.141 17.017 -40.624 1.00 44.19 341 THR A O 1
ATOM 2649 N N . ALA A 1 342 ? 31.229 18.067 -41.089 1.00 39.75 342 ALA A N 1
ATOM 2650 C CA . ALA A 1 342 ? 30.994 17.286 -42.309 1.00 39.75 342 ALA A CA 1
ATOM 2651 C C . ALA A 1 342 ? 31.706 17.835 -43.563 1.00 39.75 342 ALA A C 1
ATOM 2653 O O . ALA A 1 342 ? 31.862 17.097 -44.532 1.00 39.75 342 ALA A O 1
ATOM 2654 N N . PHE A 1 343 ? 32.158 19.096 -43.552 1.00 38.75 343 PHE A N 1
ATOM 2655 C CA . PHE A 1 343 ? 32.744 19.737 -44.739 1.00 38.75 343 PHE A CA 1
ATOM 2656 C C . PHE A 1 343 ? 34.244 20.053 -44.650 1.00 38.75 343 PHE A C 1
ATOM 2658 O O . PHE A 1 343 ? 34.844 20.337 -45.682 1.00 38.75 343 PHE A O 1
ATOM 2665 N N . THR A 1 344 ? 34.885 19.958 -43.479 1.00 41.16 344 THR 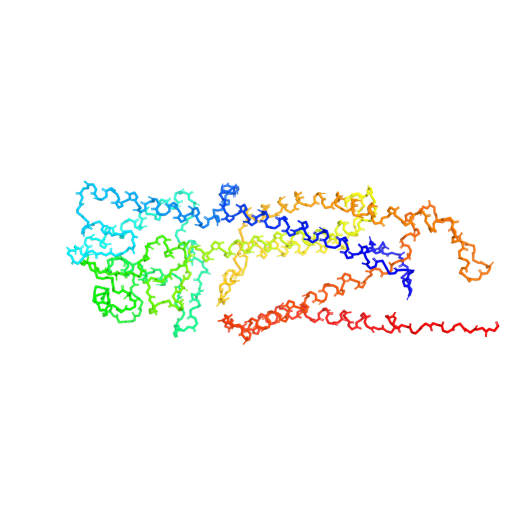A N 1
ATOM 2666 C CA . THR A 1 344 ? 36.270 20.452 -43.298 1.00 41.16 344 THR A CA 1
ATOM 2667 C C . THR A 1 344 ? 37.288 19.430 -42.792 1.00 41.16 344 THR A C 1
ATOM 2669 O O . THR A 1 344 ? 38.457 19.777 -42.663 1.00 41.16 344 THR A O 1
ATOM 2672 N N . SER A 1 345 ? 36.936 18.158 -42.578 1.00 40.38 345 SER A N 1
ATOM 2673 C CA . SER A 1 345 ? 37.916 17.154 -42.134 1.00 40.38 345 SER A CA 1
ATOM 2674 C C . SER A 1 345 ? 37.929 15.892 -43.008 1.00 40.38 345 SER A C 1
ATOM 2676 O O . SER A 1 345 ? 37.548 14.796 -42.607 1.00 40.38 345 SER A O 1
ATOM 2678 N N . ARG A 1 346 ? 38.487 16.013 -44.223 1.00 39.84 346 ARG A N 1
ATOM 2679 C CA . ARG A 1 346 ? 39.188 14.871 -44.838 1.00 39.84 346 ARG A CA 1
ATOM 2680 C C . ARG A 1 346 ? 40.505 14.676 -44.085 1.00 39.84 346 ARG A C 1
ATOM 2682 O O . ARG A 1 346 ? 41.551 15.126 -44.541 1.00 39.84 346 ARG A O 1
ATOM 2689 N N . ILE A 1 347 ? 40.459 14.080 -42.897 1.00 38.06 347 ILE A N 1
ATOM 2690 C CA . ILE A 1 347 ? 41.687 13.742 -42.174 1.00 38.06 347 ILE A CA 1
ATOM 2691 C C . ILE A 1 347 ? 42.201 12.425 -42.745 1.00 38.06 347 ILE A C 1
ATOM 2693 O O . ILE A 1 347 ? 41.610 11.366 -42.547 1.00 38.06 347 ILE A O 1
ATOM 2697 N N . ASN A 1 348 ? 43.309 12.533 -43.475 1.00 38.69 348 ASN A N 1
ATOM 2698 C CA . ASN A 1 348 ? 44.175 11.426 -43.845 1.00 38.69 348 ASN A CA 1
ATOM 2699 C C . ASN A 1 348 ? 44.682 10.746 -42.565 1.00 38.69 348 ASN A C 1
ATOM 2701 O O . ASN A 1 348 ? 45.648 11.199 -41.956 1.00 38.69 348 ASN A O 1
ATOM 2705 N N . ALA A 1 349 ? 44.039 9.657 -42.154 1.00 39.78 349 ALA A N 1
ATOM 2706 C CA . ALA A 1 349 ? 44.613 8.730 -41.193 1.00 39.78 349 ALA A CA 1
ATOM 2707 C C . ALA A 1 349 ? 45.384 7.653 -41.972 1.00 39.78 349 ALA A C 1
ATOM 2709 O O . ALA A 1 349 ? 44.783 6.709 -42.461 1.00 39.78 349 ALA A O 1
ATOM 2710 N N . GLY A 1 350 ? 46.698 7.849 -42.120 1.00 36.16 350 GLY A N 1
ATOM 2711 C CA . GLY A 1 350 ? 47.717 6.809 -42.337 1.00 36.16 350 GLY A CA 1
ATOM 2712 C C . GLY A 1 350 ? 47.522 5.761 -43.452 1.00 36.16 350 GLY A C 1
ATOM 2713 O O . GLY A 1 350 ? 46.729 4.838 -43.328 1.00 36.16 350 GLY A O 1
ATOM 2714 N N . HIS A 1 351 ? 48.442 5.809 -44.424 1.00 35.50 351 HIS A N 1
ATOM 2715 C CA . HIS A 1 351 ? 48.774 4.829 -45.477 1.00 35.50 351 HIS A CA 1
ATOM 2716 C C . HIS A 1 351 ? 48.105 5.033 -46.864 1.00 35.50 351 HIS A C 1
ATOM 2718 O O . HIS A 1 351 ? 46.902 4.825 -47.017 1.00 35.50 351 HIS A O 1
ATOM 2724 N N . PRO A 1 352 ? 48.881 5.368 -47.922 1.00 41.84 352 PRO A N 1
ATOM 2725 C CA . PRO A 1 352 ? 48.378 5.755 -49.252 1.00 41.84 352 PRO A CA 1
ATOM 2726 C C . PRO A 1 352 ? 47.836 4.604 -50.127 1.00 41.84 352 PRO A C 1
ATOM 2728 O O . PRO A 1 352 ? 47.589 4.810 -51.310 1.00 41.84 352 PRO A O 1
ATOM 2731 N N . SER A 1 353 ? 47.629 3.401 -49.581 1.00 41.03 353 SER A N 1
ATOM 2732 C CA . SER A 1 353 ? 47.169 2.228 -50.350 1.00 41.03 353 SER A CA 1
ATOM 2733 C C . SER A 1 353 ? 45.811 1.661 -49.925 1.00 41.03 353 SER A C 1
ATOM 2735 O O . SER A 1 353 ? 45.373 0.662 -50.492 1.00 41.03 353 SER A O 1
ATOM 2737 N N . MET A 1 354 ? 45.113 2.264 -48.957 1.00 42.34 354 MET A N 1
ATOM 2738 C CA . MET A 1 354 ? 43.783 1.787 -48.563 1.00 42.34 354 MET A CA 1
ATOM 2739 C C . MET A 1 354 ? 42.688 2.562 -49.298 1.00 42.34 354 MET A C 1
ATOM 2741 O O . MET A 1 354 ? 42.280 3.651 -48.899 1.00 42.34 354 MET A O 1
ATOM 2745 N N . ALA A 1 355 ? 42.190 1.980 -50.388 1.00 39.00 355 ALA A N 1
ATOM 2746 C CA . ALA A 1 355 ? 40.957 2.426 -51.022 1.00 39.00 355 ALA A CA 1
ATOM 2747 C C . ALA A 1 355 ? 39.784 2.239 -50.040 1.00 39.00 355 ALA A C 1
ATOM 2749 O O . ALA A 1 355 ? 39.372 1.117 -49.743 1.00 39.00 355 ALA A O 1
ATOM 2750 N N . HIS A 1 356 ? 39.242 3.339 -49.515 1.00 43.84 356 HIS A N 1
ATOM 2751 C CA . HIS A 1 356 ? 38.066 3.294 -48.649 1.00 43.84 356 HIS A CA 1
ATOM 2752 C C . HIS A 1 356 ? 36.837 2.823 -49.438 1.00 43.84 356 HIS A C 1
ATOM 2754 O O . HIS A 1 356 ? 36.455 3.432 -50.440 1.00 43.84 356 HIS A O 1
ATOM 2760 N N . SER A 1 357 ? 36.150 1.786 -48.945 1.00 38.84 357 SER A N 1
ATOM 2761 C CA . SER A 1 357 ? 34.803 1.466 -49.424 1.00 38.84 357 SER A CA 1
ATOM 2762 C C . SER A 1 357 ? 33.898 2.671 -49.145 1.00 38.84 357 SER A C 1
ATOM 2764 O O . SER A 1 357 ? 33.832 3.142 -48.003 1.00 38.84 357 SER A O 1
ATOM 2766 N N . LYS A 1 358 ? 33.211 3.183 -50.173 1.00 39.00 358 LYS A N 1
ATOM 2767 C CA . LYS A 1 358 ? 32.219 4.258 -50.035 1.00 39.00 358 LYS A CA 1
ATOM 2768 C C . LYS A 1 358 ? 31.210 3.882 -48.947 1.00 39.00 358 LYS A C 1
ATOM 2770 O O . LYS A 1 358 ? 30.403 2.970 -49.110 1.00 39.00 358 LYS A O 1
ATOM 2775 N N . VAL A 1 359 ? 31.232 4.614 -47.839 1.00 40.94 359 VAL A N 1
ATOM 2776 C CA . VAL A 1 359 ? 30.217 4.512 -46.792 1.00 40.94 359 VAL A CA 1
ATOM 2777 C C . VAL A 1 359 ? 28.960 5.203 -47.325 1.00 40.94 359 VAL A C 1
ATOM 2779 O O . VAL A 1 359 ? 28.863 6.424 -47.318 1.00 40.94 359 VAL A O 1
ATOM 2782 N N . THR A 1 360 ? 28.001 4.427 -47.834 1.00 43.66 360 THR A N 1
ATOM 2783 C CA . THR A 1 360 ? 26.826 4.918 -48.585 1.00 43.66 360 THR A CA 1
ATOM 2784 C C . THR A 1 360 ? 25.774 5.675 -47.760 1.00 43.66 360 THR A C 1
ATOM 2786 O O . THR A 1 360 ? 24.717 6.008 -48.283 1.00 43.66 360 THR A O 1
ATOM 2789 N N . SER A 1 361 ? 26.021 5.982 -46.482 1.00 50.00 361 SER A N 1
ATOM 2790 C CA . SER A 1 361 ? 25.096 6.797 -45.678 1.00 50.00 361 SER A CA 1
ATOM 2791 C C . SER A 1 361 ? 25.761 7.380 -44.428 1.00 50.00 361 SER A C 1
ATOM 2793 O O . SER A 1 361 ? 26.461 6.652 -43.720 1.00 50.00 361 SER A O 1
ATOM 2795 N N . VAL A 1 362 ? 25.427 8.629 -44.082 1.00 45.84 362 VAL A N 1
ATOM 2796 C CA . VAL A 1 362 ? 25.839 9.347 -42.851 1.00 45.84 362 VAL A CA 1
ATOM 2797 C C . VAL A 1 362 ? 25.539 8.549 -41.570 1.00 45.84 362 VAL A C 1
ATOM 2799 O O . VAL A 1 362 ? 26.307 8.564 -40.612 1.00 45.84 362 VAL A O 1
ATOM 2802 N N . ALA A 1 363 ? 24.477 7.739 -41.573 1.00 39.94 363 ALA A N 1
ATOM 2803 C CA . ALA A 1 363 ? 24.121 6.852 -40.463 1.00 39.94 363 ALA A CA 1
ATOM 2804 C C . ALA A 1 363 ? 25.171 5.760 -40.162 1.00 39.94 363 ALA A C 1
ATOM 2806 O O . ALA A 1 363 ? 25.162 5.175 -39.078 1.00 39.94 363 ALA A O 1
ATOM 2807 N N . ARG A 1 364 ? 26.064 5.457 -41.115 1.00 37.66 364 ARG A N 1
ATOM 2808 C CA . ARG A 1 364 ? 27.061 4.384 -41.014 1.00 37.66 364 ARG A CA 1
ATOM 2809 C C . ARG A 1 364 ? 28.425 4.892 -40.513 1.00 37.66 364 ARG A C 1
ATOM 2811 O O . ARG A 1 364 ? 29.105 4.134 -39.832 1.00 37.66 364 ARG A O 1
ATOM 2818 N N . SER A 1 365 ? 28.781 6.165 -40.730 1.00 37.72 365 SER A N 1
ATOM 2819 C CA . SER A 1 365 ? 30.003 6.771 -40.162 1.00 37.72 365 SER A CA 1
ATOM 2820 C C . SER A 1 365 ? 29.878 7.046 -38.659 1.00 37.72 365 SER A C 1
ATOM 2822 O O . SER A 1 365 ? 30.805 6.772 -37.907 1.00 37.72 365 SER A O 1
ATOM 2824 N N . ILE A 1 366 ? 28.693 7.449 -38.186 1.00 41.53 366 ILE A N 1
ATOM 2825 C CA . ILE A 1 366 ? 28.388 7.587 -36.745 1.00 41.53 366 ILE A CA 1
ATOM 2826 C C . ILE A 1 366 ? 28.408 6.217 -36.026 1.00 41.53 366 ILE A C 1
ATOM 2828 O O . ILE A 1 366 ? 28.611 6.136 -34.815 1.00 41.53 366 ILE A O 1
ATOM 2832 N N . ARG A 1 367 ? 28.213 5.125 -36.780 1.00 38.41 367 ARG A N 1
ATOM 2833 C CA . ARG A 1 367 ? 28.146 3.734 -36.297 1.00 38.41 367 ARG A CA 1
ATOM 2834 C C . ARG A 1 367 ? 29.515 3.087 -36.065 1.00 38.41 367 ARG A C 1
ATOM 2836 O O . ARG A 1 367 ? 29.612 2.230 -35.198 1.00 38.41 367 ARG A O 1
ATOM 2843 N N . ALA A 1 368 ? 30.545 3.485 -36.813 1.00 34.91 368 ALA A N 1
ATOM 2844 C CA . ALA A 1 368 ? 31.897 2.932 -36.681 1.00 34.91 368 ALA A CA 1
ATOM 2845 C C . ALA A 1 368 ? 32.659 3.496 -35.465 1.00 34.91 368 ALA A C 1
ATOM 2847 O O . ALA A 1 368 ? 33.579 2.862 -34.960 1.00 34.91 368 ALA A O 1
ATOM 2848 N N . SER A 1 369 ? 32.226 4.653 -34.956 1.00 37.53 369 SER A N 1
ATOM 2849 C CA . SER A 1 369 ? 33.059 5.530 -34.139 1.00 37.53 369 SER A CA 1
ATOM 2850 C C . SER A 1 369 ? 32.856 5.423 -32.623 1.00 37.53 369 SER A C 1
ATOM 2852 O O . SER A 1 369 ? 33.162 6.355 -31.875 1.00 37.53 369 SER A O 1
ATOM 2854 N N . SER A 1 370 ? 32.239 4.352 -32.122 1.00 42.09 370 SER A N 1
ATOM 2855 C CA . SER A 1 370 ? 31.876 4.336 -30.706 1.00 42.09 370 SER A CA 1
ATOM 2856 C C . SER A 1 370 ? 31.755 2.940 -30.102 1.00 42.09 370 SER A C 1
ATOM 2858 O O . SER A 1 370 ? 30.757 2.242 -30.266 1.00 42.09 370 SER A O 1
ATOM 2860 N N . GLU A 1 371 ? 32.775 2.555 -29.336 1.00 41.84 371 GLU A N 1
ATOM 2861 C CA . GLU A 1 371 ? 32.743 1.378 -28.473 1.00 41.84 371 GLU A CA 1
ATOM 2862 C C . GLU A 1 371 ? 31.943 1.723 -27.199 1.00 41.84 371 GLU A C 1
ATOM 2864 O O . GLU A 1 371 ? 32.462 2.146 -26.170 1.00 41.84 371 GLU A O 1
ATOM 2869 N N . TRP A 1 372 ? 30.617 1.616 -27.305 1.00 46.53 372 TRP A N 1
ATOM 2870 C CA . TRP A 1 372 ? 29.642 1.942 -26.251 1.00 46.53 372 TRP A CA 1
ATOM 2871 C C . TRP A 1 372 ? 29.514 0.879 -25.149 1.00 46.53 372 TRP A C 1
ATOM 2873 O O . TRP A 1 372 ? 28.668 1.018 -24.267 1.00 46.53 372 TRP A O 1
ATOM 2883 N N . LEU A 1 373 ? 30.327 -0.181 -25.168 1.00 43.03 373 LEU A N 1
ATOM 2884 C CA . LEU A 1 373 ? 30.100 -1.365 -24.334 1.00 43.03 373 LEU A CA 1
ATOM 2885 C C . LEU A 1 373 ? 30.414 -1.166 -22.841 1.00 43.03 373 LEU A C 1
ATOM 2887 O O . LEU A 1 373 ? 30.228 -2.101 -22.076 1.00 43.03 373 LEU A O 1
ATOM 2891 N N . ARG A 1 374 ? 30.924 0.003 -22.415 1.00 47.94 374 ARG A N 1
ATOM 2892 C CA . ARG A 1 374 ? 31.438 0.179 -21.043 1.00 47.94 374 ARG A CA 1
ATOM 2893 C C . ARG A 1 374 ? 30.669 1.166 -20.167 1.00 47.94 374 ARG A C 1
ATOM 2895 O O . ARG A 1 374 ? 30.630 0.945 -18.962 1.00 47.94 374 ARG A O 1
ATOM 2902 N N . VAL A 1 375 ? 30.020 2.196 -20.718 1.00 47.00 375 VAL A N 1
ATOM 2903 C CA . VAL A 1 375 ? 29.355 3.244 -19.909 1.00 47.00 375 VAL A CA 1
ATOM 2904 C C . VAL A 1 375 ? 28.058 2.756 -19.248 1.00 47.00 375 VAL A C 1
ATOM 2906 O O . VAL A 1 375 ? 27.944 2.918 -18.037 1.00 47.00 375 VAL A O 1
ATOM 2909 N N . PRO A 1 376 ? 27.113 2.098 -19.951 1.00 49.91 376 PRO A N 1
ATOM 2910 C CA . PRO A 1 376 ? 25.919 1.549 -19.302 1.00 49.91 376 PRO A CA 1
ATOM 2911 C C . PRO A 1 376 ? 26.259 0.487 -18.250 1.00 49.91 376 PRO A C 1
ATOM 2913 O O . PRO A 1 376 ? 25.649 0.458 -17.191 1.00 49.91 376 PRO A O 1
ATOM 2916 N N . THR A 1 377 ? 27.285 -0.332 -18.494 1.00 51.88 377 THR A N 1
ATOM 2917 C CA . THR A 1 377 ? 27.828 -1.295 -17.519 1.00 51.88 377 THR A CA 1
ATOM 2918 C C . THR A 1 377 ? 28.506 -0.628 -16.328 1.00 51.88 377 THR A C 1
ATOM 2920 O O . THR A 1 377 ? 28.364 -1.131 -15.225 1.00 51.88 377 THR A O 1
ATOM 2923 N N . LEU A 1 378 ? 29.215 0.493 -16.510 1.00 55.28 378 LEU A N 1
ATOM 2924 C CA . LEU A 1 378 ? 29.801 1.276 -15.412 1.00 55.28 378 LEU A CA 1
ATOM 2925 C C . LEU A 1 378 ? 28.717 1.931 -14.555 1.00 55.28 378 LEU A C 1
ATOM 2927 O O . LEU A 1 378 ? 28.822 1.915 -13.336 1.00 55.28 378 LEU A O 1
ATOM 2931 N N . VAL A 1 379 ? 27.668 2.467 -15.184 1.00 58.47 379 VAL A N 1
ATOM 2932 C CA . VAL A 1 379 ? 26.516 3.058 -14.486 1.00 58.47 379 VAL A CA 1
ATOM 2933 C C . VAL A 1 379 ? 25.729 1.981 -13.743 1.00 58.47 379 VAL A C 1
ATOM 2935 O O . VAL A 1 379 ? 25.456 2.151 -12.561 1.00 58.47 379 VAL A O 1
ATOM 2938 N N . TYR A 1 380 ? 25.440 0.850 -14.394 1.00 63.25 380 TYR A N 1
ATOM 2939 C CA . TYR A 1 380 ? 24.812 -0.305 -13.753 1.00 63.25 380 TYR A CA 1
ATOM 2940 C C . TYR A 1 380 ? 25.662 -0.808 -12.584 1.00 63.25 380 TYR A C 1
ATOM 2942 O O . TYR A 1 380 ? 25.144 -1.007 -11.492 1.00 63.25 380 TYR A O 1
ATOM 2950 N N . ALA A 1 381 ? 26.980 -0.924 -12.771 1.00 61.25 381 ALA A N 1
ATOM 2951 C CA . ALA A 1 381 ? 27.874 -1.378 -11.719 1.00 61.25 381 ALA A CA 1
ATOM 2952 C C . ALA A 1 381 ? 27.958 -0.418 -10.536 1.00 61.25 381 ALA A C 1
ATOM 2954 O O . ALA A 1 381 ? 27.873 -0.859 -9.392 1.00 61.25 381 ALA A O 1
ATOM 2955 N N . ALA A 1 382 ? 28.069 0.884 -10.797 1.00 66.75 382 ALA A N 1
ATOM 2956 C CA . ALA A 1 382 ? 28.037 1.898 -9.755 1.00 66.75 382 ALA A CA 1
ATOM 2957 C C . ALA A 1 382 ? 26.704 1.855 -8.998 1.00 66.75 382 ALA A C 1
ATOM 2959 O O . ALA A 1 382 ? 26.698 1.815 -7.771 1.00 66.75 382 ALA A O 1
ATOM 2960 N N . GLN A 1 383 ? 25.577 1.780 -9.709 1.00 69.25 383 GLN A N 1
ATOM 2961 C CA . GLN A 1 383 ? 24.255 1.710 -9.095 1.00 69.25 383 GLN A CA 1
ATOM 2962 C C . GLN A 1 383 ? 24.100 0.458 -8.222 1.00 69.25 383 GLN A C 1
ATOM 2964 O O . GLN A 1 383 ? 23.698 0.580 -7.069 1.00 69.25 383 GLN A O 1
ATOM 2969 N N . SER A 1 384 ? 24.482 -0.724 -8.712 1.00 69.62 384 SER A N 1
ATOM 2970 C CA . SER A 1 384 ? 24.393 -1.968 -7.939 1.00 69.62 384 SER A CA 1
ATOM 2971 C C . SER A 1 384 ? 25.286 -1.965 -6.692 1.00 69.62 384 SER A C 1
ATOM 2973 O O . SER A 1 384 ? 24.848 -2.412 -5.634 1.00 69.62 384 SER A O 1
ATOM 2975 N N . ILE A 1 385 ? 26.502 -1.410 -6.772 1.00 70.06 385 ILE A N 1
ATOM 2976 C CA . ILE A 1 385 ? 27.406 -1.286 -5.615 1.00 70.06 385 ILE A CA 1
ATOM 2977 C C . ILE A 1 385 ? 26.845 -0.302 -4.581 1.00 70.06 385 ILE A C 1
ATOM 2979 O O . ILE A 1 385 ? 26.875 -0.583 -3.385 1.00 70.06 385 ILE A O 1
ATOM 2983 N N . THR A 1 386 ? 26.295 0.831 -5.029 1.00 73.31 386 THR A N 1
ATOM 2984 C CA . THR A 1 386 ? 25.722 1.838 -4.120 1.00 73.31 386 THR A CA 1
ATOM 2985 C C . THR A 1 386 ? 24.474 1.297 -3.419 1.00 73.31 386 THR A C 1
ATOM 2987 O O . THR A 1 386 ? 24.317 1.474 -2.215 1.00 73.31 386 THR A O 1
ATOM 2990 N N . VAL A 1 387 ? 23.618 0.570 -4.147 1.00 72.81 387 VAL A N 1
ATOM 2991 C CA . VAL A 1 387 ? 22.454 -0.124 -3.573 1.00 72.81 387 VAL A CA 1
ATOM 2992 C C . VAL A 1 387 ? 22.894 -1.168 -2.547 1.00 72.81 387 VAL A C 1
ATOM 2994 O O . VAL A 1 387 ? 22.310 -1.229 -1.471 1.00 72.81 387 VAL A O 1
ATOM 2997 N N . MET A 1 388 ? 23.952 -1.938 -2.822 1.00 71.06 388 MET A N 1
ATOM 2998 C CA . MET A 1 388 ? 24.488 -2.904 -1.859 1.00 71.06 388 MET A CA 1
ATOM 2999 C C . MET A 1 388 ? 24.981 -2.221 -0.577 1.00 71.06 388 MET A C 1
ATOM 3001 O O . MET A 1 388 ? 24.685 -2.699 0.514 1.00 71.06 388 MET A O 1
ATOM 3005 N N . ALA A 1 389 ? 25.686 -1.092 -0.686 1.00 70.12 389 ALA A N 1
ATOM 3006 C CA . ALA A 1 389 ? 26.125 -0.336 0.485 1.00 70.12 389 ALA A CA 1
ATOM 3007 C C . ALA A 1 389 ? 24.933 0.101 1.348 1.00 70.12 389 ALA A C 1
ATOM 3009 O O . ALA A 1 389 ? 24.953 -0.135 2.552 1.00 70.12 389 ALA A O 1
ATOM 3010 N N . ILE A 1 390 ? 23.873 0.636 0.727 1.00 73.56 390 ILE A N 1
ATOM 3011 C CA . ILE A 1 390 ? 22.638 1.037 1.419 1.00 73.56 390 ILE A CA 1
ATOM 3012 C C . ILE A 1 390 ? 22.006 -0.164 2.128 1.00 73.56 390 ILE A C 1
ATOM 3014 O O . ILE A 1 390 ? 21.755 -0.083 3.330 1.00 73.56 390 ILE A O 1
ATOM 3018 N N . VAL A 1 391 ? 21.823 -1.286 1.417 1.00 69.25 391 VAL A N 1
ATOM 3019 C CA . VAL A 1 391 ? 21.271 -2.527 1.983 1.00 69.25 391 VAL A CA 1
ATOM 3020 C C . VAL A 1 391 ? 22.099 -2.967 3.190 1.00 69.25 391 VAL A C 1
ATOM 3022 O O . VAL A 1 391 ? 21.533 -3.201 4.248 1.00 69.25 391 VAL A O 1
ATOM 3025 N N . LEU A 1 392 ? 23.430 -3.005 3.091 1.00 70.25 392 LEU A N 1
ATOM 3026 C CA . LEU A 1 392 ? 24.300 -3.391 4.206 1.00 70.25 392 LEU A CA 1
ATOM 3027 C C . LEU A 1 392 ? 24.160 -2.456 5.418 1.00 70.25 392 LEU A C 1
ATOM 3029 O O . LEU A 1 392 ? 24.064 -2.947 6.543 1.00 70.25 392 LEU A O 1
ATOM 3033 N N . THR A 1 393 ? 24.105 -1.134 5.226 1.00 71.31 393 THR A N 1
ATOM 3034 C CA . THR A 1 393 ? 23.874 -0.201 6.347 1.00 71.31 393 THR A CA 1
ATOM 3035 C C . THR A 1 393 ? 22.523 -0.423 7.012 1.00 71.31 393 THR A C 1
ATOM 3037 O O . THR A 1 393 ? 22.473 -0.489 8.236 1.00 71.31 393 THR A O 1
ATOM 3040 N N . GLU A 1 394 ? 21.452 -0.597 6.238 1.00 67.88 394 GLU A N 1
ATOM 3041 C CA . GLU A 1 394 ? 20.118 -0.882 6.780 1.00 67.88 394 GLU A CA 1
ATOM 3042 C C . GLU A 1 394 ? 20.100 -2.213 7.548 1.00 67.88 394 GLU A C 1
ATOM 3044 O O . GLU A 1 394 ? 19.594 -2.277 8.664 1.00 67.88 394 GLU A O 1
ATOM 3049 N N . GLN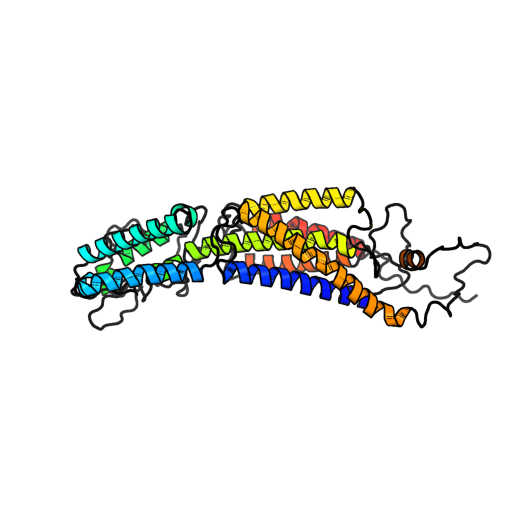 A 1 395 ? 20.734 -3.262 7.011 1.00 66.81 395 GLN A N 1
ATOM 3050 C CA . GLN A 1 395 ? 20.740 -4.589 7.633 1.00 66.81 395 GLN A CA 1
ATOM 3051 C C . GLN A 1 395 ? 21.573 -4.662 8.926 1.00 66.81 395 GLN A C 1
ATOM 3053 O O . GLN A 1 395 ? 21.186 -5.362 9.861 1.00 66.81 395 GLN A O 1
ATOM 3058 N N . PHE A 1 396 ? 22.715 -3.967 9.004 1.00 65.88 396 PHE A N 1
ATOM 3059 C CA . PHE A 1 396 ? 23.637 -4.085 10.146 1.00 65.88 396 PHE A CA 1
ATOM 3060 C C . PHE A 1 396 ? 23.553 -2.938 11.156 1.00 65.88 396 PHE A C 1
ATOM 3062 O O . PHE A 1 396 ? 23.834 -3.151 12.340 1.00 65.88 396 PHE A O 1
ATOM 3069 N N . VAL A 1 397 ? 23.185 -1.734 10.717 1.00 68.56 397 VAL A N 1
ATOM 3070 C CA . VAL A 1 397 ? 23.232 -0.498 11.520 1.00 68.56 397 VAL A CA 1
ATOM 3071 C C . VAL A 1 397 ? 21.868 0.196 11.593 1.00 68.56 397 VAL A C 1
ATOM 3073 O O . VAL A 1 397 ? 21.642 0.965 12.524 1.00 68.56 397 VAL A O 1
ATOM 3076 N N . GLY A 1 398 ? 20.949 -0.110 10.674 1.00 56.94 398 GLY A N 1
ATOM 3077 C CA . GLY A 1 398 ? 19.611 0.466 10.628 1.00 56.94 398 GLY A CA 1
ATOM 3078 C C . GLY A 1 398 ? 18.800 0.219 11.900 1.00 56.94 398 GLY A C 1
ATOM 3079 O O . GLY A 1 398 ? 19.011 -0.741 12.645 1.00 56.94 398 GLY A O 1
ATOM 3080 N N . GLU A 1 399 ? 17.833 1.103 12.140 1.00 45.25 399 GLU A N 1
ATOM 3081 C CA . GLU A 1 399 ? 16.897 1.019 13.270 1.00 45.25 399 GLU A CA 1
ATOM 3082 C C . GLU A 1 399 ? 15.964 -0.217 13.171 1.00 45.25 399 GLU A C 1
ATOM 3084 O O . GLU A 1 399 ? 15.341 -0.629 14.158 1.00 45.25 399 GLU A O 1
ATOM 3089 N N . PHE A 1 400 ? 15.924 -0.847 11.986 1.00 52.72 400 PHE A N 1
ATOM 3090 C CA . PHE A 1 400 ? 15.064 -1.966 11.591 1.00 52.72 400 PHE A CA 1
ATOM 3091 C C . PHE A 1 400 ? 15.894 -3.112 10.974 1.00 52.72 400 PHE A C 1
ATOM 3093 O O . PHE A 1 400 ? 15.892 -3.317 9.762 1.00 52.72 400 PHE A O 1
ATOM 3100 N N . LYS A 1 401 ? 16.670 -3.818 11.806 1.00 52.78 401 LYS A N 1
ATOM 3101 C CA . LYS A 1 401 ? 17.510 -4.944 11.363 1.00 52.78 401 LYS A CA 1
ATOM 3102 C C . LYS A 1 401 ? 16.663 -6.199 11.157 1.00 52.78 401 LYS A C 1
ATOM 3104 O O . LYS A 1 401 ? 15.933 -6.580 12.069 1.00 52.78 401 LYS A O 1
ATOM 3109 N N . THR A 1 402 ? 16.857 -6.887 10.033 1.00 52.78 402 THR A N 1
ATOM 3110 C CA . THR A 1 402 ? 16.170 -8.159 9.768 1.00 52.78 402 THR A CA 1
ATOM 3111 C C . THR A 1 402 ? 16.720 -9.286 10.641 1.00 52.78 402 THR A C 1
ATOM 3113 O O . THR A 1 402 ? 17.886 -9.281 11.041 1.00 52.78 402 THR A O 1
ATOM 3116 N N . SER A 1 403 ? 15.893 -10.299 10.900 1.00 52.81 403 SER A N 1
ATOM 3117 C CA . SER A 1 403 ? 16.265 -11.490 11.679 1.00 52.81 403 SER A CA 1
ATOM 3118 C C . SER A 1 403 ? 17.234 -12.436 10.948 1.00 52.81 403 SER A C 1
ATOM 3120 O O . SER A 1 403 ? 17.871 -13.275 11.583 1.00 52.81 403 SER A O 1
ATOM 3122 N N . ALA A 1 404 ? 17.394 -12.295 9.624 1.00 59.69 404 ALA A N 1
ATOM 3123 C CA . ALA A 1 404 ? 18.239 -13.155 8.788 1.00 59.69 404 ALA A CA 1
ATOM 3124 C C . ALA A 1 404 ? 19.097 -12.354 7.779 1.00 59.69 404 ALA A C 1
ATOM 3126 O O . ALA A 1 404 ? 18.974 -12.548 6.562 1.00 59.69 404 ALA A O 1
ATOM 3127 N N . PRO A 1 405 ? 20.020 -11.491 8.249 1.00 60.94 405 PRO A N 1
ATOM 3128 C CA . PRO A 1 405 ? 20.780 -10.584 7.385 1.00 60.94 405 PRO A CA 1
ATOM 3129 C C . PRO A 1 405 ? 21.641 -11.326 6.351 1.00 60.94 405 PRO A C 1
ATOM 3131 O O . PRO A 1 405 ? 21.826 -10.840 5.239 1.00 60.94 405 PRO A O 1
ATOM 3134 N N . LEU A 1 406 ? 22.114 -12.538 6.671 1.00 63.19 406 LEU A N 1
ATOM 3135 C CA . LEU A 1 406 ? 22.947 -13.360 5.783 1.00 63.19 406 LEU A CA 1
ATOM 3136 C C . LEU A 1 406 ? 22.205 -13.878 4.541 1.00 63.19 406 LEU A C 1
ATOM 3138 O O . LEU A 1 406 ? 22.819 -14.011 3.484 1.00 63.19 406 LEU A O 1
ATOM 3142 N N . VAL A 1 407 ? 20.897 -14.143 4.635 1.00 64.25 407 VAL A N 1
ATOM 3143 C CA . VAL A 1 407 ? 20.095 -14.626 3.494 1.00 64.25 407 VAL A CA 1
ATOM 3144 C C . VAL A 1 407 ? 19.902 -13.509 2.470 1.00 64.25 407 VAL A C 1
ATOM 3146 O O . VAL A 1 407 ? 20.057 -13.727 1.269 1.00 64.25 407 VAL A O 1
ATOM 3149 N N . ILE A 1 408 ? 19.637 -12.294 2.952 1.00 64.31 408 ILE A N 1
ATOM 3150 C CA . ILE A 1 408 ? 19.543 -11.091 2.118 1.00 64.31 408 ILE A CA 1
ATOM 3151 C C . ILE A 1 408 ? 20.909 -10.788 1.494 1.00 64.31 408 ILE A C 1
ATOM 3153 O O . ILE A 1 408 ? 21.011 -10.537 0.298 1.00 64.31 408 ILE A O 1
ATOM 3157 N N . LEU A 1 409 ? 21.992 -10.902 2.261 1.00 66.50 409 LEU A N 1
ATOM 3158 C CA . LEU A 1 409 ? 23.346 -10.738 1.729 1.00 66.50 409 LEU A CA 1
ATOM 3159 C C . LEU A 1 409 ? 23.649 -11.747 0.608 1.00 66.50 409 LEU A C 1
ATOM 3161 O O . LEU A 1 409 ? 24.226 -11.380 -0.413 1.00 66.50 409 LEU A O 1
ATOM 3165 N N . GLY A 1 410 ? 23.199 -12.996 0.765 1.00 66.81 410 GLY A N 1
ATOM 3166 C CA . GLY A 1 410 ? 23.316 -14.051 -0.240 1.00 66.81 410 GLY A CA 1
ATOM 3167 C C . GLY A 1 410 ? 22.512 -13.786 -1.517 1.00 66.81 410 GLY A C 1
ATOM 3168 O O . GLY A 1 410 ? 23.030 -13.999 -2.613 1.00 66.81 410 GLY A O 1
ATOM 3169 N N . SER A 1 411 ? 21.280 -13.276 -1.411 1.00 67.00 411 SER A N 1
ATOM 3170 C CA . SER A 1 411 ? 20.438 -12.974 -2.581 1.00 67.00 411 SER A CA 1
ATOM 3171 C C . SER A 1 411 ? 20.923 -11.753 -3.371 1.00 67.00 411 SER A C 1
ATOM 3173 O O . SER A 1 411 ? 20.784 -11.714 -4.595 1.00 67.00 411 SER A O 1
ATOM 3175 N N . TYR A 1 412 ? 21.555 -10.789 -2.698 1.00 66.31 412 TYR A N 1
ATOM 3176 C CA . TYR A 1 412 ? 22.155 -9.614 -3.333 1.00 66.31 412 TYR A CA 1
ATOM 3177 C C . TYR A 1 412 ? 23.608 -9.837 -3.787 1.00 66.31 412 TYR A C 1
ATOM 3179 O O . TYR A 1 412 ? 24.122 -9.059 -4.592 1.00 66.31 412 TYR A O 1
ATOM 3187 N N . LEU A 1 413 ? 24.274 -10.909 -3.341 1.00 69.38 413 LEU A N 1
ATOM 3188 C CA . LEU A 1 413 ? 25.663 -11.237 -3.691 1.00 69.38 413 LEU A CA 1
ATOM 3189 C C . LEU A 1 413 ? 25.934 -11.248 -5.211 1.00 69.38 413 LEU A C 1
ATOM 3191 O O . LEU A 1 413 ? 26.927 -10.647 -5.634 1.00 69.38 413 LEU A O 1
ATOM 3195 N N . PRO A 1 414 ? 25.066 -11.833 -6.069 1.00 67.62 414 PRO A N 1
ATOM 3196 C CA . PRO A 1 414 ? 25.247 -11.784 -7.521 1.00 67.62 414 PRO A CA 1
ATOM 3197 C C . PRO A 1 414 ? 25.265 -10.351 -8.067 1.00 67.62 414 PRO A C 1
ATOM 3199 O O . PRO A 1 414 ? 26.028 -10.052 -8.984 1.00 67.62 414 PRO A O 1
ATOM 3202 N N . PHE A 1 415 ? 24.491 -9.443 -7.466 1.00 62.22 415 PHE A N 1
ATOM 3203 C CA . PHE A 1 415 ? 24.427 -8.029 -7.842 1.00 62.22 415 PHE A CA 1
ATOM 3204 C C . PHE A 1 415 ? 25.638 -7.213 -7.363 1.00 62.22 415 PHE A C 1
ATOM 3206 O O . PHE A 1 415 ? 25.814 -6.095 -7.829 1.00 62.22 415 PHE A O 1
ATOM 3213 N N . ALA A 1 416 ? 26.506 -7.748 -6.498 1.00 65.00 416 ALA A N 1
ATOM 3214 C CA . ALA A 1 416 ? 27.788 -7.124 -6.144 1.00 65.00 416 ALA A CA 1
ATOM 3215 C C . ALA A 1 416 ? 28.976 -7.779 -6.863 1.00 65.00 416 ALA A C 1
ATOM 3217 O O . ALA A 1 416 ? 29.845 -7.085 -7.392 1.00 65.00 416 ALA A O 1
ATOM 3218 N N . ILE A 1 417 ? 28.988 -9.112 -6.942 1.00 69.88 417 ILE A N 1
ATOM 3219 C CA . ILE A 1 417 ? 30.068 -9.886 -7.560 1.00 69.88 417 ILE A CA 1
ATOM 3220 C C . ILE A 1 417 ? 30.140 -9.610 -9.060 1.00 69.88 417 ILE A C 1
ATOM 3222 O O . ILE A 1 417 ? 31.208 -9.285 -9.582 1.00 69.88 417 ILE A O 1
ATOM 3226 N N . VAL A 1 418 ? 29.008 -9.712 -9.762 1.00 66.06 418 VAL A N 1
ATOM 3227 C CA . VAL A 1 418 ? 28.973 -9.560 -11.222 1.00 66.06 418 VAL A CA 1
ATOM 3228 C C . VAL A 1 418 ? 29.456 -8.162 -11.637 1.00 66.06 418 VAL A C 1
ATOM 3230 O O . VAL A 1 418 ? 30.349 -8.074 -12.485 1.00 66.06 418 VAL A O 1
ATOM 3233 N N . PRO A 1 419 ? 28.991 -7.061 -11.015 1.00 63.62 419 PRO A N 1
ATOM 3234 C CA . PRO A 1 419 ? 29.502 -5.739 -11.348 1.00 63.62 419 PRO A CA 1
ATOM 3235 C C . PRO A 1 419 ? 30.948 -5.474 -10.938 1.00 63.62 419 PRO A C 1
ATOM 3237 O O . PRO A 1 419 ? 31.660 -4.786 -11.667 1.00 63.62 419 PRO A O 1
ATOM 3240 N N . PHE A 1 420 ? 31.417 -6.044 -9.827 1.00 65.81 420 PHE A N 1
ATOM 3241 C CA . PHE A 1 420 ? 32.819 -5.947 -9.421 1.00 65.81 420 PHE A CA 1
ATOM 3242 C C . PHE A 1 420 ? 33.757 -6.583 -10.461 1.00 65.81 420 PHE A C 1
ATOM 3244 O O . PHE A 1 420 ? 34.719 -5.952 -10.903 1.00 65.81 420 PHE A O 1
ATOM 3251 N N . PHE A 1 421 ? 33.426 -7.784 -10.950 1.00 64.62 421 PHE A N 1
ATOM 3252 C CA . PHE A 1 421 ? 34.161 -8.417 -12.051 1.00 64.62 421 PHE A CA 1
ATOM 3253 C C . PHE A 1 421 ? 34.084 -7.605 -13.351 1.00 64.62 421 PHE A C 1
ATOM 3255 O O . PHE A 1 421 ? 35.075 -7.518 -14.083 1.00 64.62 421 PHE A O 1
ATOM 3262 N N . PHE A 1 422 ? 32.947 -6.959 -13.631 1.00 63.72 422 PHE A N 1
ATOM 3263 C CA . PHE A 1 422 ? 32.835 -6.047 -14.771 1.00 63.72 422 PHE A CA 1
ATOM 3264 C C . PHE A 1 422 ? 33.739 -4.818 -14.637 1.00 63.72 422 PHE A C 1
ATOM 3266 O O . PHE A 1 422 ? 34.368 -4.442 -15.625 1.00 63.72 422 PHE A O 1
ATOM 3273 N N . LEU A 1 423 ? 33.862 -4.222 -13.447 1.00 63.28 423 LEU A N 1
ATOM 3274 C CA . LEU A 1 423 ? 34.768 -3.094 -13.203 1.00 63.28 423 LEU A CA 1
ATOM 3275 C C . LEU A 1 423 ? 36.242 -3.494 -13.349 1.00 63.28 423 LEU A C 1
ATOM 3277 O O . LEU A 1 423 ? 36.999 -2.753 -13.972 1.00 63.28 423 LEU A O 1
ATOM 3281 N N . ILE A 1 424 ? 36.635 -4.680 -12.871 1.00 63.56 424 ILE A N 1
ATOM 3282 C CA . ILE A 1 424 ? 37.988 -5.236 -13.076 1.00 63.56 424 ILE A CA 1
ATOM 3283 C C . ILE A 1 424 ? 38.271 -5.457 -14.566 1.00 63.56 424 ILE A C 1
ATOM 3285 O O . ILE A 1 424 ? 39.341 -5.125 -15.074 1.00 63.56 424 ILE A O 1
ATOM 3289 N N . ARG A 1 425 ? 37.300 -5.994 -15.309 1.00 56.41 425 ARG A N 1
ATOM 3290 C CA . ARG A 1 425 ? 37.435 -6.168 -16.760 1.00 56.41 425 ARG A CA 1
ATOM 3291 C C . ARG A 1 425 ? 37.479 -4.822 -17.490 1.00 56.41 425 ARG A C 1
ATOM 3293 O O . ARG A 1 425 ? 38.177 -4.686 -18.495 1.00 56.41 425 ARG A O 1
ATOM 3300 N N . ALA A 1 426 ? 36.748 -3.826 -16.994 1.00 53.06 426 ALA A N 1
ATOM 3301 C CA . ALA A 1 426 ? 36.738 -2.480 -17.546 1.00 53.06 426 ALA A CA 1
ATOM 3302 C C . ALA A 1 426 ? 38.047 -1.722 -17.270 1.00 53.06 426 ALA A C 1
ATOM 3304 O O . ALA A 1 426 ? 38.450 -0.949 -18.136 1.00 53.06 426 ALA A O 1
ATOM 3305 N N . SER A 1 427 ? 38.724 -1.961 -16.138 1.00 52.69 427 SER A N 1
ATOM 3306 C CA . SER A 1 427 ? 39.963 -1.283 -15.714 1.00 52.69 427 SER A CA 1
ATOM 3307 C C . SER A 1 427 ? 41.251 -1.788 -16.381 1.00 52.69 427 SER A C 1
ATOM 3309 O O . SER A 1 427 ? 42.330 -1.261 -16.106 1.00 52.69 427 SER A O 1
ATOM 3311 N N . GLY A 1 428 ? 41.160 -2.759 -17.297 1.00 49.75 428 GLY A N 1
ATOM 3312 C CA . GLY A 1 428 ? 42.299 -3.223 -18.092 1.00 49.75 428 GLY A CA 1
ATOM 3313 C C . GLY A 1 428 ? 42.996 -2.098 -18.891 1.00 49.75 428 GLY A C 1
ATOM 3314 O O . GLY A 1 428 ? 42.383 -1.066 -19.181 1.00 49.75 428 GLY A O 1
ATOM 3315 N N . PRO A 1 429 ? 44.266 -2.296 -19.304 1.00 42.38 429 PRO A N 1
ATOM 3316 C CA . PRO A 1 429 ? 45.211 -1.254 -19.754 1.00 42.38 429 PRO A CA 1
ATOM 3317 C C . PRO A 1 429 ? 44.803 -0.443 -20.999 1.00 42.38 429 PRO A C 1
ATOM 3319 O O . PRO A 1 429 ? 45.511 0.476 -21.402 1.00 42.38 429 PRO A O 1
ATOM 3322 N N . THR A 1 430 ? 43.650 -0.730 -21.599 1.00 45.91 430 THR A N 1
ATOM 3323 C CA . THR A 1 430 ? 43.061 0.053 -22.689 1.00 45.91 430 THR A CA 1
ATOM 3324 C C . THR A 1 430 ? 42.271 1.280 -22.209 1.00 45.91 430 THR A C 1
ATOM 3326 O O . THR A 1 430 ? 41.897 2.092 -23.046 1.00 45.91 430 THR A O 1
ATOM 3329 N N . MET A 1 431 ? 41.993 1.443 -20.903 1.00 39.34 431 MET A N 1
ATOM 3330 C CA . MET A 1 431 ? 41.243 2.610 -20.387 1.00 39.34 431 MET A CA 1
ATOM 3331 C C . MET A 1 431 ? 42.089 3.877 -20.184 1.00 39.34 431 MET A C 1
ATOM 3333 O O . MET A 1 431 ? 41.566 4.977 -20.326 1.00 39.34 431 MET A O 1
ATOM 3337 N N . PHE A 1 432 ? 43.387 3.737 -19.902 1.00 41.12 432 PHE A N 1
ATOM 3338 C CA . PHE A 1 432 ? 44.320 4.857 -19.704 1.00 41.12 432 PHE A CA 1
ATOM 3339 C C . PHE A 1 432 ? 45.646 4.605 -20.433 1.00 41.12 432 PHE A C 1
ATOM 3341 O O . PHE A 1 432 ? 46.730 4.795 -19.879 1.00 41.12 432 PHE A O 1
ATOM 3348 N N . GLY A 1 433 ? 45.577 4.120 -21.676 1.00 37.69 433 GLY A N 1
ATOM 3349 C CA . GLY A 1 433 ? 46.767 3.998 -22.513 1.00 37.69 433 GLY A CA 1
ATOM 3350 C C . GLY A 1 433 ? 47.438 5.365 -22.642 1.00 37.69 433 GLY A C 1
ATOM 3351 O O . GLY A 1 433 ? 46.804 6.321 -23.089 1.00 37.69 433 GLY A O 1
ATOM 3352 N N . LYS A 1 434 ? 48.704 5.473 -22.211 1.00 37.25 434 LYS A N 1
ATOM 3353 C CA . LYS A 1 434 ? 49.507 6.696 -22.364 1.00 37.25 434 LYS A CA 1
ATOM 3354 C C . LYS A 1 434 ? 49.410 7.176 -23.819 1.00 37.25 434 LYS A C 1
ATOM 3356 O O . LYS A 1 434 ? 49.494 6.330 -24.713 1.00 37.25 434 LYS A O 1
ATOM 3361 N N . PRO A 1 435 ? 49.266 8.492 -24.074 1.00 39.22 435 PRO A N 1
ATOM 3362 C CA . PRO A 1 435 ? 49.252 9.002 -25.436 1.00 39.22 435 PRO A CA 1
ATOM 3363 C C . PRO A 1 435 ? 50.512 8.508 -26.147 1.00 39.22 435 PRO A C 1
ATOM 3365 O O . PRO A 1 435 ? 51.619 8.628 -25.612 1.00 39.22 435 PRO A O 1
ATOM 3368 N N . LEU A 1 436 ? 50.331 7.897 -27.321 1.00 40.03 436 LEU A N 1
ATOM 3369 C CA . LEU A 1 436 ? 51.439 7.521 -28.189 1.00 40.03 436 LEU A CA 1
ATOM 3370 C C . LEU A 1 436 ? 52.245 8.795 -28.445 1.00 40.03 436 LEU A C 1
ATOM 3372 O O . LEU A 1 436 ? 51.775 9.709 -29.121 1.00 40.03 436 LEU A O 1
ATOM 3376 N N . LYS A 1 437 ? 53.443 8.879 -27.854 1.00 38.53 437 LYS A N 1
ATOM 3377 C CA . LYS A 1 437 ? 54.410 9.914 -28.212 1.00 38.53 437 LYS A CA 1
ATOM 3378 C C . LYS A 1 437 ? 54.616 9.809 -29.718 1.00 38.53 437 LYS A C 1
ATOM 3380 O O . LYS A 1 437 ? 55.058 8.763 -30.192 1.00 38.53 437 LYS A O 1
ATOM 3385 N N . SER A 1 438 ? 54.298 10.885 -30.437 1.00 38.72 438 SER A N 1
ATOM 3386 C CA . SER A 1 438 ? 54.735 11.079 -31.815 1.00 38.72 438 SER A CA 1
ATOM 3387 C C . SER A 1 438 ? 56.242 10.857 -31.852 1.00 38.72 438 SER A C 1
ATOM 3389 O O . SER A 1 438 ? 57.005 11.658 -31.308 1.00 38.72 438 SER A O 1
ATOM 3391 N N . LYS A 1 439 ? 56.682 9.734 -32.423 1.00 37.03 439 LYS A N 1
ATOM 3392 C CA . LYS A 1 439 ? 58.061 9.612 -32.875 1.00 37.03 439 LYS A CA 1
ATOM 3393 C C . LYS A 1 439 ? 58.125 10.394 -34.177 1.00 37.03 439 LYS A C 1
ATOM 3395 O O . LYS A 1 439 ? 57.775 9.867 -35.225 1.00 37.03 439 LYS A O 1
ATOM 3400 N N . ASN A 1 440 ? 58.527 11.655 -34.069 1.00 39.53 440 ASN A N 1
ATOM 3401 C CA . ASN A 1 440 ? 59.082 12.369 -35.204 1.00 39.53 440 ASN A CA 1
ATOM 3402 C C . ASN A 1 440 ? 60.359 11.624 -35.618 1.00 39.53 440 ASN A C 1
ATOM 3404 O O . ASN A 1 440 ? 61.284 11.500 -34.811 1.00 39.53 440 ASN A O 1
ATOM 3408 N N . ALA A 1 441 ? 60.359 11.117 -36.843 1.00 32.88 441 ALA A N 1
ATOM 3409 C CA . ALA A 1 441 ? 61.533 10.882 -37.666 1.00 32.88 441 ALA A CA 1
ATOM 3410 C C . ALA A 1 441 ? 61.161 11.341 -39.075 1.00 32.88 441 ALA A C 1
ATOM 3412 O O . ALA A 1 441 ? 60.046 10.968 -39.514 1.00 32.88 441 ALA A O 1
#

Radius of gyration: 30.85 Å; chains: 1; bounding box: 94×39×88 Å